Protein AF-0000000068952410 (afdb_homodimer)

Organism: Cupriavidus necator (strain ATCC 17699 / DSM 428 / KCTC 22496 / NCIMB 10442 / H16 / Stanier 337) (NCBI:txid381666)

InterPro domains:
  IPR000847 LysR, HTH, N-terminal domain [PF00126] (14-72)
  IPR000847 LysR, HTH, N-terminal domain [PR00039] (28-39)
  IPR000847 LysR, HTH, N-terminal domain [PR00039] (39-49)
  IPR000847 LysR, HTH, N-terminal domain [PR00039] (49-60)
  IPR000847 LysR, HTH, N-terminal domain [PS50931] (11-68)
  IPR005119 LysR, substrate-binding [PF03466] (97-304)
  IPR036388 Winged helix-like DNA-binding domain superfamily [G3DSA:1.10.10.10] (11-97)
  IPR036390 Winged helix DNA-binding domain superfamily [SSF46785] (11-121)
  IPR050950 HTH-type LysR transcriptional regulators [PTHR30419] (10-302)

Foldseek 3Di:
DVVVVVVVVVLVLVLLQLLLLCAVVQHLCVSCVVVVHDSVVSVVSQVVVCVVVVHHQWDQDPNTTDGDPVVLVVLLVSLQVVQVVQLVVQVVVVVVVQRAEEFEEEEAQLLVVFVVVVLVVVLCVVHVRYHYHYHHDQLVVQVVCQSSNVHFKYKYWPRDDDPQKDFLDKDWFFKWKKAFCPDPLLPPQADAPVVQQVKAEEEEDPSHPVRVLVVVVCVVVVHDHDHPYYYPHLVVSNVCRLVVVIMYIGTCSSCVVCVVVRSMGTHGHPDPPRGTIMITMMHGPDDDHRPSHVSSSVSVRVVCVVVNVVND/DVVVVVVVVVLVLVLLQLLLLCAVVQHLCRSCVVVVHDSVVSVVSQVVVCVVVVHHQWDQDPNTTDGDPVVLVVLLVSLQVVQVVQLVVQVVVVVVVQRAEEFEEEEAQLLVVFVVVVLVVVLCVVRVRYHYHYHHDQLVVQVVCQSSNVHFKYKYWPRDDDPQKDFLDKDWFFKWKKAFCPDPLLPDQADAPVVQQVKAEEEEDPSHPVRVLVVVVCVVVVHDHDHPYYYPHLVVSNVCRLVVVIMYIGTCSSCVVCVVVRSMGTHGHDDPPRGTIMITMMHGPDDDHRPSSVSSSVSVRVVCVVVNVVND

Solvent-accessible surface area (backbone atoms only — not comparable to full-atom values): 32107 Å² total; per-residue (Å²): 110,66,64,57,52,49,45,52,48,45,53,50,47,50,45,40,50,45,52,53,36,22,61,74,57,45,27,58,62,56,24,13,61,73,65,72,46,54,40,67,57,48,49,49,44,50,50,50,52,21,59,73,67,70,46,65,38,62,41,74,55,98,88,35,61,36,70,28,77,61,21,51,53,48,46,31,48,39,37,44,49,52,44,48,52,49,22,51,53,26,50,55,33,42,70,71,68,57,54,42,47,60,33,32,37,23,24,28,55,38,40,33,51,24,49,41,27,61,50,52,44,55,48,34,73,77,34,71,49,34,26,42,32,40,38,52,36,58,65,76,50,27,57,49,30,26,67,43,46,75,15,60,30,24,38,32,57,65,59,80,89,47,84,65,42,36,78,78,38,75,50,78,42,60,45,15,39,35,32,29,64,87,39,82,64,52,79,39,85,54,42,46,67,79,67,52,68,78,45,53,33,37,38,62,25,77,87,40,78,66,30,57,54,50,50,52,44,30,54,76,65,73,47,85,83,78,51,51,31,33,24,66,34,52,54,22,53,52,46,28,19,58,71,63,64,28,33,31,74,42,48,61,59,48,42,42,57,42,38,75,70,60,48,32,29,79,24,44,46,68,46,88,82,56,73,58,44,41,37,35,33,32,33,45,50,71,69,81,72,31,58,48,38,47,53,49,50,51,52,52,45,53,49,50,53,53,53,52,63,67,71,101,110,67,64,57,51,49,48,53,48,46,53,50,47,51,44,39,49,44,52,52,36,22,61,74,57,45,29,58,60,56,24,14,62,72,68,71,45,57,40,67,57,48,49,49,44,51,50,49,50,20,59,74,67,71,46,63,39,60,40,74,56,98,86,35,62,36,70,29,76,59,20,50,53,49,48,37,49,39,40,45,48,55,47,48,53,50,21,50,54,27,50,55,34,38,70,71,67,58,52,41,47,60,34,31,38,24,24,29,56,37,40,34,52,25,50,41,27,60,51,53,45,54,47,34,74,77,34,72,48,35,27,42,33,40,39,52,35,57,65,76,49,25,58,50,30,28,69,47,48,76,15,58,30,25,39,33,59,64,59,81,90,46,85,66,42,36,77,79,38,75,49,78,42,62,44,17,40,35,32,29,64,89,39,82,64,52,79,38,85,55,42,46,65,78,67,52,69,77,43,52,33,37,39,63,25,78,86,38,78,65,30,57,55,50,50,51,42,31,54,75,67,72,47,87,82,76,50,52,30,34,24,66,34,52,55,21,53,51,45,28,18,60,73,62,65,28,31,32,74,42,48,64,58,49,44,42,55,42,38,74,71,62,48,32,30,79,22,44,46,68,45,88,81,54,74,57,43,42,36,36,33,32,32,47,50,70,69,82,71,31,60,50,39,46,54,48,50,50,52,51,46,53,52,50,53,54,52,52,62,66,72,101

Radius of gyration: 25.71 Å; Cα contacts (8 Å, |Δi|>4): 1151; chains: 2; bounding box: 58×86×65 Å

Secondary structure (DSSP, 8-state):
-HHHHHHHHHHHHHHHHHHHHHHHHT-HHHHHHHHTS-HHHHHHHHHHHHHHHTS-SEEEETTEEEE-HHHHHHHHHHHHHHHHHHHHHHHHHHHTT---EEEEEEE-HHHHHTHHHHHHHHHHHH-TTEEEEEEE--HHHHHHHHHHTS-SEEEEET----TTEEEEEEEEE--EEEE-TTSGGGGSS-B-HHHHTTS-EEEE-TTSHHHHHHHHHHHHTT-----SEEES-HHHHHHHHHTTS-EEEE-GGGGHHHHHTTS-EEEEB--TT---EEEEEEEESSSPPPHHHHHHHHHHHHHHHHHHHHH-/-HHHHHHHHHHHHHHHHHHHHHHHHS-HHHHHHHHTS-HHHHHHHHHHHHHHHTS-SEEEETTEEEE-HHHHHHHHHHHHHHHHHHHHHHHHHHHTT---EEEEEEE-HHHHHTHHHHHHHHHHHH-TTEEEEEEE--HHHHHHHHHHTS-SEEEEET----TTEEEEEEEEE--EEEE-TTSGGGG-S-B-HHHHTTS-EEEE-TTSHHHHHHHHHHHHTT-----SEEES-HHHHHHHHHTTS-EEEE-GGGGHHHHHTTS-EEEEB--TT---EEEEEEEESSSPPPHHHHHHHHHHHHHHHHHHHHH-

pLDDT: mean 85.85, std 15.42, range [28.86, 98.81]

Nearest PDB structures (foldseek):
  4x6g-assembly1_D  TM=7.645E-01  e=2.134E-22  Pseudomonas aeruginosa PAO1
  5y2v-assembly1_C  TM=6.007E-01  e=1.805E-24  Synechocystis sp. PCC 6803 substr. Kazusa
  1ixc-assembly1_B-2  TM=5.634E-01  e=4.080E-23  Cupriavidus necator
  6g4r-assembly1_B  TM=5.827E-01  e=1.189E-21  Corynebacterium glutamicum
  7d98-assembly1_Q  TM=5.659E-01  e=8.023E-21  Cupriavidus necator

Structure (mmCIF, N/CA/C/O backbone):
data_AF-0000000068952410-model_v1
#
loop_
_entity.id
_entity.type
_entity.pdbx_description
1 polymer 'Transcriptional regulator, LysR-family'
#
loop_
_atom_site.group_PDB
_atom_site.id
_atom_site.type_symbol
_atom_site.label_atom_id
_atom_site.label_alt_id
_atom_site.label_comp_id
_atom_site.label_asym_id
_atom_site.label_entity_id
_atom_site.label_seq_id
_atom_site.pdbx_PDB_ins_code
_atom_site.Cartn_x
_atom_site.Cartn_y
_atom_site.Cartn_z
_atom_site.occupancy
_atom_site.B_iso_or_equiv
_atom_site.auth_seq_id
_atom_site.auth_comp_id
_atom_site.auth_asym_id
_atom_site.auth_atom_id
_atom_site.pdbx_PDB_model_num
ATOM 1 N N . MET A 1 1 ? 1.79 -51.312 3.533 1 28.86 1 MET A N 1
ATOM 2 C CA . MET A 1 1 ? 2.748 -50.469 4.242 1 28.86 1 MET A CA 1
ATOM 3 C C . MET A 1 1 ? 2.746 -49.062 3.68 1 28.86 1 MET A C 1
ATOM 5 O O . MET A 1 1 ? 2.943 -48.094 4.418 1 28.86 1 MET A O 1
ATOM 9 N N . VAL A 1 2 ? 2.602 -48.906 2.354 1 40.5 2 VAL A N 1
ATOM 10 C CA . VAL A 1 2 ? 2.557 -47.625 1.662 1 40.5 2 VAL A CA 1
ATOM 11 C C . VAL A 1 2 ? 1.247 -46.906 1.984 1 40.5 2 VAL A C 1
ATOM 13 O O . VAL A 1 2 ? 1.229 -45.688 2.172 1 40.5 2 VAL A O 1
ATOM 16 N N . THR A 1 3 ? 0.212 -47.656 2.088 1 39.19 3 THR A N 1
ATOM 17 C CA . THR A 1 3 ? -1.09 -47.062 2.379 1 39.19 3 THR A CA 1
ATOM 18 C C . THR A 1 3 ? -1.121 -46.5 3.795 1 39.19 3 THR A C 1
ATOM 20 O O . THR A 1 3 ? -1.67 -45.438 4.023 1 39.19 3 THR A O 1
ATOM 23 N N . ILE A 1 4 ? -0.608 -47.25 4.715 1 36.44 4 ILE A N 1
ATOM 24 C CA . ILE A 1 4 ? -0.579 -46.812 6.098 1 36.44 4 ILE A CA 1
ATOM 25 C C . ILE A 1 4 ? 0.34 -45.594 6.215 1 36.44 4 ILE A C 1
ATOM 27 O O . ILE A 1 4 ? 0.041 -44.656 6.953 1 36.44 4 ILE A O 1
ATOM 31 N N . GLN A 1 5 ? 1.521 -45.562 5.605 1 35.41 5 GLN A N 1
ATOM 32 C CA . GLN A 1 5 ? 2.422 -44.438 5.605 1 35.41 5 GLN A CA 1
ATOM 33 C C . GLN A 1 5 ? 1.764 -43.219 4.953 1 35.41 5 GLN A C 1
ATOM 35 O O . GLN A 1 5 ? 1.97 -42.094 5.391 1 35.41 5 GLN A O 1
ATOM 40 N N . LEU A 1 6 ? 1.011 -43.5 3.896 1 37.16 6 LEU A N 1
ATOM 41 C CA . LEU A 1 6 ? 0.289 -42.406 3.242 1 37.16 6 LEU A CA 1
ATOM 42 C C . LEU A 1 6 ? -0.813 -41.875 4.148 1 37.16 6 LEU A C 1
ATOM 44 O O . LEU A 1 6 ? -1.058 -40.656 4.18 1 37.16 6 LEU A O 1
ATOM 48 N N . LEU A 1 7 ? -1.49 -42.781 4.762 1 37.5 7 LEU A N 1
ATOM 49 C CA . LEU A 1 7 ? -2.539 -42.375 5.688 1 37.5 7 LEU A CA 1
ATOM 50 C C . LEU A 1 7 ? -1.944 -41.656 6.895 1 37.5 7 LEU A C 1
ATOM 52 O O . LEU A 1 7 ? -2.545 -40.719 7.422 1 37.5 7 LEU A O 1
ATOM 56 N N . ALA A 1 8 ? -0.906 -42.25 7.422 1 41.16 8 ALA A N 1
ATOM 57 C CA . ALA A 1 8 ? -0.185 -41.594 8.516 1 41.16 8 ALA A CA 1
ATOM 58 C C . ALA A 1 8 ? 0.338 -40.25 8.086 1 41.16 8 ALA A C 1
ATOM 60 O O . ALA A 1 8 ? 0.336 -39.281 8.883 1 41.16 8 ALA A O 1
ATOM 61 N N . GLN A 1 9 ? 0.698 -40.156 6.914 1 43.81 9 GLN A N 1
ATOM 62 C CA . GLN A 1 9 ? 1.138 -38.906 6.297 1 43.81 9 GLN A CA 1
ATOM 63 C C . GLN A 1 9 ? -0.03 -37.938 6.117 1 43.81 9 GLN A C 1
ATOM 65 O O . GLN A 1 9 ? 0.135 -36.719 6.262 1 43.81 9 GLN A O 1
ATOM 70 N N . SER A 1 10 ? -1.166 -38.562 5.707 1 47.31 10 SER A N 1
ATOM 71 C CA . SER A 1 10 ? -2.379 -37.781 5.543 1 47.31 10 SER A CA 1
ATOM 72 C C . SER A 1 10 ? -2.869 -37.25 6.883 1 47.31 10 SER A C 1
ATOM 74 O O . SER A 1 10 ? -3.318 -36.094 6.965 1 47.31 10 SER A O 1
ATOM 76 N N . MET A 1 11 ? -2.982 -38.156 7.812 1 48.72 11 MET A N 1
ATOM 77 C CA . MET A 1 11 ? -3.379 -37.719 9.156 1 48.72 11 MET A CA 1
ATOM 78 C C . MET A 1 11 ? -2.451 -36.656 9.68 1 48.72 11 MET A C 1
ATOM 80 O O . MET A 1 11 ? -2.908 -35.656 10.273 1 48.72 11 MET A O 1
ATOM 84 N N . HIS A 1 12 ? -1.161 -36.812 9.383 1 54.66 12 HIS A N 1
ATOM 85 C CA . HIS A 1 12 ? -0.159 -35.844 9.773 1 54.66 12 HIS A CA 1
ATOM 86 C C . HIS A 1 12 ? -0.351 -34.531 9.023 1 54.66 12 HIS A C 1
ATOM 88 O O . HIS A 1 12 ? -0.221 -33.438 9.609 1 54.66 12 HIS A O 1
ATOM 94 N N . ALA A 1 13 ? -0.866 -34.75 7.891 1 59.69 13 ALA A N 1
ATOM 95 C CA . ALA A 1 13 ? -1.112 -33.531 7.125 1 59.69 13 ALA A CA 1
ATOM 96 C C . ALA A 1 13 ? -2.336 -32.781 7.656 1 59.69 13 ALA A C 1
ATOM 98 O O . ALA A 1 13 ? -2.35 -31.547 7.695 1 59.69 13 ALA A O 1
ATOM 99 N N . ARG A 1 14 ? -3.328 -33.562 8.125 1 66.19 14 ARG A N 1
ATOM 100 C CA . ARG A 1 14 ? -4.543 -32.938 8.656 1 66.19 14 ARG A CA 1
ATOM 101 C C . ARG A 1 14 ? -4.258 -32.188 9.938 1 66.19 14 ARG A C 1
ATOM 103 O O . ARG A 1 14 ? -4.738 -31.062 10.117 1 66.19 14 ARG A O 1
ATOM 110 N N . VAL A 1 15 ? -3.443 -32.844 10.75 1 71.5 15 VAL A N 1
ATOM 111 C CA . VAL A 1 15 ? -3.143 -32.219 12.031 1 71.5 15 VAL A CA 1
ATOM 112 C C . VAL A 1 15 ? -2.311 -30.938 11.812 1 71.5 15 VAL A C 1
ATOM 114 O O . VAL A 1 15 ? -2.488 -29.938 12.516 1 71.5 15 VAL A O 1
ATOM 117 N N . LEU A 1 16 ? -1.544 -31.016 10.805 1 73.44 16 LEU A N 1
ATOM 118 C CA . LEU A 1 16 ? -0.694 -29.875 10.492 1 73.44 16 LEU A CA 1
ATOM 119 C C . LEU A 1 16 ? -1.525 -28.703 9.977 1 73.44 16 LEU A C 1
ATOM 121 O O . LEU A 1 16 ? -1.27 -27.547 10.336 1 73.44 16 LEU A O 1
ATOM 125 N N . ARG A 1 17 ? -2.477 -29.062 9.305 1 77.06 17 ARG A N 1
ATOM 126 C CA . ARG A 1 17 ? -3.408 -28.047 8.828 1 77.06 17 ARG A CA 1
ATOM 127 C C . ARG A 1 17 ? -4.211 -27.453 9.977 1 77.06 17 ARG A C 1
ATOM 129 O O . ARG A 1 17 ? -4.465 -26.25 10.008 1 77.06 17 ARG A O 1
ATOM 136 N N . TYR A 1 18 ? -4.527 -28.344 10.891 1 80.88 18 TYR A N 1
ATOM 137 C CA . TYR A 1 18 ? -5.258 -27.891 12.07 1 80.88 18 TYR A CA 1
ATOM 138 C C . TYR A 1 18 ? -4.426 -26.891 12.867 1 80.88 18 TYR A C 1
ATOM 140 O O . TYR A 1 18 ? -4.914 -25.828 13.258 1 80.88 18 TYR A O 1
ATOM 148 N N . LEU A 1 19 ? -3.152 -27.266 13.07 1 80.88 19 LEU A N 1
ATOM 149 C CA . LEU A 1 19 ? -2.244 -26.406 13.82 1 80.88 19 LEU A CA 1
ATOM 150 C C . LEU A 1 19 ? -2.088 -25.047 13.148 1 80.88 19 LEU A C 1
ATOM 152 O O . LEU A 1 19 ? -2.195 -24.016 13.805 1 80.88 19 LEU A O 1
ATOM 156 N N . ASP A 1 20 ? -1.84 -25.172 11.93 1 79.56 20 ASP A N 1
ATOM 157 C CA . ASP A 1 20 ? -1.655 -23.938 11.172 1 79.56 20 ASP A CA 1
ATOM 158 C C . ASP A 1 20 ? -2.9 -23.062 11.242 1 79.56 20 ASP A C 1
ATOM 160 O O . ASP A 1 20 ? -2.797 -21.844 11.422 1 79.56 20 ASP A O 1
ATOM 164 N N . GLU A 1 21 ? -4.086 -23.594 11.148 1 81.12 21 GLU A N 1
ATOM 165 C CA . GLU A 1 21 ? -5.336 -22.844 11.148 1 81.12 21 GLU A CA 1
ATOM 166 C C . GLU A 1 21 ? -5.625 -22.25 12.531 1 81.12 21 GLU A C 1
ATOM 168 O O . GLU A 1 21 ? -6.145 -21.141 12.641 1 81.12 21 GLU A O 1
ATOM 173 N N . VAL A 1 22 ? -5.277 -22.984 13.5 1 83.94 22 VAL A N 1
ATOM 174 C CA . VAL A 1 22 ? -5.48 -22.516 14.859 1 83.94 22 VAL A CA 1
ATOM 175 C C . VAL A 1 22 ? -4.625 -21.266 15.117 1 83.94 22 VAL A C 1
ATOM 177 O O . VAL A 1 22 ? -5.082 -20.312 15.742 1 83.94 22 VAL A O 1
ATOM 180 N N . VAL A 1 23 ? -3.451 -21.344 14.594 1 79.94 23 VAL A N 1
ATOM 181 C CA . VAL A 1 23 ? -2.549 -20.219 14.781 1 79.94 23 VAL A CA 1
ATOM 182 C C . VAL A 1 23 ? -3.045 -19.016 13.977 1 79.94 23 VAL A C 1
ATOM 184 O O . VAL A 1 23 ? -3.062 -17.891 14.484 1 79.94 23 VAL A O 1
ATOM 187 N N . ARG A 1 24 ? -3.443 -19.312 12.797 1 74.88 24 ARG A N 1
ATOM 188 C CA . ARG A 1 24 ? -3.912 -18.266 11.898 1 74.88 24 ARG A CA 1
ATOM 189 C C . ARG A 1 24 ? -5.148 -17.578 12.469 1 74.88 24 ARG A C 1
ATOM 191 O O . ARG A 1 24 ? -5.289 -16.359 12.352 1 74.88 24 ARG A O 1
ATOM 198 N N . ARG A 1 25 ? -6.016 -18.359 13.109 1 74.25 25 ARG A N 1
ATOM 199 C CA . ARG A 1 25 ? -7.301 -17.844 13.586 1 74.25 25 ARG A CA 1
ATOM 200 C C . ARG A 1 25 ? -7.207 -17.406 15.039 1 74.25 25 ARG A C 1
ATOM 202 O O . ARG A 1 25 ? -8.086 -16.703 15.539 1 74.25 25 ARG A O 1
ATOM 209 N N . GLY A 1 26 ? -6.141 -17.812 15.648 1 78.81 26 GLY A N 1
ATOM 210 C CA . GLY A 1 26 ? -5.895 -17.5 17.047 1 78.81 26 GLY A CA 1
ATOM 211 C C . GLY A 1 26 ? -6.836 -18.219 18 1 78.81 26 GLY A C 1
ATOM 212 O O . GLY A 1 26 ? -6.902 -17.875 19.188 1 78.81 26 GLY A O 1
ATOM 213 N N . SER A 1 27 ? -7.734 -19.078 17.422 1 85 27 SER A N 1
ATOM 214 C CA . SER A 1 27 ? -8.742 -19.781 18.203 1 85 27 SER A CA 1
ATOM 215 C C . SER A 1 27 ? -9.047 -21.156 17.609 1 85 27 SER A C 1
ATOM 217 O O . SER A 1 27 ? -9.148 -21.297 16.391 1 85 27 SER A O 1
ATOM 219 N N . ILE A 1 28 ? -9.203 -22.125 18.531 1 84.19 28 ILE A N 1
ATOM 220 C CA . ILE A 1 28 ? -9.531 -23.484 18.094 1 84.19 28 ILE A CA 1
ATOM 221 C C . ILE A 1 28 ? -10.945 -23.516 17.516 1 84.19 28 ILE A C 1
ATOM 223 O O . ILE A 1 28 ? -11.18 -24.141 16.469 1 84.19 28 ILE A O 1
ATOM 227 N N . ARG A 1 29 ? -11.812 -22.781 18.172 1 85.06 29 ARG A N 1
ATOM 228 C CA . ARG A 1 29 ? -13.195 -22.75 17.703 1 85.06 29 ARG A CA 1
ATOM 229 C C . ARG A 1 29 ? -13.289 -22.109 16.312 1 85.06 29 ARG A C 1
ATOM 231 O O . ARG A 1 29 ? -13.945 -22.656 15.422 1 85.06 29 ARG A O 1
ATOM 238 N N . LYS A 1 30 ? -12.586 -21.094 16.125 1 85.56 30 LYS A N 1
ATOM 239 C CA . LYS A 1 30 ? -12.609 -20.391 14.836 1 85.56 30 LYS A CA 1
ATOM 240 C C . LYS A 1 30 ? -11.945 -21.219 13.75 1 85.56 30 LYS A C 1
ATOM 242 O O . LYS A 1 30 ? -12.414 -21.25 12.609 1 85.56 30 LYS A O 1
ATOM 247 N N . ALA A 1 31 ? -10.922 -21.844 14.109 1 85.56 31 ALA A N 1
ATOM 248 C CA . ALA A 1 31 ? -10.234 -22.734 13.188 1 85.56 31 ALA A CA 1
ATOM 249 C C . ALA A 1 31 ? -11.133 -23.875 12.758 1 85.56 31 ALA A C 1
ATOM 251 O O . ALA A 1 31 ? -11.195 -24.219 11.578 1 85.56 31 ALA A O 1
ATOM 252 N N . ALA A 1 32 ? -11.891 -24.422 13.648 1 86.25 32 ALA A N 1
ATOM 253 C CA . ALA A 1 32 ? -12.789 -25.547 13.383 1 86.25 32 ALA A CA 1
ATOM 254 C C . ALA A 1 32 ? -13.906 -25.141 12.43 1 86.25 32 ALA A C 1
ATOM 256 O O . ALA A 1 32 ? -14.258 -25.875 11.516 1 86.25 32 ALA A O 1
ATOM 257 N N . GLU A 1 33 ? -14.359 -24 12.633 1 83.5 33 GLU A N 1
ATOM 258 C CA . GLU A 1 33 ? -15.398 -23.453 11.766 1 83.5 33 GLU A CA 1
ATOM 259 C C . GLU A 1 33 ? -14.898 -23.312 10.328 1 83.5 33 GLU A C 1
ATOM 261 O O . GLU A 1 33 ? -15.602 -23.688 9.383 1 83.5 33 GLU A O 1
ATOM 266 N N . HIS A 1 34 ? -13.695 -22.938 10.328 1 78.56 34 HIS A N 1
ATOM 267 C CA . HIS A 1 34 ? -13.109 -22.703 9.016 1 78.56 34 HIS A CA 1
ATOM 268 C C . HIS A 1 34 ? -12.812 -24.031 8.312 1 78.56 34 HIS A C 1
ATOM 270 O O . HIS A 1 34 ? -12.961 -24.141 7.09 1 78.56 34 HIS A O 1
ATOM 276 N N . LEU A 1 35 ? -12.531 -24.938 9.008 1 76.75 35 LEU A N 1
ATOM 277 C CA . LEU A 1 35 ? -12.125 -26.234 8.492 1 76.75 35 LEU A CA 1
ATOM 278 C C . LEU A 1 35 ? -13.328 -27.172 8.359 1 76.75 35 LEU A C 1
ATOM 280 O O . LEU A 1 35 ? -13.195 -28.281 7.863 1 76.75 35 LEU A O 1
ATOM 284 N N . HIS A 1 36 ? -14.469 -26.625 8.812 1 79.31 36 HIS A N 1
ATOM 285 C CA . HIS A 1 36 ? -15.711 -27.406 8.781 1 79.31 36 HIS A CA 1
ATOM 286 C C . HIS A 1 36 ? -15.555 -28.719 9.523 1 79.31 36 HIS A C 1
ATOM 288 O O . HIS A 1 36 ? -15.938 -29.781 9.008 1 79.31 36 HIS A O 1
ATOM 294 N N . VAL A 1 37 ? -14.898 -28.594 10.625 1 81.88 37 VAL A N 1
ATOM 295 C CA . VAL A 1 37 ? -14.75 -29.75 11.516 1 81.88 37 VAL A CA 1
ATOM 296 C C . VAL A 1 37 ? -15.18 -29.359 12.93 1 81.88 37 VAL A C 1
ATOM 298 O O . VAL A 1 37 ? -15.391 -28.188 13.219 1 81.88 37 VAL A O 1
ATOM 301 N N . ALA A 1 38 ? -15.414 -30.297 13.711 1 84.88 38 ALA A N 1
ATOM 302 C CA . ALA A 1 38 ? -15.766 -30.062 15.109 1 84.88 38 ALA A CA 1
ATOM 303 C C . ALA A 1 38 ? -14.57 -29.547 15.898 1 84.88 38 ALA A C 1
ATOM 305 O O . ALA A 1 38 ? -13.453 -30.047 15.734 1 84.88 38 ALA A O 1
ATOM 306 N N . PRO A 1 39 ? -14.82 -28.516 16.703 1 88.44 39 PRO A N 1
ATOM 307 C CA . PRO A 1 39 ? -13.727 -28 17.531 1 88.44 39 PRO A CA 1
ATOM 308 C C . PRO A 1 39 ? -13.062 -29.094 18.391 1 88.44 39 PRO A C 1
ATOM 310 O O . PRO A 1 39 ? -11.859 -29.031 18.625 1 88.44 39 PRO A O 1
ATOM 313 N N . THR A 1 40 ? -13.867 -30.016 18.828 1 87.75 40 THR A N 1
ATOM 314 C CA . THR A 1 40 ? -13.336 -31.109 19.641 1 87.75 40 THR A CA 1
ATOM 315 C C . THR A 1 40 ? -12.312 -31.922 18.844 1 87.75 40 THR A C 1
ATOM 317 O O . THR A 1 40 ? -11.312 -32.375 19.391 1 87.75 40 THR A O 1
ATOM 320 N N . ALA A 1 41 ? -12.562 -32.031 17.609 1 82.5 41 ALA A N 1
ATOM 321 C CA . ALA A 1 41 ? -11.648 -32.781 16.75 1 82.5 41 ALA A CA 1
ATOM 322 C C . ALA A 1 41 ? -10.328 -32.031 16.578 1 82.5 41 ALA A C 1
ATOM 324 O O . ALA A 1 41 ? -9.258 -32.625 16.656 1 82.5 41 ALA A O 1
ATOM 325 N N . VAL A 1 42 ? -10.438 -30.75 16.422 1 86.19 42 VAL A N 1
ATOM 326 C CA . VAL A 1 42 ? -9.242 -29.938 16.266 1 86.19 42 VAL A CA 1
ATOM 327 C C . VAL A 1 42 ? -8.43 -29.953 17.562 1 86.19 42 VAL A C 1
ATOM 329 O O . VAL A 1 42 ? -7.215 -30.141 17.547 1 86.19 42 VAL A O 1
ATOM 332 N N . ASN A 1 43 ? -9.109 -29.812 18.625 1 87.19 43 ASN A N 1
ATOM 333 C CA . ASN A 1 43 ? -8.453 -29.797 19.922 1 87.19 43 ASN A CA 1
ATOM 334 C C . ASN A 1 43 ? -7.762 -31.125 20.219 1 87.19 43 ASN A C 1
ATOM 336 O O . ASN A 1 43 ? -6.617 -31.141 20.672 1 87.19 43 ASN A O 1
ATOM 340 N N . ARG A 1 44 ? -8.484 -32.156 20.016 1 80.81 44 ARG A N 1
ATOM 341 C CA . ARG A 1 44 ? -7.934 -33.5 20.25 1 80.81 44 ARG A CA 1
ATOM 342 C C . ARG A 1 44 ? -6.672 -33.719 19.438 1 80.81 44 ARG A C 1
ATOM 344 O O . ARG A 1 44 ? -5.684 -34.25 19.938 1 80.81 44 ARG A O 1
ATOM 351 N N . GLN A 1 45 ? -6.73 -33.312 18.219 1 81.19 45 GLN A N 1
ATOM 352 C CA . GLN A 1 45 ? -5.59 -33.5 17.328 1 81.19 45 GLN A CA 1
ATOM 353 C C . GLN A 1 45 ? -4.387 -32.688 17.781 1 81.19 45 GLN A C 1
ATOM 355 O O . GLN A 1 45 ? -3.246 -33.156 17.719 1 81.19 45 GLN A O 1
ATOM 360 N N . ILE A 1 46 ? -4.676 -31.547 18.25 1 83.38 46 ILE A N 1
ATOM 361 C CA . ILE A 1 46 ? -3.607 -30.688 18.75 1 83.38 46 ILE A CA 1
ATOM 362 C C . ILE A 1 46 ? -3.018 -31.281 20.031 1 83.38 46 ILE A C 1
ATOM 364 O O . ILE A 1 46 ? -1.797 -31.344 20.188 1 83.38 46 ILE A O 1
ATOM 368 N N . LEU A 1 47 ? -3.869 -31.75 20.875 1 83.5 47 LEU A N 1
ATOM 369 C CA . LEU A 1 47 ? -3.42 -32.375 22.109 1 83.5 47 LEU A CA 1
ATOM 370 C C . LEU A 1 47 ? -2.613 -33.625 21.828 1 83.5 47 LEU A C 1
ATOM 372 O O . LEU A 1 47 ? -1.6 -33.906 22.469 1 83.5 47 LEU A O 1
ATOM 376 N N . ASP A 1 48 ? -3.094 -34.344 20.906 1 76.75 48 ASP A N 1
ATOM 377 C CA . ASP A 1 48 ? -2.369 -35.531 20.516 1 76.75 48 ASP A CA 1
ATOM 378 C C . ASP A 1 48 ? -0.973 -35.188 20 1 76.75 48 ASP A C 1
ATOM 380 O O . ASP A 1 48 ? -0 -35.875 20.312 1 76.75 48 ASP A O 1
ATOM 384 N N . LEU A 1 49 ? -0.918 -34.188 19.234 1 75.06 49 LEU A N 1
ATOM 385 C CA . LEU A 1 49 ? 0.366 -33.719 18.703 1 75.06 49 LEU A CA 1
ATOM 386 C C . LEU A 1 49 ? 1.276 -33.25 19.844 1 75.06 49 LEU A C 1
ATOM 388 O O . LEU A 1 49 ? 2.471 -33.562 19.844 1 75.06 49 LEU A O 1
ATOM 392 N N . GLU A 1 50 ? 0.727 -32.562 20.766 1 79.12 50 GLU A N 1
ATOM 393 C CA . GLU A 1 50 ? 1.487 -32.125 21.922 1 79.12 50 GLU A CA 1
ATOM 394 C C . GLU A 1 50 ? 1.985 -33.312 22.75 1 79.12 50 GLU A C 1
ATOM 396 O O . GLU A 1 50 ? 3.123 -33.281 23.219 1 79.12 50 GLU A O 1
ATOM 401 N N . ALA A 1 51 ? 1.148 -34.25 22.891 1 75.06 51 ALA A N 1
ATOM 402 C CA . ALA A 1 51 ? 1.515 -35.469 23.609 1 75.06 51 ALA A CA 1
ATOM 403 C C . ALA A 1 51 ? 2.654 -36.219 22.922 1 75.06 51 ALA A C 1
ATOM 405 O O . ALA A 1 51 ? 3.588 -36.688 23.562 1 75.06 51 ALA A O 1
ATOM 406 N N . GLU A 1 52 ? 2.543 -36.219 21.703 1 69.31 52 GLU A N 1
ATOM 407 C CA . GLU A 1 52 ? 3.59 -36.875 20.906 1 69.31 52 GLU A CA 1
ATOM 408 C C . GLU A 1 52 ? 4.914 -36.125 21.047 1 69.31 52 GLU A C 1
ATOM 410 O O . GLU A 1 52 ? 5.98 -36.75 21.109 1 69.31 52 GLU A O 1
ATOM 415 N N . LEU A 1 53 ? 4.75 -34.812 21.109 1 69.62 53 LEU A N 1
ATOM 416 C CA . LEU A 1 53 ? 5.938 -33.969 21.172 1 69.62 53 LEU A CA 1
ATOM 417 C C . LEU A 1 53 ? 6.43 -33.812 22.609 1 69.62 53 LEU A C 1
ATOM 419 O O . LEU A 1 53 ? 7.574 -33.406 22.844 1 69.62 53 LEU A O 1
ATOM 423 N N . GLY A 1 54 ? 5.609 -34.188 23.516 1 72.12 54 GLY A N 1
ATOM 424 C CA . GLY A 1 54 ? 5.961 -34.188 24.922 1 72.12 54 GLY A CA 1
ATOM 425 C C . GLY A 1 54 ? 5.93 -32.781 25.547 1 72.12 54 GLY A C 1
ATOM 426 O O . GLY A 1 54 ? 6.477 -32.562 26.625 1 72.12 54 GLY A O 1
ATOM 427 N N . ALA A 1 55 ? 5.504 -31.844 24.766 1 77.44 55 ALA A N 1
ATOM 428 C CA . ALA A 1 55 ? 5.43 -30.469 25.25 1 77.44 55 ALA A CA 1
ATOM 429 C C . ALA A 1 55 ? 4.254 -29.734 24.609 1 77.44 55 ALA A C 1
ATOM 431 O O . ALA A 1 55 ? 3.842 -30.047 23.5 1 77.44 55 ALA A O 1
ATOM 432 N N . PRO A 1 56 ? 3.787 -28.75 25.297 1 83.88 56 PRO A N 1
ATOM 433 C CA . PRO A 1 56 ? 2.676 -27.969 24.75 1 83.88 56 PRO A CA 1
ATOM 434 C C . PRO A 1 56 ? 3.107 -27.062 23.609 1 83.88 56 PRO A C 1
ATOM 436 O O . PRO A 1 56 ? 4.211 -26.5 23.641 1 83.88 56 PRO A O 1
ATOM 439 N N . LEU A 1 57 ? 2.246 -27.031 22.625 1 83.5 57 LEU A N 1
ATOM 440 C CA . LEU A 1 57 ? 2.488 -26.141 21.484 1 83.5 57 LEU A CA 1
ATOM 441 C C . LEU A 1 57 ? 1.864 -24.781 21.734 1 83.5 57 LEU A C 1
ATOM 443 O O . LEU A 1 57 ? 2.293 -23.781 21.141 1 83.5 57 LEU A O 1
ATOM 447 N N . PHE A 1 58 ? 0.807 -24.844 22.547 1 85.81 58 PHE A N 1
ATOM 448 C CA . PHE A 1 58 ? 0.085 -23.609 22.828 1 85.81 58 PHE A CA 1
ATOM 449 C C . PHE A 1 58 ? 0.087 -23.312 24.328 1 85.81 58 PHE A C 1
ATOM 451 O O . PHE A 1 58 ? 0.18 -24.234 25.141 1 85.81 58 PHE A O 1
ATOM 458 N N . GLU A 1 59 ? 0.17 -22.047 24.625 1 82.06 59 GLU A N 1
ATOM 459 C CA . GLU A 1 59 ? -0.035 -21.594 26 1 82.06 59 GLU A CA 1
ATOM 460 C C . GLU A 1 59 ? -1.129 -20.531 26.062 1 82.06 59 GLU A C 1
ATOM 462 O O . GLU A 1 59 ? -1.38 -19.828 25.094 1 82.06 59 GLU A O 1
ATOM 467 N N . ARG A 1 60 ? -1.969 -20.656 26.984 1 74.19 60 ARG A N 1
ATOM 468 C CA . ARG A 1 60 ? -3.002 -19.641 27.188 1 74.19 60 ARG A CA 1
ATOM 469 C C . ARG A 1 60 ? -2.488 -18.5 28.047 1 74.19 60 ARG A C 1
ATOM 471 O O . ARG A 1 60 ? -2.031 -18.719 29.172 1 74.19 60 ARG A O 1
ATOM 478 N N . ILE A 1 61 ? -2.262 -17.5 27.391 1 62.94 61 ILE A N 1
ATOM 479 C CA . ILE A 1 61 ? -1.911 -16.297 28.156 1 62.94 61 ILE A CA 1
ATOM 480 C C . ILE A 1 61 ? -3.068 -15.305 28.109 1 62.94 61 ILE A C 1
ATOM 482 O O . ILE A 1 61 ? -3.457 -14.836 27.031 1 62.94 61 ILE A O 1
ATOM 486 N N . ASN A 1 62 ? -3.664 -14.773 29.219 1 63.06 62 ASN A N 1
ATOM 487 C CA . ASN A 1 62 ? -4.805 -13.875 29.328 1 63.06 62 ASN A CA 1
ATOM 488 C C . ASN A 1 62 ? -5.969 -14.336 28.469 1 63.06 62 ASN A C 1
ATOM 490 O O . ASN A 1 62 ? -6.539 -13.539 27.703 1 63.06 62 ASN A O 1
ATOM 494 N N . LYS A 1 63 ? -6.238 -15.516 28.297 1 64.56 63 LYS A N 1
ATOM 495 C CA . LYS A 1 63 ? -7.375 -16.156 27.641 1 64.56 63 LYS A CA 1
ATOM 496 C C . LYS A 1 63 ? -7.172 -16.203 26.125 1 64.56 63 LYS A C 1
ATOM 498 O O . LYS A 1 63 ? -8.117 -16.453 25.375 1 64.56 63 LYS A O 1
ATOM 503 N N . ARG A 1 64 ? -6.035 -15.883 25.766 1 67.62 64 ARG A N 1
ATOM 504 C CA . ARG A 1 64 ? -5.734 -16 24.344 1 67.62 64 ARG A CA 1
ATOM 505 C C . ARG A 1 64 ? -4.734 -17.125 24.078 1 67.62 64 ARG A C 1
ATOM 507 O O . ARG A 1 64 ? -3.801 -17.328 24.859 1 67.62 64 ARG A O 1
ATOM 514 N N . LEU A 1 65 ? -4.965 -17.812 23.031 1 77.5 65 LEU A N 1
ATOM 515 C CA . LEU A 1 65 ? -4.117 -18.922 22.609 1 77.5 65 LEU A CA 1
ATOM 516 C C . LEU A 1 65 ? -2.885 -18.406 21.859 1 77.5 65 LEU A C 1
ATOM 518 O O . LEU A 1 65 ? -3.008 -17.734 20.844 1 77.5 65 LEU A O 1
ATOM 522 N N . ARG A 1 66 ? -1.715 -18.641 22.562 1 80.44 66 ARG A N 1
ATOM 523 C CA . ARG A 1 66 ? -0.455 -18.266 21.938 1 80.44 66 ARG A CA 1
ATOM 524 C C . ARG A 1 66 ? 0.452 -19.469 21.75 1 80.44 66 ARG A C 1
ATOM 526 O O . ARG A 1 66 ? 0.395 -20.422 22.531 1 80.44 66 ARG A O 1
ATOM 533 N N . LEU A 1 67 ? 1.325 -19.344 20.703 1 81.38 67 LEU A N 1
ATOM 534 C CA . LEU A 1 67 ? 2.297 -20.406 20.484 1 81.38 67 LEU A CA 1
ATOM 535 C C . LEU A 1 67 ? 3.42 -20.344 21.516 1 81.38 67 LEU A C 1
ATOM 537 O O . LEU A 1 67 ? 3.887 -19.266 21.859 1 81.38 67 LEU A O 1
ATOM 541 N N . THR A 1 68 ? 3.83 -21.547 22.062 1 78.69 68 THR A N 1
ATOM 542 C CA . THR A 1 68 ? 5.09 -21.703 22.781 1 78.69 68 THR A CA 1
ATOM 543 C C . THR A 1 68 ? 6.273 -21.609 21.812 1 78.69 68 THR A C 1
ATOM 545 O O . THR A 1 68 ? 6.094 -21.656 20.594 1 78.69 68 THR A O 1
ATOM 548 N N . PRO A 1 69 ? 7.445 -21.422 22.359 1 70.44 69 PRO A N 1
ATOM 549 C CA . PRO A 1 69 ? 8.625 -21.484 21.5 1 70.44 69 PRO A CA 1
ATOM 550 C C . PRO A 1 69 ? 8.68 -22.766 20.672 1 70.44 69 PRO A C 1
ATOM 552 O O . PRO A 1 69 ? 9.008 -22.719 19.484 1 70.44 69 PRO A O 1
ATOM 555 N N . LEU A 1 70 ? 8.344 -23.781 21.297 1 70 70 LEU A N 1
ATOM 556 C CA . LEU A 1 70 ? 8.242 -25.031 20.562 1 70 70 LEU A CA 1
ATOM 557 C C . LEU A 1 70 ? 7.137 -24.969 19.516 1 70 70 LEU A C 1
ATOM 559 O O . LEU A 1 70 ? 7.301 -25.469 18.391 1 70 70 LEU A O 1
ATOM 563 N N . GLY A 1 71 ? 6.082 -24.328 19.875 1 78.12 71 GLY A N 1
ATOM 564 C CA . GLY A 1 71 ? 4.984 -24.141 18.938 1 78.12 71 GLY A CA 1
ATOM 565 C C . GLY A 1 71 ? 5.391 -23.375 17.688 1 78.12 71 GLY A C 1
ATOM 566 O O . GLY A 1 71 ? 5.004 -23.75 16.578 1 78.12 71 GLY A O 1
ATOM 567 N N . GLU A 1 72 ? 6.188 -22.453 17.875 1 75.19 72 GLU A N 1
ATOM 568 C CA . GLU A 1 72 ? 6.688 -21.656 16.75 1 75.19 72 GLU A CA 1
ATOM 569 C C . GLU A 1 72 ? 7.57 -22.5 15.836 1 75.19 72 GLU A C 1
ATOM 571 O O . GLU A 1 72 ? 7.469 -22.406 14.617 1 75.19 72 GLU A O 1
ATOM 576 N N . MET A 1 73 ? 8.367 -23.312 16.422 1 66.44 73 MET A N 1
ATOM 577 C CA . MET A 1 73 ? 9.258 -24.172 15.664 1 66.44 73 MET A CA 1
ATOM 578 C C . MET A 1 73 ? 8.461 -25.219 14.883 1 66.44 73 MET A C 1
ATOM 580 O O . MET A 1 73 ? 8.734 -25.469 13.703 1 66.44 73 MET A O 1
ATOM 584 N N . VAL A 1 74 ? 7.508 -25.734 15.586 1 70.31 74 VAL A N 1
ATOM 585 C CA . VAL A 1 74 ? 6.68 -26.766 14.953 1 70.31 74 VAL A CA 1
ATOM 586 C C . VAL A 1 74 ? 5.871 -26.156 13.82 1 70.31 74 VAL A C 1
ATOM 588 O O . VAL A 1 74 ? 5.781 -26.719 12.727 1 70.31 74 VAL A O 1
ATOM 591 N N . LEU A 1 75 ? 5.395 -24.969 14.125 1 73.56 75 LEU A N 1
ATOM 592 C CA . LEU A 1 75 ? 4.621 -24.281 13.094 1 73.56 75 LEU A CA 1
ATOM 593 C C . LEU A 1 75 ? 5.477 -24 11.867 1 73.56 75 LEU A C 1
ATOM 595 O O . LEU A 1 75 ? 5.031 -24.188 10.734 1 73.56 75 LEU A O 1
ATOM 599 N N . ALA A 1 76 ? 6.609 -23.625 12.094 1 66.56 76 ALA A N 1
ATOM 600 C CA . ALA A 1 76 ? 7.539 -23.391 10.992 1 66.56 76 ALA A CA 1
ATOM 601 C C . ALA A 1 76 ? 7.766 -24.656 10.188 1 66.56 76 ALA A C 1
ATOM 603 O O . ALA A 1 76 ? 7.762 -24.625 8.953 1 66.56 76 ALA A O 1
ATOM 604 N N . HIS A 1 77 ? 7.938 -25.703 10.883 1 62.31 77 HIS A N 1
ATOM 605 C CA . HIS A 1 77 ? 8.141 -27 10.242 1 62.31 77 HIS A CA 1
ATOM 606 C C . HIS A 1 77 ? 6.887 -27.438 9.5 1 62.31 77 HIS A C 1
ATOM 608 O O . HIS A 1 77 ? 6.973 -27.953 8.383 1 62.31 77 HIS A O 1
ATOM 614 N N . VAL A 1 78 ? 5.777 -27.234 10.109 1 65.62 78 VAL A N 1
ATOM 615 C CA . VAL A 1 78 ? 4.492 -27.594 9.516 1 65.62 78 VAL A CA 1
ATOM 616 C C . VAL A 1 78 ? 4.281 -26.828 8.219 1 65.62 78 VAL A C 1
ATOM 618 O O . VAL A 1 78 ? 3.934 -27.406 7.188 1 65.62 78 VAL A O 1
ATOM 621 N N . ARG A 1 79 ? 4.535 -25.703 8.266 1 66.81 79 ARG A N 1
ATOM 622 C CA . ARG A 1 79 ? 4.363 -24.875 7.07 1 66.81 79 ARG A CA 1
ATOM 623 C C . ARG A 1 79 ? 5.332 -25.297 5.969 1 66.81 79 ARG A C 1
ATOM 625 O O . ARG A 1 79 ? 4.961 -25.328 4.793 1 66.81 79 ARG A O 1
ATOM 632 N N . GLN A 1 80 ? 6.449 -25.672 6.379 1 60.72 80 GLN A N 1
ATOM 633 C CA . GLN A 1 80 ? 7.434 -26.203 5.438 1 60.72 80 GLN A CA 1
ATOM 634 C C . GLN A 1 80 ? 6.957 -27.516 4.816 1 60.72 80 GLN A C 1
ATOM 636 O O . GLN A 1 80 ? 7.059 -27.703 3.604 1 60.72 80 GLN A O 1
ATOM 641 N N . THR A 1 81 ? 6.492 -28.359 5.645 1 57.41 81 THR A N 1
ATOM 642 C CA . THR A 1 81 ? 6.016 -29.656 5.191 1 57.41 81 THR A CA 1
ATOM 643 C C . THR A 1 81 ? 4.824 -29.5 4.25 1 57.41 81 THR A C 1
ATOM 645 O O . THR A 1 81 ? 4.746 -30.172 3.223 1 57.41 81 THR A O 1
ATOM 648 N N . LEU A 1 82 ? 3.98 -28.672 4.59 1 61.72 82 LEU A N 1
ATOM 649 C CA . LEU A 1 82 ? 2.826 -28.438 3.732 1 61.72 82 LEU A CA 1
ATOM 650 C C . LEU A 1 82 ? 3.258 -27.859 2.383 1 61.72 82 LEU A C 1
ATOM 652 O O . LEU A 1 82 ? 2.707 -28.234 1.345 1 61.72 82 LEU A O 1
ATOM 656 N N . ARG A 1 83 ? 4.18 -27.172 2.418 1 60.28 83 ARG A N 1
ATOM 657 C CA . ARG A 1 83 ? 4.746 -26.641 1.181 1 60.28 83 ARG A CA 1
ATOM 658 C C . ARG A 1 83 ? 5.379 -27.75 0.351 1 60.28 83 ARG A C 1
ATOM 660 O O . ARG A 1 83 ? 5.219 -27.797 -0.871 1 60.28 83 ARG A O 1
ATOM 667 N N . GLU A 1 84 ? 6.074 -28.531 1.043 1 54.78 84 GLU A N 1
ATOM 668 C CA . GLU A 1 84 ? 6.707 -29.656 0.354 1 54.78 84 GLU A CA 1
ATOM 669 C C . GLU A 1 84 ? 5.668 -30.594 -0.258 1 54.78 84 GLU A C 1
ATOM 671 O O . GLU A 1 84 ? 5.848 -31.078 -1.372 1 54.78 84 GLU A O 1
ATOM 676 N N . HIS A 1 85 ? 4.652 -30.875 0.467 1 54.97 85 HIS A N 1
ATOM 677 C CA . HIS A 1 85 ? 3.553 -31.672 -0.056 1 54.97 85 HIS A CA 1
ATOM 678 C C . HIS A 1 85 ? 2.918 -31.016 -1.276 1 54.97 85 HIS A C 1
ATOM 680 O O . HIS A 1 85 ? 2.652 -31.688 -2.277 1 54.97 85 HIS A O 1
ATOM 686 N N . ASP A 1 86 ? 2.734 -29.844 -1.203 1 56.28 86 ASP A N 1
ATOM 687 C CA . ASP A 1 86 ? 2.18 -29.109 -2.34 1 56.28 86 ASP A CA 1
ATOM 688 C C . ASP A 1 86 ? 3.141 -29.125 -3.527 1 56.28 86 ASP A C 1
ATOM 690 O O . ASP A 1 86 ? 2.715 -29.281 -4.672 1 56.28 86 ASP A O 1
ATOM 694 N N . ALA A 1 87 ? 4.355 -29.047 -3.17 1 55.72 87 ALA A N 1
ATOM 695 C CA . ALA A 1 87 ? 5.383 -29.125 -4.207 1 55.72 87 ALA A CA 1
ATOM 696 C C . ALA A 1 87 ? 5.344 -30.469 -4.914 1 55.72 87 ALA A C 1
ATOM 698 O O . ALA A 1 87 ? 5.469 -30.547 -6.141 1 55.72 87 ALA A O 1
ATOM 699 N N . LEU A 1 88 ? 5.176 -31.5 -4.199 1 49.72 88 LEU A N 1
ATOM 700 C CA . LEU A 1 88 ? 5.082 -32.844 -4.781 1 49.72 88 LEU A CA 1
ATOM 701 C C . LEU A 1 88 ? 3.857 -32.938 -5.684 1 49.72 88 LEU A C 1
ATOM 703 O O . LEU A 1 88 ? 3.943 -33.5 -6.789 1 49.72 88 LEU A O 1
ATOM 707 N N . ARG A 1 89 ? 2.822 -32.531 -5.23 1 51.31 89 ARG A N 1
ATOM 708 C CA . ARG A 1 89 ? 1.604 -32.531 -6.035 1 51.31 89 ARG A CA 1
ATOM 709 C C . ARG A 1 89 ? 1.782 -31.75 -7.324 1 51.31 89 ARG A C 1
ATOM 711 O O . ARG A 1 89 ? 1.342 -32.188 -8.391 1 51.31 89 ARG A O 1
ATOM 718 N N . GLU A 1 90 ? 2.389 -30.641 -7.188 1 54.28 90 GLU A N 1
ATOM 719 C CA . GLU A 1 90 ? 2.66 -29.812 -8.359 1 54.28 90 GLU A CA 1
ATOM 720 C C . GLU A 1 90 ? 3.578 -30.531 -9.344 1 54.28 90 GLU A C 1
ATOM 722 O O . GLU A 1 90 ? 3.373 -30.469 -10.555 1 54.28 90 GLU A O 1
ATOM 727 N N . ARG A 1 91 ? 4.551 -31.219 -8.859 1 51.09 91 ARG A N 1
ATOM 728 C CA . ARG A 1 91 ? 5.453 -31.984 -9.711 1 51.09 91 ARG A CA 1
ATOM 729 C C . ARG A 1 91 ? 4.707 -33.094 -10.438 1 51.09 91 ARG A C 1
ATOM 731 O O . ARG A 1 91 ? 4.973 -33.375 -11.609 1 51.09 91 ARG A O 1
ATOM 738 N N . ILE A 1 92 ? 3.852 -33.625 -9.812 1 49.72 92 ILE A N 1
ATOM 739 C CA . ILE A 1 92 ? 3.055 -34.688 -10.438 1 49.72 92 ILE A CA 1
ATOM 740 C C . ILE A 1 92 ? 2.184 -34.094 -11.539 1 49.72 92 ILE A C 1
ATOM 742 O O . ILE A 1 92 ? 2.074 -34.656 -12.633 1 49.72 92 ILE A O 1
ATOM 746 N N . GLU A 1 93 ? 1.61 -32.969 -11.195 1 49.22 93 GLU A N 1
ATOM 747 C CA . GLU A 1 93 ? 0.768 -32.312 -12.188 1 49.22 93 GLU A CA 1
ATOM 748 C C . GLU A 1 93 ? 1.601 -31.781 -13.344 1 49.22 93 GLU A C 1
ATOM 750 O O . GLU A 1 93 ? 1.164 -31.797 -14.5 1 49.22 93 GLU A O 1
ATOM 755 N N . ASP A 1 94 ? 2.695 -31.141 -13.086 1 49.12 94 ASP A N 1
ATOM 756 C CA . ASP A 1 94 ? 3.623 -30.75 -14.141 1 49.12 94 ASP A CA 1
ATOM 757 C C . ASP A 1 94 ? 3.908 -31.922 -15.078 1 49.12 94 ASP A C 1
ATOM 759 O O . ASP A 1 94 ? 4.016 -31.734 -16.297 1 49.12 94 ASP A O 1
ATOM 763 N N . PHE A 1 95 ? 4.047 -33 -14.57 1 45.28 95 PHE A N 1
ATOM 764 C CA . PHE A 1 95 ? 4.258 -34.188 -15.391 1 45.28 95 PHE A CA 1
ATOM 765 C C . PHE A 1 95 ? 3.057 -34.438 -16.297 1 45.28 95 PHE A C 1
ATOM 767 O O . PHE A 1 95 ? 3.213 -34.875 -17.438 1 45.28 95 PHE A O 1
ATOM 774 N N . LYS A 1 96 ? 1.976 -34.125 -15.789 1 47.12 96 LYS A N 1
ATOM 775 C CA . LYS A 1 96 ? 0.822 -34.375 -16.656 1 47.12 96 LYS A CA 1
ATOM 776 C C . LYS A 1 96 ? 0.555 -33.188 -17.578 1 47.12 96 LYS A C 1
ATOM 778 O O . LYS A 1 96 ? -0.461 -33.125 -18.266 1 47.12 96 LYS A O 1
ATOM 783 N N . GLY A 1 97 ? 1.434 -32.094 -17.672 1 51.5 97 GLY A N 1
ATOM 784 C CA . GLY A 1 97 ? 1.418 -30.969 -18.609 1 51.5 97 GLY A CA 1
ATOM 785 C C . GLY A 1 97 ? 0.69 -29.75 -18.078 1 51.5 97 GLY A C 1
ATOM 786 O O . GLY A 1 97 ? 0.749 -28.672 -18.688 1 51.5 97 GLY A O 1
ATOM 787 N N . ALA A 1 98 ? -0.302 -29.828 -17.109 1 57.25 98 ALA A N 1
ATOM 788 C CA . ALA A 1 98 ? -1.089 -28.672 -16.688 1 57.25 98 ALA A CA 1
ATOM 789 C C . ALA A 1 98 ? -0.511 -28.047 -15.414 1 57.25 98 ALA A C 1
ATOM 791 O O . ALA A 1 98 ? -0.671 -28.594 -14.32 1 57.25 98 ALA A O 1
ATOM 792 N N . ARG A 1 99 ? 0.491 -27.141 -15.586 1 69.5 99 ARG A N 1
ATOM 793 C CA . ARG A 1 99 ? 1.119 -26.547 -14.414 1 69.5 99 ARG A CA 1
ATOM 794 C C . ARG A 1 99 ? 0.088 -25.828 -13.539 1 69.5 99 ARG A C 1
ATOM 796 O O . ARG A 1 99 ? -0.617 -24.938 -14.016 1 69.5 99 ARG A O 1
ATOM 803 N N . ARG A 1 100 ? -0.283 -26.531 -12.414 1 79.75 100 ARG A N 1
ATOM 804 C CA . ARG A 1 100 ? -1.21 -25.984 -11.43 1 79.75 100 ARG A CA 1
ATOM 805 C C . ARG A 1 100 ? -0.509 -25.734 -10.094 1 79.75 100 ARG A C 1
ATOM 807 O O . ARG A 1 100 ? 0.586 -26.25 -9.859 1 79.75 100 ARG A O 1
ATOM 814 N N . GLY A 1 101 ? -1.009 -24.797 -9.336 1 89.81 101 GLY A N 1
ATOM 815 C CA . GLY A 1 101 ? -0.473 -24.531 -8.008 1 89.81 101 GLY A CA 1
ATOM 816 C C . GLY A 1 101 ? -0.636 -23.094 -7.578 1 89.81 101 GLY A C 1
ATOM 817 O O . GLY A 1 101 ? -1.537 -22.391 -8.047 1 89.81 101 GLY A O 1
ATOM 818 N N . GLU A 1 102 ? 0.12 -22.812 -6.531 1 93.44 102 GLU A N 1
ATOM 819 C CA . GLU A 1 102 ? 0.09 -21.469 -6 1 93.44 102 GLU A CA 1
ATOM 820 C C . GLU A 1 102 ? 1.491 -20.984 -5.629 1 93.44 102 GLU A C 1
ATOM 822 O O . GLU A 1 102 ? 2.365 -21.797 -5.309 1 93.44 102 GLU A O 1
ATOM 827 N N . VAL A 1 103 ? 1.705 -19.766 -5.773 1 96.25 103 VAL A N 1
ATOM 828 C CA . VAL A 1 103 ? 2.961 -19.141 -5.355 1 96.25 103 VAL A CA 1
ATOM 829 C C . VAL A 1 103 ? 2.676 -17.828 -4.633 1 96.25 103 VAL A C 1
ATOM 831 O O . VAL A 1 103 ? 1.812 -17.062 -5.055 1 96.25 103 VAL A O 1
ATOM 834 N N . THR A 1 104 ? 3.326 -17.672 -3.479 1 97.94 104 THR A N 1
ATOM 835 C CA . THR A 1 104 ? 3.215 -16.438 -2.697 1 97.94 104 THR A CA 1
ATOM 836 C C . THR A 1 104 ? 4.531 -15.672 -2.707 1 97.94 104 THR A C 1
ATOM 838 O O . THR A 1 104 ? 5.582 -16.219 -2.365 1 97.94 104 THR A O 1
ATOM 841 N N . VAL A 1 105 ? 4.434 -14.383 -3.109 1 98.56 105 VAL A N 1
ATOM 842 C CA . VAL A 1 105 ? 5.605 -13.508 -3.141 1 98.56 105 VAL A CA 1
ATOM 843 C C . VAL A 1 105 ? 5.402 -12.336 -2.184 1 98.56 105 VAL A C 1
ATOM 845 O O . VAL A 1 105 ? 4.418 -11.602 -2.291 1 98.56 105 VAL A O 1
ATOM 848 N N . ALA A 1 106 ? 6.309 -12.211 -1.224 1 98.38 106 ALA A N 1
ATOM 849 C CA . ALA A 1 106 ? 6.336 -11.031 -0.359 1 98.38 106 ALA A CA 1
ATOM 850 C C . ALA A 1 106 ? 7.262 -9.953 -0.927 1 98.38 106 ALA A C 1
ATOM 852 O O . ALA A 1 106 ? 8.422 -10.227 -1.228 1 98.38 106 ALA A O 1
ATOM 853 N N . VAL A 1 107 ? 6.676 -8.75 -1.083 1 97.81 107 VAL A N 1
ATOM 854 C CA . VAL A 1 107 ? 7.453 -7.691 -1.716 1 97.81 107 VAL A CA 1
ATOM 855 C C . VAL A 1 107 ? 7.25 -6.379 -0.96 1 97.81 107 VAL A C 1
ATOM 857 O O . VAL A 1 107 ? 6.301 -6.246 -0.182 1 97.81 107 VAL A O 1
ATOM 860 N N . THR A 1 108 ? 8.164 -5.422 -1.193 1 95.62 108 THR A N 1
ATOM 861 C CA . THR A 1 108 ? 7.965 -4.082 -0.646 1 95.62 108 THR A CA 1
ATOM 862 C C . THR A 1 108 ? 6.844 -3.359 -1.383 1 95.62 108 THR A C 1
ATOM 864 O O . THR A 1 108 ? 6.516 -3.703 -2.521 1 95.62 108 THR A O 1
ATOM 867 N N . ALA A 1 109 ? 6.305 -2.33 -0.737 1 91.19 109 ALA A N 1
ATOM 868 C CA . ALA A 1 109 ? 5.113 -1.644 -1.226 1 91.19 109 ALA A CA 1
ATOM 869 C C . ALA A 1 109 ? 5.34 -1.086 -2.629 1 91.19 109 ALA A C 1
ATOM 871 O O . ALA A 1 109 ? 4.488 -1.243 -3.51 1 91.19 109 ALA A O 1
ATOM 872 N N . GLY A 1 110 ? 6.445 -0.468 -2.814 1 93.75 110 GLY A N 1
ATOM 873 C CA . GLY A 1 110 ? 6.738 0.109 -4.117 1 93.75 110 GLY A CA 1
ATOM 874 C C . GLY A 1 110 ? 6.73 -0.913 -5.238 1 93.75 110 GLY A C 1
ATOM 875 O O . GLY A 1 110 ? 6.148 -0.674 -6.297 1 93.75 110 GLY A O 1
ATOM 876 N N . LEU A 1 111 ? 7.27 -2.037 -4.98 1 96.69 111 LEU A N 1
ATOM 877 C CA . LEU A 1 111 ? 7.371 -3.088 -5.988 1 96.69 111 LEU A CA 1
ATOM 878 C C . LEU A 1 111 ? 6.008 -3.727 -6.246 1 96.69 111 LEU A C 1
ATOM 880 O O . LEU A 1 111 ? 5.711 -4.129 -7.371 1 96.69 111 LEU A O 1
ATOM 884 N N . ALA A 1 112 ? 5.227 -3.824 -5.207 1 96.25 112 ALA A N 1
ATOM 885 C CA . ALA A 1 112 ? 3.898 -4.422 -5.328 1 96.25 112 ALA A CA 1
ATOM 886 C C . ALA A 1 112 ? 3.035 -3.648 -6.32 1 96.25 112 ALA A C 1
ATOM 888 O O . ALA A 1 112 ? 2.311 -4.246 -7.117 1 96.25 112 ALA A O 1
ATOM 889 N N . GLY A 1 113 ? 3.17 -2.367 -6.316 1 94.06 113 GLY A N 1
ATOM 890 C CA . GLY A 1 113 ? 2.283 -1.544 -7.125 1 94.06 113 GLY A CA 1
ATOM 891 C C . GLY A 1 113 ? 2.861 -1.202 -8.484 1 94.06 113 GLY A C 1
ATOM 892 O O . GLY A 1 113 ? 2.184 -0.599 -9.32 1 94.06 113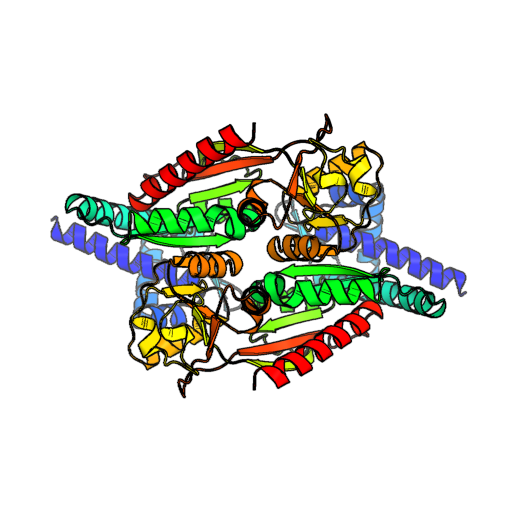 GLY A O 1
ATOM 893 N N . SER A 1 114 ? 4.043 -1.544 -8.781 1 94.12 114 SER A N 1
ATOM 894 C CA . SER A 1 114 ? 4.688 -1.083 -10.008 1 94.12 114 SER A CA 1
ATOM 895 C C . SER A 1 114 ? 5.301 -2.244 -10.781 1 94.12 114 SER A C 1
ATOM 897 O O . SER A 1 114 ? 4.816 -2.607 -11.852 1 94.12 114 SER A O 1
ATOM 899 N N . LEU A 1 115 ? 6.223 -2.996 -10.234 1 95.5 115 LEU A N 1
ATOM 900 C CA . LEU A 1 115 ? 6.93 -4.086 -10.906 1 95.5 115 LEU A CA 1
ATOM 901 C C . LEU A 1 115 ? 6.059 -5.336 -10.969 1 95.5 115 LEU A C 1
ATOM 903 O O . LEU A 1 115 ? 5.934 -5.957 -12.031 1 95.5 115 LEU A O 1
ATOM 907 N N . MET A 1 116 ? 5.395 -5.668 -9.977 1 97.81 116 MET A N 1
ATOM 908 C CA . MET A 1 116 ? 4.738 -6.965 -9.812 1 97.81 116 MET A CA 1
ATOM 909 C C . MET A 1 116 ? 3.539 -7.09 -10.742 1 97.81 116 MET A C 1
ATOM 911 O O . MET A 1 116 ? 3.277 -8.172 -11.281 1 97.81 116 MET A O 1
ATOM 915 N N . PRO A 1 117 ? 2.814 -5.984 -11.008 1 97.56 117 PRO A N 1
ATOM 916 C CA . PRO A 1 117 ? 1.617 -6.156 -11.836 1 97.56 117 PRO A CA 1
ATOM 917 C C . PRO A 1 117 ? 1.928 -6.738 -13.211 1 97.56 117 PRO A C 1
ATOM 919 O O . PRO A 1 117 ? 1.321 -7.734 -13.617 1 97.56 117 PRO A O 1
ATOM 922 N N . SER A 1 118 ? 2.889 -6.172 -13.914 1 96.12 118 SER A N 1
ATOM 923 C CA . SER A 1 118 ? 3.23 -6.676 -15.234 1 96.12 118 SER A CA 1
ATOM 924 C C . SER A 1 118 ? 3.799 -8.086 -15.164 1 96.12 118 SER A C 1
ATOM 926 O O . SER A 1 118 ? 3.506 -8.93 -16.016 1 96.12 118 SER A O 1
ATOM 928 N N . LEU A 1 119 ? 4.527 -8.344 -14.141 1 97 119 LEU A N 1
ATOM 929 C CA . LEU A 1 119 ? 5.117 -9.664 -13.961 1 97 119 LEU A CA 1
ATOM 930 C C . LEU A 1 119 ? 4.035 -10.711 -13.719 1 97 119 LEU A C 1
ATOM 932 O O . LEU A 1 119 ? 4.055 -11.781 -14.328 1 97 119 LEU A O 1
ATOM 936 N N . VAL A 1 120 ? 3.121 -10.391 -12.812 1 98.19 120 VAL A N 1
ATOM 937 C CA . VAL A 1 120 ? 2.039 -11.305 -12.477 1 98.19 120 VAL A CA 1
ATOM 938 C C . VAL A 1 120 ? 1.154 -11.531 -13.695 1 98.19 120 VAL A C 1
ATOM 940 O O . VAL A 1 120 ? 0.76 -12.664 -13.984 1 98.19 120 VAL A O 1
ATOM 943 N N . HIS A 1 121 ? 0.855 -10.477 -14.414 1 97.44 121 HIS A N 1
ATOM 944 C CA . HIS A 1 121 ? 0.032 -10.578 -15.617 1 97.44 121 HIS A CA 1
ATOM 945 C C . HIS A 1 121 ? 0.66 -11.523 -16.641 1 97.44 121 HIS A C 1
ATOM 947 O O . HIS A 1 121 ? 0.013 -12.469 -17.094 1 97.44 121 HIS A O 1
ATOM 953 N N . ASP A 1 122 ? 1.924 -11.312 -16.953 1 95.44 122 ASP A N 1
ATOM 954 C CA . ASP A 1 122 ? 2.639 -12.125 -17.938 1 95.44 122 ASP A CA 1
ATOM 955 C C . ASP A 1 122 ? 2.75 -13.57 -17.469 1 95.44 122 ASP A C 1
ATOM 957 O O . ASP A 1 122 ? 2.598 -14.5 -18.266 1 95.44 122 ASP A O 1
ATOM 961 N N . PHE A 1 123 ? 3.041 -13.727 -16.219 1 96.44 123 PHE A N 1
ATOM 962 C CA . PHE A 1 123 ? 3.178 -15.062 -15.648 1 96.44 123 PHE A CA 1
ATOM 963 C C . PHE A 1 123 ? 1.878 -15.844 -15.773 1 96.44 123 PHE A C 1
ATOM 965 O O . PHE A 1 123 ? 1.888 -17.016 -16.156 1 96.44 123 PHE A O 1
ATOM 972 N N . ARG A 1 124 ? 0.771 -15.188 -15.539 1 95.25 124 ARG A N 1
ATOM 973 C CA . ARG A 1 124 ? -0.537 -15.836 -15.594 1 95.25 124 ARG A CA 1
ATOM 974 C C . ARG A 1 124 ? -0.923 -16.172 -17.031 1 95.25 124 ARG A C 1
ATOM 976 O O . ARG A 1 124 ? -1.622 -17.156 -17.281 1 95.25 124 ARG A O 1
ATOM 983 N N . GLN A 1 125 ? -0.491 -15.375 -17.953 1 91.94 125 GLN A N 1
ATOM 984 C CA . GLN A 1 125 ? -0.733 -15.688 -19.359 1 91.94 125 GLN A CA 1
ATOM 985 C C . GLN A 1 125 ? -0.027 -16.969 -19.766 1 91.94 125 GLN A C 1
ATOM 987 O O . GLN A 1 125 ? -0.571 -17.766 -20.531 1 91.94 125 GLN A O 1
ATOM 992 N N . ARG A 1 126 ? 1.127 -17.203 -19.219 1 88.94 126 ARG A N 1
ATOM 993 C CA . ARG A 1 126 ? 1.932 -18.375 -19.547 1 88.94 126 ARG A CA 1
ATOM 994 C C . ARG A 1 126 ? 1.502 -19.578 -18.734 1 88.94 126 ARG A C 1
ATOM 996 O O . ARG A 1 126 ? 1.538 -20.719 -19.219 1 88.94 126 ARG A O 1
ATOM 1003 N N . TYR A 1 127 ? 1.119 -19.266 -17.484 1 91.81 127 TYR A N 1
ATOM 1004 C CA . TYR A 1 127 ? 0.742 -20.328 -16.578 1 91.81 127 TYR A CA 1
ATOM 1005 C C . TYR A 1 127 ? -0.607 -20.047 -15.93 1 91.81 127 TYR A C 1
ATOM 1007 O O . TYR A 1 127 ? -0.688 -19.844 -14.719 1 91.81 127 TYR A O 1
ATOM 1015 N N . PRO A 1 128 ? -1.685 -20.203 -16.625 1 90.25 128 PRO A N 1
ATOM 1016 C CA . PRO A 1 128 ? -3.01 -19.812 -16.141 1 90.25 128 PRO A CA 1
ATOM 1017 C C . PRO A 1 128 ? -3.492 -20.672 -14.977 1 90.25 128 PRO A C 1
ATOM 1019 O O . PRO A 1 128 ? -4.406 -20.281 -14.25 1 90.25 128 PRO A O 1
ATOM 1022 N N . GLY A 1 129 ? -2.877 -21.781 -14.75 1 89.56 129 GLY A N 1
ATOM 1023 C CA . GLY A 1 129 ? -3.303 -22.672 -13.688 1 89.56 129 GLY A CA 1
ATOM 1024 C C . GLY A 1 129 ? -2.662 -22.359 -12.352 1 89.56 129 GLY A C 1
ATOM 1025 O O . GLY A 1 129 ? -3.018 -22.953 -11.328 1 89.56 129 GLY A O 1
ATOM 1026 N N . ILE A 1 130 ? -1.758 -21.438 -12.305 1 93.44 130 ILE A N 1
ATOM 1027 C CA . ILE A 1 130 ? -1.057 -21.109 -11.07 1 93.44 130 ILE A CA 1
ATOM 1028 C C . ILE A 1 130 ? -1.676 -19.844 -10.453 1 93.44 130 ILE A C 1
ATOM 1030 O O . ILE A 1 130 ? -1.786 -18.812 -11.117 1 93.44 130 ILE A O 1
ATOM 1034 N N . VAL A 1 131 ? -2.094 -19.938 -9.18 1 95.62 131 VAL A N 1
ATOM 1035 C CA . VAL A 1 131 ? -2.586 -18.797 -8.43 1 95.62 131 VAL A CA 1
ATOM 1036 C C . VAL A 1 131 ? -1.408 -18 -7.875 1 95.62 131 VAL A C 1
ATOM 1038 O O . VAL A 1 131 ? -0.503 -18.562 -7.258 1 95.62 131 VAL A O 1
ATOM 1041 N N . VAL A 1 132 ? -1.428 -16.703 -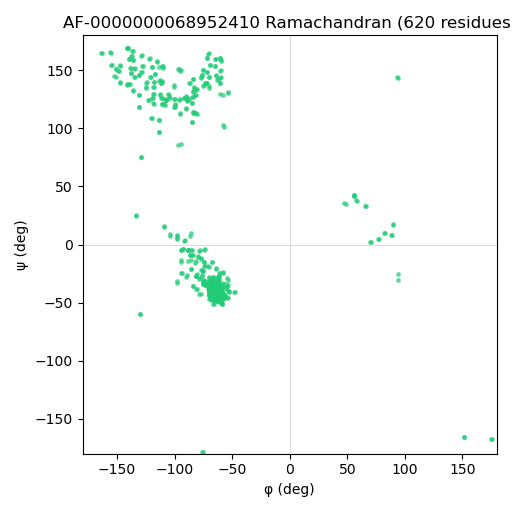8.141 1 98.06 132 VAL A N 1
ATOM 1042 C CA . VAL A 1 132 ? -0.34 -15.852 -7.66 1 98.06 132 VAL A CA 1
ATOM 1043 C C . VAL A 1 132 ? -0.834 -14.977 -6.512 1 98.06 132 VAL A C 1
ATOM 1045 O O . VAL A 1 132 ? -1.811 -14.242 -6.656 1 98.06 132 VAL A O 1
ATOM 1048 N N . ARG A 1 133 ? -0.137 -15.078 -5.402 1 98.44 133 ARG A N 1
ATOM 1049 C CA . ARG A 1 133 ? -0.397 -14.242 -4.234 1 98.44 133 ARG A CA 1
ATOM 1050 C C . ARG A 1 133 ? 0.762 -13.289 -3.98 1 98.44 133 ARG A C 1
ATOM 1052 O O . ARG A 1 133 ? 1.924 -13.695 -3.971 1 98.44 133 ARG A O 1
ATOM 1059 N N . VAL A 1 134 ? 0.396 -12.008 -3.83 1 98.5 134 VAL A N 1
ATOM 1060 C CA . VAL A 1 134 ? 1.411 -11 -3.559 1 98.5 134 VAL A CA 1
ATOM 1061 C C . VAL A 1 134 ? 1.079 -10.266 -2.26 1 98.5 134 VAL A C 1
ATOM 1063 O O . VAL A 1 134 ? -0.021 -9.734 -2.105 1 98.5 134 VAL A O 1
ATOM 1066 N N . ALA A 1 135 ? 2.027 -10.289 -1.373 1 96.81 135 ALA A N 1
ATOM 1067 C CA . ALA A 1 135 ? 1.896 -9.555 -0.117 1 96.81 135 ALA A CA 1
ATOM 1068 C C . ALA A 1 135 ? 2.863 -8.375 -0.065 1 96.81 135 ALA A C 1
ATOM 1070 O O . ALA A 1 135 ? 4.074 -8.555 -0.207 1 96.81 135 ALA A O 1
ATOM 1071 N N . ASP A 1 136 ? 2.324 -7.184 0.077 1 94.88 136 ASP A N 1
ATOM 1072 C CA . ASP A 1 136 ? 3.193 -6.043 0.33 1 94.88 136 ASP A CA 1
ATOM 1073 C C . ASP A 1 136 ? 3.498 -5.902 1.82 1 94.88 136 ASP A C 1
ATOM 1075 O O . ASP A 1 136 ? 2.584 -5.773 2.637 1 94.88 136 ASP A O 1
ATOM 1079 N N . LEU A 1 137 ? 4.758 -5.941 2.146 1 92.81 137 LEU A N 1
ATOM 1080 C CA . LEU A 1 137 ? 5.199 -5.973 3.537 1 92.81 137 LEU A CA 1
ATOM 1081 C C . LEU A 1 137 ? 6.402 -5.059 3.744 1 92.81 137 LEU A C 1
ATOM 1083 O O . LEU A 1 137 ? 7.168 -4.809 2.809 1 92.81 137 LEU A O 1
ATOM 1087 N N . PRO A 1 138 ? 6.496 -4.57 5.02 1 89.5 138 PRO A N 1
ATOM 1088 C CA . PRO A 1 138 ? 7.781 -3.957 5.363 1 89.5 138 PRO A CA 1
ATOM 1089 C C . PRO A 1 138 ? 8.953 -4.934 5.238 1 89.5 138 PRO A C 1
ATOM 1091 O O . PRO A 1 138 ? 8.758 -6.148 5.324 1 89.5 138 PRO A O 1
ATOM 1094 N N . VAL A 1 139 ? 10.094 -4.398 5.102 1 91.94 139 VAL A N 1
ATOM 1095 C CA . VAL A 1 139 ? 11.312 -5.172 4.859 1 91.94 139 VAL A CA 1
ATOM 1096 C C . VAL A 1 139 ? 11.469 -6.238 5.941 1 91.94 139 VAL A C 1
ATOM 1098 O O . VAL A 1 139 ? 11.727 -7.402 5.641 1 91.94 139 VAL A O 1
ATOM 1101 N N . ALA A 1 140 ? 11.273 -5.891 7.188 1 86.69 140 ALA A N 1
ATOM 1102 C CA . ALA A 1 140 ? 11.461 -6.816 8.305 1 86.69 140 ALA A CA 1
ATOM 1103 C C . ALA A 1 140 ? 10.469 -7.973 8.227 1 86.69 140 ALA A C 1
ATOM 1105 O O . ALA A 1 140 ? 10.789 -9.102 8.617 1 86.69 140 ALA A O 1
ATOM 1106 N N . ASP A 1 141 ? 9.383 -7.742 7.715 1 91.44 141 ASP A N 1
ATOM 1107 C CA . ASP A 1 141 ? 8.328 -8.75 7.676 1 91.44 141 ASP A CA 1
ATOM 1108 C C . ASP A 1 141 ? 8.484 -9.664 6.465 1 91.44 141 ASP A C 1
ATOM 1110 O O . ASP A 1 141 ? 7.941 -10.773 6.438 1 91.44 141 ASP A O 1
ATOM 1114 N N . ILE A 1 142 ? 9.188 -9.219 5.453 1 95.56 142 ILE A N 1
ATOM 1115 C CA . ILE A 1 142 ? 9.406 -10.039 4.266 1 95.56 142 ILE A CA 1
ATOM 1116 C C . ILE A 1 142 ? 10.242 -11.266 4.637 1 95.56 142 ILE A C 1
ATOM 1118 O O . ILE A 1 142 ? 9.875 -12.398 4.305 1 95.56 142 ILE A O 1
ATOM 1122 N N . THR A 1 143 ? 11.336 -11.055 5.359 1 91.06 143 THR A N 1
ATOM 1123 C CA . THR A 1 143 ? 12.188 -12.18 5.742 1 91.06 143 THR A CA 1
ATOM 1124 C C . THR A 1 143 ? 11.461 -13.109 6.703 1 91.06 143 THR A C 1
ATOM 1126 O O . THR A 1 143 ? 11.617 -14.328 6.633 1 91.06 143 THR A O 1
ATOM 1129 N N . THR A 1 144 ? 10.672 -12.508 7.555 1 90.12 144 THR A N 1
ATOM 1130 C CA . THR A 1 144 ? 9.875 -13.305 8.477 1 90.12 144 THR A CA 1
ATOM 1131 C C . THR A 1 144 ? 8.875 -14.18 7.723 1 90.12 144 THR A C 1
ATOM 1133 O O . THR A 1 144 ? 8.742 -15.367 8.008 1 90.12 144 THR A O 1
ATOM 1136 N N . ALA A 1 145 ? 8.219 -13.602 6.734 1 93.94 145 ALA A N 1
ATOM 1137 C CA . ALA A 1 145 ? 7.211 -14.32 5.957 1 93.94 145 ALA A CA 1
ATOM 1138 C C . ALA A 1 145 ? 7.84 -15.484 5.191 1 93.94 145 ALA A C 1
ATOM 1140 O O . ALA A 1 145 ? 7.289 -16.594 5.16 1 93.94 145 ALA A O 1
ATOM 1141 N N . VAL A 1 146 ? 8.992 -15.281 4.625 1 93.94 146 VAL A N 1
ATOM 1142 C CA . VAL A 1 146 ? 9.688 -16.328 3.875 1 93.94 146 VAL A CA 1
ATOM 1143 C C . VAL A 1 146 ? 10.188 -17.406 4.832 1 93.94 146 VAL A C 1
ATOM 1145 O O . VAL A 1 146 ? 10.031 -18.594 4.566 1 93.94 146 VAL A O 1
ATOM 1148 N N . GLY A 1 147 ? 10.734 -16.938 5.938 1 87.75 147 GLY A N 1
ATOM 1149 C CA . GLY A 1 147 ? 11.266 -17.875 6.918 1 87.75 147 GLY A CA 1
ATOM 1150 C C . GLY A 1 147 ? 10.211 -18.766 7.523 1 87.75 147 GLY A C 1
ATOM 1151 O O . GLY A 1 147 ? 10.453 -19.969 7.742 1 87.75 147 GLY A O 1
ATOM 1152 N N . GLN A 1 148 ? 9.055 -18.219 7.762 1 84.25 148 GLN A N 1
ATOM 1153 C CA . GLN A 1 148 ? 7.961 -18.953 8.391 1 84.25 148 GLN A CA 1
ATOM 1154 C C . GLN A 1 148 ? 7.168 -19.75 7.363 1 84.25 148 GLN A C 1
ATOM 1156 O O . GLN A 1 148 ? 6.289 -20.547 7.723 1 84.25 148 GLN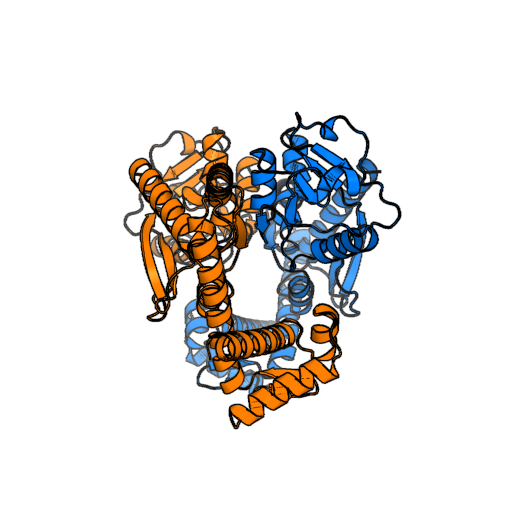 A O 1
ATOM 1161 N N . GLY A 1 149 ? 7.449 -19.516 6.145 1 86.94 149 GLY A N 1
ATOM 1162 C CA . GLY A 1 149 ? 6.777 -20.266 5.09 1 86.94 149 GLY A CA 1
ATOM 1163 C C . GLY A 1 149 ? 5.477 -19.625 4.648 1 86.94 149 GLY A C 1
ATOM 1164 O O . GLY A 1 149 ? 4.711 -20.234 3.889 1 86.94 149 GLY A O 1
ATOM 1165 N N . ASP A 1 150 ? 5.211 -18.438 5.129 1 90.62 150 ASP A N 1
ATOM 1166 C CA . ASP A 1 150 ? 4.016 -17.703 4.719 1 90.62 150 ASP A CA 1
ATOM 1167 C C . ASP A 1 150 ? 4.16 -17.156 3.301 1 90.62 150 ASP A C 1
ATOM 1169 O O . ASP A 1 150 ? 3.164 -16.828 2.65 1 90.62 150 ASP A O 1
ATOM 1173 N N . ALA A 1 151 ? 5.375 -17.078 2.84 1 96.38 151 ALA A N 1
ATOM 1174 C CA . ALA A 1 151 ? 5.719 -16.719 1.467 1 96.38 151 ALA A CA 1
ATOM 1175 C C . ALA A 1 151 ? 6.781 -17.656 0.9 1 96.38 151 ALA A C 1
ATOM 1177 O O . ALA A 1 151 ? 7.676 -18.094 1.623 1 96.38 151 ALA A O 1
ATOM 1178 N N . ASP A 1 152 ? 6.641 -17.922 -0.375 1 96.06 152 ASP A N 1
ATOM 1179 C CA . ASP A 1 152 ? 7.621 -18.781 -1.044 1 96.06 152 ASP A CA 1
ATOM 1180 C C . ASP A 1 152 ? 8.867 -17.969 -1.425 1 96.06 152 ASP A C 1
ATOM 1182 O O . ASP A 1 152 ? 9.984 -18.5 -1.396 1 96.06 152 ASP A O 1
ATOM 1186 N N . LEU A 1 153 ? 8.625 -16.75 -1.84 1 98 153 LEU A N 1
ATOM 1187 C CA . LEU A 1 153 ? 9.68 -15.844 -2.301 1 98 153 LEU A CA 1
ATOM 1188 C C . LEU A 1 153 ? 9.562 -14.484 -1.625 1 98 153 LEU A C 1
ATOM 1190 O O . LEU A 1 153 ? 8.461 -14.047 -1.277 1 98 153 LEU A O 1
ATOM 1194 N N . GLY A 1 154 ? 10.719 -13.898 -1.395 1 98.25 154 GLY A N 1
ATOM 1195 C CA . GLY A 1 154 ? 10.805 -12.508 -0.982 1 98.25 154 GLY A CA 1
ATOM 1196 C C . GLY A 1 154 ? 11.562 -11.633 -1.971 1 98.25 154 GLY A C 1
ATOM 1197 O O . GLY A 1 154 ? 12.562 -12.062 -2.551 1 98.25 154 GLY A O 1
ATOM 1198 N N . LEU A 1 155 ? 11.023 -10.484 -2.246 1 98.31 155 LEU A N 1
ATOM 1199 C CA . LEU A 1 155 ? 11.695 -9.477 -3.072 1 98.31 155 LEU A CA 1
ATOM 1200 C C . LEU A 1 155 ? 11.656 -8.109 -2.4 1 98.31 155 LEU A C 1
ATOM 1202 O O . LEU A 1 155 ? 10.578 -7.566 -2.152 1 98.31 155 LEU A O 1
ATOM 1206 N N . GLY A 1 156 ? 12.797 -7.578 -2.1 1 97.19 156 GLY A N 1
ATOM 1207 C CA . GLY A 1 156 ? 12.812 -6.309 -1.394 1 97.19 156 GLY A CA 1
ATOM 1208 C C . GLY A 1 156 ? 14.164 -5.605 -1.465 1 97.19 156 GLY A C 1
ATOM 1209 O O . GLY A 1 156 ? 15.156 -6.207 -1.872 1 97.19 156 GLY A O 1
ATOM 1210 N N . TYR A 1 157 ? 14.102 -4.355 -1.124 1 96.62 157 TYR A N 1
ATOM 1211 C CA . TYR A 1 157 ? 15.305 -3.545 -1.062 1 96.62 157 TYR A CA 1
ATOM 1212 C C . TYR A 1 157 ? 16.016 -3.715 0.278 1 96.62 157 TYR A C 1
ATOM 1214 O O . TYR A 1 157 ? 15.367 -3.686 1.331 1 96.62 157 TYR A O 1
ATOM 1222 N N . ASP A 1 158 ? 17.312 -3.936 0.192 1 95.19 158 ASP A N 1
ATOM 1223 C CA . ASP A 1 158 ? 18.203 -3.951 1.35 1 95.19 158 ASP A CA 1
ATOM 1224 C C . ASP A 1 158 ? 17.719 -4.953 2.398 1 95.19 158 ASP A C 1
ATOM 1226 O O . ASP A 1 158 ? 17.641 -4.625 3.584 1 95.19 158 ASP A O 1
ATOM 1230 N N . LEU A 1 159 ? 17.312 -6.102 1.902 1 94.88 159 LEU A N 1
ATOM 1231 C CA . LEU A 1 159 ? 16.953 -7.188 2.807 1 94.88 159 LEU A CA 1
ATOM 1232 C C . LEU A 1 159 ? 18.156 -7.633 3.633 1 94.88 159 LEU A C 1
ATOM 1234 O O . LEU A 1 159 ? 19.281 -7.695 3.123 1 94.88 159 LEU A O 1
ATOM 1238 N N . PRO A 1 160 ? 17.844 -7.938 4.891 1 90.94 160 PRO A N 1
ATOM 1239 C CA . PRO A 1 160 ? 18.953 -8.477 5.688 1 90.94 160 PRO A CA 1
ATOM 1240 C C . PRO A 1 160 ? 19.469 -9.812 5.156 1 90.94 160 PRO A C 1
ATOM 1242 O O . PRO A 1 160 ? 18.688 -10.625 4.66 1 90.94 160 PRO A O 1
ATOM 1245 N N . GLU A 1 161 ? 20.734 -9.984 5.281 1 86.25 161 GLU A N 1
ATOM 1246 C CA . GLU A 1 161 ? 21.328 -11.281 4.949 1 86.25 161 GLU A CA 1
ATOM 1247 C C . GLU A 1 161 ? 21.219 -12.258 6.113 1 86.25 161 GLU A C 1
ATOM 1249 O O . GLU A 1 161 ? 21.734 -11.992 7.203 1 86.25 161 GLU A O 1
ATOM 1254 N N . LEU A 1 162 ? 20.453 -13.25 5.875 1 85 162 LEU A N 1
ATOM 1255 C CA . LEU A 1 162 ? 20.312 -14.289 6.887 1 85 162 LEU A CA 1
ATOM 1256 C C . LEU A 1 162 ? 20.656 -15.664 6.316 1 85 162 LEU A C 1
ATOM 1258 O O . LEU A 1 162 ? 20.312 -15.969 5.172 1 85 162 LEU A O 1
ATOM 1262 N N . PRO A 1 163 ? 21.328 -16.422 7.102 1 84 163 PRO A N 1
ATOM 1263 C CA . PRO A 1 163 ? 21.703 -17.766 6.629 1 84 163 PRO A CA 1
ATOM 1264 C C . PRO A 1 163 ? 20.484 -18.609 6.242 1 84 163 PRO A C 1
ATOM 1266 O O . PRO A 1 163 ? 20.609 -19.516 5.418 1 84 163 PRO A O 1
ATOM 1269 N N . ALA A 1 164 ? 19.5 -18.25 6.801 1 86.75 164 ALA A N 1
ATOM 1270 C CA . ALA A 1 164 ? 18.281 -19.031 6.59 1 86.75 164 ALA A CA 1
ATOM 1271 C C . ALA A 1 164 ? 17.703 -18.781 5.195 1 86.75 164 ALA A C 1
ATOM 1273 O O . ALA A 1 164 ? 16.828 -19.516 4.742 1 86.75 164 ALA A O 1
ATOM 1274 N N . PHE A 1 165 ? 18.391 -17.859 4.523 1 91.38 165 PHE A N 1
ATOM 1275 C CA . PHE A 1 165 ? 17.859 -17.5 3.211 1 91.38 165 PHE A CA 1
ATOM 1276 C C . PHE A 1 165 ? 18.953 -17.578 2.146 1 91.38 165 PHE A C 1
ATOM 1278 O O . PHE A 1 165 ? 20.125 -17.406 2.445 1 91.38 165 PHE A O 1
ATOM 1285 N N . ARG A 1 166 ? 18.516 -17.906 0.977 1 93.25 166 ARG A N 1
ATOM 1286 C CA . ARG A 1 166 ? 19.406 -17.828 -0.169 1 93.25 166 ARG A CA 1
ATOM 1287 C C . ARG A 1 166 ? 18.953 -16.75 -1.147 1 93.25 166 ARG A C 1
ATOM 1289 O O . ARG A 1 166 ? 17.75 -16.609 -1.402 1 93.25 166 ARG A O 1
ATOM 1296 N N . ALA A 1 167 ? 19.906 -16.078 -1.662 1 95.5 167 ALA A N 1
ATOM 1297 C CA . ALA A 1 167 ? 19.656 -15.07 -2.689 1 95.5 167 ALA A CA 1
ATOM 1298 C C . ALA A 1 167 ? 19.578 -15.703 -4.074 1 95.5 167 ALA A C 1
ATOM 1300 O O . ALA A 1 167 ? 20.5 -16.422 -4.48 1 95.5 167 ALA A O 1
ATOM 1301 N N . LEU A 1 168 ? 18.531 -15.43 -4.75 1 95.88 168 LEU A N 1
ATOM 1302 C CA . LEU A 1 168 ? 18.328 -15.992 -6.082 1 95.88 168 LEU A CA 1
ATOM 1303 C C . LEU A 1 168 ? 18.734 -14.984 -7.156 1 95.88 168 LEU A C 1
ATOM 1305 O O . LEU A 1 168 ? 19.109 -15.367 -8.266 1 95.88 168 LEU A O 1
ATOM 1309 N N . ALA A 1 169 ? 18.562 -13.719 -6.914 1 95.88 169 ALA A N 1
ATOM 1310 C CA . ALA A 1 169 ? 18.953 -12.602 -7.766 1 95.88 169 ALA A CA 1
ATOM 1311 C C . ALA A 1 169 ? 19.25 -11.352 -6.938 1 95.88 169 ALA A C 1
ATOM 1313 O O . ALA A 1 169 ? 18.641 -11.141 -5.891 1 95.88 169 ALA A O 1
ATOM 1314 N N . THR A 1 170 ? 20.234 -10.609 -7.391 1 96.06 170 THR A N 1
ATOM 1315 C CA . THR A 1 170 ? 20.594 -9.359 -6.738 1 96.06 170 THR A CA 1
ATOM 1316 C C . THR A 1 170 ? 20.969 -8.305 -7.773 1 96.06 170 THR A C 1
ATOM 1318 O O . THR A 1 170 ? 21.609 -8.609 -8.781 1 96.06 170 THR A O 1
ATOM 1321 N N . SER A 1 171 ? 20.516 -7.121 -7.566 1 95.81 171 SER A N 1
ATOM 1322 C CA . SER A 1 171 ? 20.875 -5.988 -8.406 1 95.81 171 SER A CA 1
ATOM 1323 C C . SER A 1 171 ? 20.891 -4.688 -7.613 1 95.81 171 SER A C 1
ATOM 1325 O O . SER A 1 171 ? 20.125 -4.531 -6.656 1 95.81 171 SER A O 1
ATOM 1327 N N . ASP A 1 172 ? 21.734 -3.748 -7.98 1 95.88 172 ASP A N 1
ATOM 1328 C CA . ASP A 1 172 ? 21.844 -2.451 -7.32 1 95.88 172 ASP A CA 1
ATOM 1329 C C . ASP A 1 172 ? 21.188 -1.353 -8.148 1 95.88 172 ASP A C 1
ATOM 1331 O O . ASP A 1 172 ? 21.5 -1.178 -9.328 1 95.88 172 ASP A O 1
ATOM 1335 N N . TRP A 1 173 ? 20.281 -0.637 -7.484 1 96.81 173 TRP A N 1
ATOM 1336 C CA . TRP A 1 173 ? 19.5 0.368 -8.195 1 96.81 173 TRP A CA 1
ATOM 1337 C C . TRP A 1 173 ? 19.766 1.762 -7.633 1 96.81 173 TRP A C 1
ATOM 1339 O O . TRP A 1 173 ? 19.875 1.941 -6.418 1 96.81 173 TRP A O 1
ATOM 1349 N N . GLN A 1 174 ? 19.859 2.709 -8.523 1 96.06 174 GLN A N 1
ATOM 1350 C CA . GLN A 1 174 ? 20.125 4.094 -8.148 1 96.06 174 GLN A CA 1
ATOM 1351 C C . GLN A 1 174 ? 18.828 4.832 -7.824 1 96.06 174 GLN A C 1
ATOM 1353 O O . GLN A 1 174 ? 17.828 4.672 -8.523 1 96.06 174 GLN A O 1
ATOM 1358 N N . ILE A 1 175 ? 18.953 5.645 -6.734 1 97.69 175 ILE A N 1
ATOM 1359 C CA . ILE A 1 175 ? 17.828 6.504 -6.383 1 97.69 175 ILE A CA 1
ATOM 1360 C C . ILE A 1 175 ? 17.781 7.707 -7.32 1 97.69 175 ILE A C 1
ATOM 1362 O O . ILE A 1 175 ? 18.812 8.234 -7.711 1 97.69 175 ILE A O 1
ATOM 1366 N N . GLY A 1 176 ? 16.594 8.156 -7.688 1 98.25 176 GLY A N 1
ATOM 1367 C CA . GLY A 1 176 ? 16.438 9.305 -8.562 1 98.25 176 GLY A CA 1
ATOM 1368 C C . GLY A 1 176 ? 15.281 10.211 -8.156 1 98.25 176 GLY A C 1
ATOM 1369 O O . GLY A 1 176 ? 14.508 9.867 -7.258 1 98.25 176 GLY A O 1
ATOM 1370 N N . ALA A 1 177 ? 15.266 11.352 -8.797 1 98.69 177 ALA A N 1
ATOM 1371 C CA . ALA A 1 177 ? 14.133 12.258 -8.672 1 98.69 177 ALA A CA 1
ATOM 1372 C C . ALA A 1 177 ? 12.984 11.836 -9.586 1 98.69 177 ALA A C 1
ATOM 1374 O O . ALA A 1 177 ? 13.211 11.438 -10.727 1 98.69 177 ALA A O 1
ATOM 1375 N N . VAL A 1 178 ? 11.82 11.82 -9.039 1 98.81 178 VAL A N 1
ATOM 1376 C CA . VAL A 1 178 ? 10.594 11.555 -9.789 1 98.81 178 VAL A CA 1
ATOM 1377 C C . VAL A 1 178 ? 9.781 12.844 -9.922 1 98.81 178 VAL A C 1
ATOM 1379 O O . VAL A 1 178 ? 9.406 13.453 -8.914 1 98.81 178 VAL A O 1
ATOM 1382 N N . VAL A 1 179 ? 9.555 13.227 -11.195 1 98.75 179 VAL A N 1
ATOM 1383 C CA . VAL A 1 179 ? 8.938 14.523 -11.477 1 98.75 179 VAL A CA 1
ATOM 1384 C C . VAL A 1 179 ? 7.875 14.359 -12.562 1 98.75 179 VAL A C 1
ATOM 1386 O O . VAL A 1 179 ? 7.867 13.367 -13.289 1 98.75 179 VAL A O 1
ATOM 1389 N N . PRO A 1 180 ? 6.922 15.312 -12.641 1 98 180 PRO A N 1
ATOM 1390 C CA . PRO A 1 180 ? 6.012 15.273 -13.789 1 98 180 PRO A CA 1
ATOM 1391 C C . PRO A 1 180 ? 6.707 15.625 -15.102 1 98 180 PRO A C 1
ATOM 1393 O O . PRO A 1 180 ? 7.793 16.203 -15.094 1 98 180 PRO A O 1
ATOM 1396 N N . PRO A 1 181 ? 6.285 15.203 -16.375 1 95.75 181 PRO A N 1
ATOM 1397 C CA . PRO A 1 181 ? 6.945 15.414 -17.672 1 95.75 181 PRO A CA 1
ATOM 1398 C C . PRO A 1 181 ? 7.23 16.891 -17.953 1 95.75 181 PRO A C 1
ATOM 1400 O O . PRO A 1 181 ? 8.258 17.219 -18.547 1 95.75 181 PRO A O 1
ATOM 1403 N N . GLY A 1 182 ? 6.551 17.891 -17.516 1 94.25 182 GLY A N 1
ATOM 1404 C CA . GLY A 1 182 ? 6.73 19.312 -17.766 1 94.25 182 GLY A CA 1
ATOM 1405 C C . GLY A 1 182 ? 7.605 20 -16.734 1 94.25 182 GLY A C 1
ATOM 1406 O O . GLY A 1 182 ? 7.918 21.188 -16.859 1 94.25 182 GLY A O 1
ATOM 1407 N N . HIS A 1 183 ? 8.117 19.219 -15.82 1 96.75 183 HIS A N 1
ATOM 1408 C CA . HIS A 1 183 ? 8.953 19.766 -14.758 1 96.75 183 HIS A CA 1
ATOM 1409 C C . HIS A 1 183 ? 10.336 20.125 -15.273 1 96.75 183 HIS A C 1
ATOM 1411 O O . HIS A 1 183 ? 10.867 19.469 -16.172 1 96.75 183 HIS A O 1
ATOM 1417 N N . ALA A 1 184 ? 11.008 21.078 -14.75 1 95.81 184 ALA A N 1
ATOM 1418 C CA . ALA A 1 184 ? 12.32 21.578 -15.164 1 95.81 184 ALA A CA 1
ATOM 1419 C C . ALA A 1 184 ? 13.359 20.469 -15.117 1 95.81 184 ALA A C 1
ATOM 1421 O O . ALA A 1 184 ? 14.219 20.375 -16 1 95.81 184 ALA A O 1
ATOM 1422 N N . LEU A 1 185 ? 13.273 19.609 -14.18 1 97.5 185 LEU A N 1
ATOM 1423 C CA . LEU A 1 185 ? 14.258 18.547 -14.008 1 97.5 185 LEU A CA 1
ATOM 1424 C C . LEU A 1 185 ? 14.062 17.453 -15.047 1 97.5 185 LEU A C 1
ATOM 1426 O O . LEU A 1 185 ? 14.969 16.656 -15.281 1 97.5 185 LEU A O 1
ATOM 1430 N N . ALA A 1 186 ? 12.883 17.328 -15.609 1 97.12 186 ALA A N 1
ATOM 1431 C CA . ALA A 1 186 ? 12.555 16.25 -16.531 1 97.12 186 ALA A CA 1
ATOM 1432 C C . ALA A 1 186 ? 13.406 16.328 -17.797 1 97.12 186 ALA A C 1
ATOM 1434 O O . ALA A 1 186 ? 13.578 15.328 -18.5 1 97.12 186 ALA A O 1
ATOM 1435 N N . ALA A 1 187 ? 13.938 17.469 -18.078 1 94.81 187 ALA A N 1
ATOM 1436 C CA . ALA A 1 187 ? 14.727 17.688 -19.297 1 94.81 187 ALA A CA 1
ATOM 1437 C C . ALA A 1 187 ? 16.203 17.344 -19.062 1 94.81 187 ALA A C 1
ATOM 1439 O O . ALA A 1 187 ? 16.984 17.297 -20 1 94.81 187 ALA A O 1
ATOM 1440 N N . ARG A 1 188 ? 16.516 17.031 -17.875 1 95.56 188 ARG A N 1
ATOM 1441 C CA . ARG A 1 188 ? 17.906 16.766 -17.516 1 95.56 188 ARG A CA 1
ATOM 1442 C C . ARG A 1 188 ? 18.219 15.266 -17.578 1 95.56 188 ARG A C 1
ATOM 1444 O O . ARG A 1 188 ? 17.328 14.438 -17.312 1 95.56 188 ARG A O 1
ATOM 1451 N N . GLN A 1 189 ? 19.469 14.953 -17.891 1 95.19 189 GLN A N 1
ATOM 1452 C CA . GLN A 1 189 ? 19.906 13.562 -17.891 1 95.19 189 GLN A CA 1
ATOM 1453 C C . GLN A 1 189 ? 20.109 13.055 -16.453 1 95.19 189 GLN A C 1
ATOM 1455 O O . GLN A 1 189 ? 19.953 11.859 -16.203 1 95.19 189 GLN A O 1
ATOM 1460 N N . SER A 1 190 ? 20.484 13.922 -15.594 1 97.19 190 SER A N 1
ATOM 1461 C CA . SER A 1 190 ? 20.688 13.641 -14.18 1 97.19 190 SER A CA 1
ATOM 1462 C C . SER A 1 190 ? 20.562 14.906 -13.344 1 97.19 190 SER A C 1
ATOM 1464 O O . SER A 1 190 ? 20.484 16.016 -13.883 1 97.19 190 SER A O 1
ATOM 1466 N N . ALA A 1 191 ? 20.422 14.711 -11.984 1 97.31 191 ALA A N 1
ATOM 1467 C CA . ALA A 1 191 ? 20.312 15.836 -11.062 1 97.31 191 ALA A CA 1
ATOM 1468 C C . ALA A 1 191 ? 21.109 15.578 -9.781 1 97.31 191 ALA A C 1
ATOM 1470 O O . ALA A 1 191 ? 21.516 14.445 -9.516 1 97.31 191 ALA A O 1
ATOM 1471 N N . LEU A 1 192 ? 21.406 16.672 -9.109 1 95.69 192 LEU A N 1
ATOM 1472 C CA . LEU A 1 192 ? 21.953 16.578 -7.766 1 95.69 192 LEU A CA 1
ATOM 1473 C C . LEU A 1 192 ? 20.859 16.734 -6.715 1 95.69 192 LEU A C 1
ATOM 1475 O O . LEU A 1 192 ? 19.875 17.438 -6.941 1 95.69 192 LEU A O 1
ATOM 1479 N N . LEU A 1 193 ? 21.156 16.078 -5.594 1 95.62 193 LEU A N 1
ATOM 1480 C CA . LEU A 1 193 ? 20.234 16.188 -4.465 1 95.62 193 LEU A CA 1
ATOM 1481 C C . LEU A 1 193 ? 20 17.641 -4.098 1 95.62 193 LEU A C 1
ATOM 1483 O O . LEU A 1 193 ? 18.875 18.031 -3.768 1 95.62 193 LEU A O 1
ATOM 1487 N N . SER A 1 194 ? 21 18.469 -4.199 1 92.62 194 SER A N 1
ATOM 1488 C CA . SER A 1 194 ? 20.922 19.891 -3.852 1 92.62 194 SER A CA 1
ATOM 1489 C C . SER A 1 194 ? 20 20.641 -4.797 1 92.62 194 SER A C 1
ATOM 1491 O O . SER A 1 194 ? 19.391 21.641 -4.414 1 92.62 194 SER A O 1
ATOM 1493 N N . GLU A 1 195 ? 19.875 20.156 -6.004 1 93.12 195 GLU A N 1
ATOM 1494 C CA . GLU A 1 195 ? 18.969 20.75 -6.977 1 93.12 195 GLU A CA 1
ATOM 1495 C C . GLU A 1 195 ? 17.516 20.375 -6.688 1 93.12 195 GLU A C 1
ATOM 1497 O O . GLU A 1 195 ? 16.594 21.109 -7.027 1 93.12 195 GLU A O 1
ATOM 1502 N N . CYS A 1 196 ? 17.344 19.219 -6.055 1 95.88 196 CYS A N 1
ATOM 1503 C CA . CYS A 1 196 ? 16.016 18.703 -5.758 1 95.88 196 CYS A CA 1
ATOM 1504 C C . CYS A 1 196 ? 15.398 19.406 -4.559 1 95.88 196 CYS A C 1
ATOM 1506 O O . CYS A 1 196 ? 14.18 19.562 -4.484 1 95.88 196 CYS A O 1
ATOM 1508 N N . VAL A 1 197 ? 16.219 19.891 -3.635 1 92.31 197 VAL A N 1
ATOM 1509 C CA . VAL A 1 197 ? 15.719 20.422 -2.375 1 92.31 197 VAL A CA 1
ATOM 1510 C C . VAL A 1 197 ? 15.18 21.828 -2.6 1 92.31 197 VAL A C 1
ATOM 1512 O O . VAL A 1 197 ? 14.562 22.422 -1.703 1 92.31 197 VAL A O 1
ATOM 1515 N N . GLY A 1 198 ? 15.344 22.344 -3.775 1 90.31 198 GLY A N 1
ATOM 1516 C CA . GLY A 1 198 ? 14.75 23.609 -4.133 1 90.31 198 GLY A CA 1
ATOM 1517 C C . GLY A 1 198 ? 13.266 23.516 -4.441 1 90.31 198 GLY A C 1
ATOM 1518 O O . GLY A 1 198 ? 12.562 24.516 -4.48 1 90.31 198 GLY A O 1
ATOM 1519 N N . TYR A 1 199 ? 12.797 22.312 -4.566 1 95.25 199 TYR A N 1
ATOM 1520 C CA . TYR A 1 199 ? 11.391 22.031 -4.848 1 95.25 199 TYR A CA 1
ATOM 1521 C C . TYR A 1 199 ? 10.711 21.391 -3.643 1 95.25 199 TYR A C 1
ATOM 1523 O O . TYR A 1 199 ? 11.375 20.797 -2.789 1 95.25 199 TYR A O 1
ATOM 1531 N N . PRO A 1 200 ? 9.336 21.578 -3.516 1 96.81 200 PRO A N 1
ATOM 1532 C CA . PRO A 1 200 ? 8.648 20.812 -2.473 1 96.81 200 PRO A CA 1
ATOM 1533 C C . PRO A 1 200 ? 8.906 19.312 -2.572 1 96.81 200 PRO A C 1
ATOM 1535 O O . PRO A 1 200 ? 8.781 18.734 -3.65 1 96.81 200 PRO A O 1
ATOM 1538 N N . LEU A 1 201 ? 9.273 18.75 -1.424 1 98.19 201 LEU A N 1
ATOM 1539 C CA . LEU A 1 201 ? 9.625 17.328 -1.408 1 98.19 201 LEU A CA 1
ATOM 1540 C C . LEU A 1 201 ? 8.508 16.5 -0.778 1 98.19 201 LEU A C 1
ATOM 1542 O O . LEU A 1 201 ? 7.973 16.875 0.27 1 98.19 201 LEU A O 1
ATOM 1546 N N . ILE A 1 202 ? 8.125 15.5 -1.482 1 98.75 202 ILE A N 1
ATOM 1547 C CA . ILE A 1 202 ? 7.301 14.422 -0.947 1 98.75 202 ILE A CA 1
ATOM 1548 C C . ILE A 1 202 ? 8.18 13.227 -0.599 1 98.75 202 ILE A C 1
ATOM 1550 O O . ILE A 1 202 ? 8.797 12.625 -1.48 1 98.75 202 ILE A O 1
ATOM 1554 N N . LEU A 1 203 ? 8.211 12.836 0.685 1 98.44 203 LEU A N 1
ATOM 1555 C CA . LEU A 1 203 ? 9.188 11.836 1.093 1 98.44 203 LEU A CA 1
ATOM 1556 C C . LEU A 1 203 ? 8.5 10.57 1.596 1 98.44 203 LEU A C 1
ATOM 1558 O O . LEU A 1 203 ? 7.398 10.648 2.154 1 98.44 203 LEU A O 1
ATOM 1562 N N . PRO A 1 204 ? 9.18 9.422 1.335 1 97.69 204 PRO A N 1
ATOM 1563 C CA . PRO A 1 204 ? 8.742 8.211 2.035 1 97.69 204 PRO A CA 1
ATOM 1564 C C . PRO A 1 204 ? 8.836 8.336 3.553 1 97.69 204 PRO A C 1
ATOM 1566 O O . PRO A 1 204 ? 9.703 9.047 4.062 1 97.69 204 PRO A O 1
ATOM 1569 N N . ALA A 1 205 ? 7.945 7.633 4.203 1 96.25 205 ALA A N 1
ATOM 1570 C CA . ALA A 1 205 ? 7.969 7.617 5.664 1 96.25 205 ALA A CA 1
ATOM 1571 C C . ALA A 1 205 ? 9.25 6.965 6.184 1 96.25 205 ALA A C 1
ATOM 1573 O O . ALA A 1 205 ? 9.883 6.184 5.477 1 96.25 205 ALA A O 1
ATOM 1574 N N . PRO A 1 206 ? 9.609 7.234 7.418 1 92.81 206 PRO A N 1
ATOM 1575 C CA . PRO A 1 206 ? 10.852 6.719 7.996 1 92.81 206 PRO A CA 1
ATOM 1576 C C . PRO A 1 206 ? 10.891 5.191 8.039 1 92.81 206 PRO A C 1
ATOM 1578 O O . PRO A 1 206 ? 11.969 4.598 8.023 1 92.81 206 PRO A O 1
ATOM 1581 N N . SER A 1 207 ? 9.758 4.578 8.055 1 89 207 SER A N 1
ATOM 1582 C CA . SER A 1 207 ? 9.711 3.123 8.133 1 89 207 SER A CA 1
ATOM 1583 C C . SER A 1 207 ? 10.094 2.482 6.805 1 89 207 SER A C 1
ATOM 1585 O O . SER A 1 207 ? 10.359 1.279 6.742 1 89 207 SER A O 1
ATOM 1587 N N . LEU A 1 208 ? 10.109 3.238 5.777 1 93.12 208 LEU A N 1
ATOM 1588 C CA . LEU A 1 208 ? 10.484 2.707 4.473 1 93.12 208 LEU A CA 1
ATOM 1589 C C . LEU A 1 208 ? 12.008 2.697 4.309 1 93.12 208 LEU A C 1
ATOM 1591 O O . LEU A 1 208 ? 12.688 3.639 4.723 1 93.12 208 LEU A O 1
ATOM 1595 N N . SER A 1 209 ? 12.523 1.683 3.668 1 92.44 209 SER A N 1
ATOM 1596 C CA . SER A 1 209 ? 13.961 1.402 3.637 1 92.44 209 SER A CA 1
ATOM 1597 C C . SER A 1 209 ? 14.727 2.529 2.957 1 92.44 209 SER A C 1
ATOM 1599 O O . SER A 1 209 ? 15.883 2.799 3.303 1 92.44 209 SER A O 1
ATOM 1601 N N . ILE A 1 210 ? 14.094 3.209 2.07 1 96.5 210 ILE A N 1
ATOM 1602 C CA . ILE A 1 210 ? 14.781 4.211 1.264 1 96.5 210 ILE A CA 1
ATOM 1603 C C . ILE A 1 210 ? 15.016 5.469 2.094 1 96.5 210 ILE A C 1
ATOM 1605 O O . ILE A 1 210 ? 15.906 6.262 1.793 1 96.5 210 ILE A O 1
ATOM 1609 N N . ARG A 1 211 ? 14.25 5.664 3.148 1 95.94 211 ARG A N 1
ATOM 1610 C CA . ARG A 1 211 ? 14.242 6.934 3.869 1 95.94 211 ARG A CA 1
ATOM 1611 C C . ARG A 1 211 ? 15.547 7.141 4.621 1 95.94 211 ARG A C 1
ATOM 1613 O O . ARG A 1 211 ? 16.078 8.25 4.656 1 95.94 211 ARG A O 1
ATOM 1620 N N . ALA A 1 212 ? 16.078 6.07 5.18 1 94.5 212 ALA A N 1
ATOM 1621 C CA . ALA A 1 212 ? 17.328 6.188 5.914 1 94.5 212 ALA A CA 1
ATOM 1622 C C . ALA A 1 212 ? 18.469 6.609 4.988 1 94.5 212 ALA A C 1
ATOM 1624 O O . ALA A 1 212 ? 19.359 7.367 5.391 1 94.5 212 ALA A O 1
ATOM 1625 N N . ILE A 1 213 ? 18.438 6.156 3.855 1 96.25 213 ILE A N 1
ATOM 1626 C CA . ILE A 1 213 ? 19.453 6.496 2.859 1 96.25 213 ILE A CA 1
ATOM 1627 C C . ILE A 1 213 ? 19.328 7.973 2.492 1 96.25 213 ILE A C 1
ATOM 1629 O O . ILE A 1 213 ? 20.344 8.688 2.449 1 96.25 213 ILE A O 1
ATOM 1633 N N . LEU A 1 214 ? 18.125 8.414 2.275 1 96.88 214 LEU A N 1
ATOM 1634 C CA . LEU A 1 214 ? 17.891 9.805 1.93 1 96.88 214 LEU A CA 1
ATOM 1635 C C . LEU A 1 214 ? 18.297 10.727 3.072 1 96.88 214 LEU A C 1
ATOM 1637 O O . LEU A 1 214 ? 18.969 11.742 2.85 1 96.88 214 LEU A O 1
ATOM 1641 N N . ASP A 1 215 ? 17.953 10.312 4.254 1 95.62 215 ASP A N 1
ATOM 1642 C CA . ASP A 1 215 ? 18.297 11.133 5.414 1 95.62 215 ASP A CA 1
ATOM 1643 C C . ASP A 1 215 ? 19.797 11.258 5.566 1 95.62 215 ASP A C 1
ATOM 1645 O O . ASP A 1 215 ? 20.312 12.336 5.867 1 95.62 215 ASP A O 1
ATOM 1649 N N . ALA A 1 216 ? 20.5 10.18 5.395 1 95.12 216 ALA A N 1
ATOM 1650 C CA . ALA A 1 216 ? 21.953 10.211 5.465 1 95.12 216 ALA A CA 1
ATOM 1651 C C . ALA A 1 216 ? 22.547 11.133 4.398 1 95.12 216 ALA A C 1
ATOM 1653 O O . ALA A 1 216 ? 23.5 11.867 4.66 1 95.12 216 ALA A O 1
ATOM 1654 N N . ALA A 1 217 ? 21.922 11.086 3.281 1 94.94 217 ALA A N 1
ATOM 1655 C CA . ALA A 1 217 ? 22.391 11.93 2.186 1 94.94 217 ALA A CA 1
ATOM 1656 C C . ALA A 1 217 ? 22.125 13.398 2.477 1 94.94 217 ALA A C 1
ATOM 1658 O O . ALA A 1 217 ? 22.969 14.258 2.211 1 94.94 217 ALA A O 1
ATOM 1659 N N . PHE A 1 218 ? 20.938 13.688 2.98 1 94.56 218 PHE A N 1
ATOM 1660 C CA . PHE A 1 218 ? 20.609 15.055 3.367 1 94.56 218 PHE A CA 1
ATOM 1661 C C . PHE A 1 218 ? 21.609 15.57 4.402 1 94.56 218 PHE A C 1
ATOM 1663 O O . PHE A 1 218 ? 22.125 16.672 4.27 1 94.56 218 PHE A O 1
ATOM 1670 N N . ALA A 1 219 ? 21.875 14.758 5.355 1 93.06 219 ALA A N 1
ATOM 1671 C CA . ALA A 1 219 ? 22.781 15.133 6.441 1 93.06 219 ALA A CA 1
ATOM 1672 C C . ALA A 1 219 ? 24.188 15.391 5.914 1 93.06 219 ALA A C 1
ATOM 1674 O O . ALA A 1 219 ? 24.828 16.375 6.301 1 93.06 219 ALA A O 1
ATOM 1675 N N . ARG A 1 220 ? 24.656 14.602 5.098 1 91.19 220 ARG A N 1
ATOM 1676 C CA . ARG A 1 220 ? 26 14.727 4.527 1 91.19 220 ARG A CA 1
ATOM 1677 C C . ARG A 1 220 ? 26.141 16.031 3.744 1 91.19 220 ARG A C 1
ATOM 1679 O O . ARG A 1 220 ? 27.234 16.594 3.678 1 91.19 220 ARG A O 1
ATOM 1686 N N . ASN A 1 221 ? 25.047 16.453 3.197 1 88.25 221 ASN A N 1
ATOM 1687 C CA . ASN A 1 221 ? 25.062 17.672 2.41 1 88.25 221 ASN A CA 1
ATOM 1688 C C . ASN A 1 221 ? 24.594 18.875 3.229 1 88.25 221 ASN A C 1
ATOM 1690 O O . ASN A 1 221 ? 24.344 19.953 2.68 1 88.25 221 ASN A O 1
ATOM 1694 N N . ALA A 1 222 ? 24.328 18.703 4.531 1 90.38 222 ALA A N 1
ATOM 1695 C CA . ALA A 1 222 ? 23.875 19.75 5.449 1 90.38 222 ALA A CA 1
ATOM 1696 C C . ALA A 1 222 ? 22.578 20.375 4.965 1 90.38 222 ALA A C 1
ATOM 1698 O O . ALA A 1 222 ? 22.422 21.594 5 1 90.38 222 ALA A O 1
ATOM 1699 N N . ILE A 1 223 ? 21.781 19.484 4.434 1 88.5 223 ILE A N 1
ATOM 1700 C CA . ILE A 1 223 ? 20.484 19.938 3.943 1 88.5 223 ILE A CA 1
ATOM 1701 C C . ILE A 1 223 ? 19.406 19.625 4.984 1 88.5 223 ILE A C 1
ATOM 1703 O O . ILE A 1 223 ? 19.281 18.484 5.441 1 88.5 223 ILE A O 1
ATOM 1707 N N . GLU A 1 224 ? 18.766 20.641 5.414 1 88.06 224 GLU A N 1
ATOM 1708 C CA . GLU A 1 224 ? 17.578 20.453 6.242 1 88.06 224 GLU A CA 1
ATOM 1709 C C . GLU A 1 224 ? 16.328 20.328 5.383 1 88.06 224 GLU A C 1
ATOM 1711 O O . GLU A 1 224 ? 16.047 21.188 4.539 1 88.06 224 GLU A O 1
ATOM 1716 N N . VAL A 1 225 ? 15.656 19.234 5.66 1 88.94 225 VAL A N 1
ATOM 1717 C CA . VAL A 1 225 ? 14.516 18.984 4.785 1 88.94 225 VAL A CA 1
ATOM 1718 C C . VAL A 1 225 ? 13.227 18.953 5.609 1 88.94 225 VAL A C 1
ATOM 1720 O O . VAL A 1 225 ? 13.172 18.297 6.656 1 88.94 225 VAL A O 1
ATOM 1723 N N . SER A 1 226 ? 12.297 19.766 5.195 1 89.38 226 SER A N 1
ATOM 1724 C CA . SER A 1 226 ? 10.914 19.703 5.66 1 89.38 226 SER A CA 1
ATOM 1725 C C . SER A 1 226 ? 9.977 19.297 4.527 1 89.38 226 SER A C 1
ATOM 1727 O O . SER A 1 226 ? 9.586 20.141 3.715 1 89.38 226 SER A O 1
ATOM 1729 N N . PRO A 1 227 ? 9.664 18.047 4.48 1 95.94 227 PRO A N 1
ATOM 1730 C CA . PRO A 1 227 ? 8.797 17.625 3.373 1 95.94 227 PRO A CA 1
ATOM 1731 C C . PRO A 1 227 ? 7.406 18.25 3.447 1 95.94 227 PRO A C 1
ATOM 1733 O O . PRO A 1 227 ? 6.934 18.594 4.535 1 95.94 227 PRO A O 1
ATOM 1736 N N . VAL A 1 228 ? 6.773 18.391 2.312 1 96.38 228 VAL A N 1
ATOM 1737 C CA . VAL A 1 228 ? 5.402 18.891 2.26 1 96.38 228 VAL A CA 1
ATOM 1738 C C . VAL A 1 228 ? 4.426 17.766 2.57 1 96.38 228 VAL A C 1
ATOM 1740 O O . VAL A 1 228 ? 3.312 18 3.039 1 96.38 228 VAL A O 1
ATOM 1743 N N . ALA A 1 229 ? 4.859 16.531 2.275 1 98.31 229 ALA A N 1
ATOM 1744 C CA . ALA A 1 229 ? 4.098 15.32 2.586 1 98.31 229 ALA A CA 1
ATOM 1745 C C . ALA A 1 229 ? 5.023 14.133 2.82 1 98.31 229 ALA A C 1
ATOM 1747 O O . ALA A 1 229 ? 6.133 14.086 2.283 1 98.31 229 ALA A O 1
ATOM 1748 N N . GLU A 1 230 ? 4.582 13.266 3.609 1 98.19 230 GLU A N 1
ATOM 1749 C CA . GLU A 1 230 ? 5.266 12.023 3.949 1 98.19 230 GLU A CA 1
ATOM 1750 C C . GLU A 1 230 ? 4.289 10.859 4.02 1 98.19 230 GLU A C 1
ATOM 1752 O O . GLU A 1 230 ? 3.178 11 4.535 1 98.19 230 GLU A O 1
ATOM 1757 N N . SER A 1 231 ? 4.746 9.711 3.451 1 98.12 231 SER A N 1
ATOM 1758 C CA . SER A 1 231 ? 3.775 8.617 3.449 1 98.12 231 SER A CA 1
ATOM 1759 C C . SER A 1 231 ? 4.469 7.262 3.398 1 98.12 231 SER A C 1
ATOM 1761 O O . SER A 1 231 ? 5.582 7.145 2.883 1 98.12 231 SER A O 1
ATOM 1763 N N . THR A 1 232 ? 3.736 6.293 3.918 1 95.62 232 THR A N 1
ATOM 1764 C CA . THR A 1 232 ? 4.141 4.902 3.74 1 95.62 232 THR A CA 1
ATOM 1765 C C . THR A 1 232 ? 3.586 4.344 2.434 1 95.62 232 THR A C 1
ATOM 1767 O O . THR A 1 232 ? 3.986 3.26 1.998 1 95.62 232 THR A O 1
ATOM 1770 N N . SER A 1 233 ? 2.729 5.043 1.774 1 96.06 233 SER A N 1
ATOM 1771 C CA . SER A 1 233 ? 2.123 4.617 0.517 1 96.06 233 SER A CA 1
ATOM 1772 C C . SER A 1 233 ? 2.877 5.184 -0.681 1 96.06 233 SER A C 1
ATOM 1774 O O . SER A 1 233 ? 2.789 6.379 -0.968 1 96.06 233 SER A O 1
ATOM 1776 N N . THR A 1 234 ? 3.48 4.266 -1.376 1 95.75 234 THR A N 1
ATOM 1777 C CA . THR A 1 234 ? 4.18 4.719 -2.572 1 95.75 234 THR A CA 1
ATOM 1778 C C . THR A 1 234 ? 3.189 5.16 -3.645 1 95.75 234 THR A C 1
ATOM 1780 O O . THR A 1 234 ? 3.48 6.062 -4.434 1 95.75 234 THR A O 1
ATOM 1783 N N . ALA A 1 235 ? 2.021 4.57 -3.6 1 95.06 235 ALA A N 1
ATOM 1784 C CA . ALA A 1 235 ? 0.976 4.992 -4.531 1 95.06 235 ALA A CA 1
ATOM 1785 C C . ALA A 1 235 ? 0.583 6.445 -4.293 1 95.06 235 ALA A C 1
ATOM 1787 O O . ALA A 1 235 ? 0.433 7.219 -5.246 1 95.06 235 ALA A O 1
ATOM 1788 N N . LEU A 1 236 ? 0.439 6.789 -3.037 1 97.06 236 LEU A N 1
ATOM 1789 C CA . LEU A 1 236 ? 0.108 8.172 -2.701 1 97.06 236 LEU A CA 1
ATOM 1790 C C . LEU A 1 236 ? 1.212 9.117 -3.158 1 97.06 236 LEU A C 1
ATOM 1792 O O . LEU A 1 236 ? 0.934 10.148 -3.773 1 97.06 236 LEU A O 1
ATOM 1796 N N . ILE A 1 237 ? 2.404 8.758 -2.906 1 98.25 237 ILE A N 1
ATOM 1797 C CA . ILE A 1 237 ? 3.551 9.594 -3.248 1 98.25 237 ILE A CA 1
ATOM 1798 C C . ILE A 1 237 ? 3.574 9.844 -4.754 1 98.25 237 ILE A C 1
ATOM 1800 O O . ILE A 1 237 ? 3.682 10.992 -5.195 1 98.25 237 ILE A O 1
ATOM 1804 N N . ARG A 1 238 ? 3.408 8.82 -5.5 1 97.38 238 ARG A N 1
ATOM 1805 C CA . ARG A 1 238 ? 3.43 8.953 -6.953 1 97.38 238 ARG A CA 1
ATOM 1806 C C . ARG A 1 238 ? 2.293 9.852 -7.438 1 97.38 238 ARG A C 1
ATOM 1808 O O . ARG A 1 238 ? 2.496 10.703 -8.297 1 97.38 238 ARG A O 1
ATOM 1815 N N . GLN A 1 239 ? 1.147 9.656 -6.879 1 96.56 239 GLN A N 1
ATOM 1816 C CA . GLN A 1 239 ? -0.008 10.445 -7.293 1 96.56 239 GLN A CA 1
ATOM 1817 C C . GLN A 1 239 ? 0.182 11.922 -6.953 1 96.56 239 GLN A C 1
ATOM 1819 O O . GLN A 1 239 ? -0.179 12.797 -7.742 1 96.56 239 GLN A O 1
ATOM 1824 N N . LEU A 1 240 ? 0.726 12.195 -5.797 1 98.25 240 LEU A N 1
ATOM 1825 C CA . LEU A 1 240 ? 0.978 13.578 -5.418 1 98.25 240 LEU A CA 1
ATOM 1826 C C . LEU A 1 240 ? 1.951 14.242 -6.387 1 98.25 240 LEU A C 1
ATOM 1828 O O . LEU A 1 240 ? 1.793 15.414 -6.723 1 98.25 240 LEU A O 1
ATOM 1832 N N . VAL A 1 241 ? 2.957 13.492 -6.816 1 98.56 241 VAL A N 1
ATOM 1833 C CA . VAL A 1 241 ? 3.898 14.023 -7.797 1 98.56 241 VAL A CA 1
ATOM 1834 C C . VAL A 1 241 ? 3.164 14.336 -9.102 1 98.56 241 VAL A C 1
ATOM 1836 O O . VAL A 1 241 ? 3.348 15.414 -9.68 1 98.56 241 VAL A O 1
ATOM 1839 N N . MET A 1 242 ? 2.348 13.453 -9.5 1 96.81 242 MET A N 1
ATOM 1840 C CA . MET A 1 242 ? 1.607 13.633 -10.742 1 96.81 242 MET A CA 1
ATOM 1841 C C . MET A 1 242 ? 0.696 14.859 -10.656 1 96.81 242 MET A C 1
ATOM 1843 O O . MET A 1 242 ? 0.468 15.539 -11.664 1 96.81 242 MET A O 1
ATOM 1847 N N . LEU A 1 243 ? 0.198 15.133 -9.477 1 95.62 243 LEU A N 1
ATOM 1848 C CA . LEU A 1 243 ? -0.709 16.25 -9.266 1 95.62 243 LEU A CA 1
ATOM 1849 C C . LEU A 1 243 ? 0.064 17.562 -9.164 1 95.62 243 LEU A C 1
ATOM 1851 O O . LEU A 1 243 ? -0.535 18.641 -9.125 1 95.62 243 LEU A O 1
ATOM 1855 N N . GLY A 1 244 ? 1.355 17.453 -9.055 1 95.62 244 GLY A N 1
ATOM 1856 C CA . GLY A 1 244 ? 2.188 18.641 -9.031 1 95.62 244 GLY A CA 1
ATOM 1857 C C . GLY A 1 244 ? 2.42 19.188 -7.637 1 95.62 244 GLY A C 1
ATOM 1858 O O . GLY A 1 244 ? 2.832 20.328 -7.469 1 95.62 244 GLY A O 1
ATOM 1859 N N . THR A 1 245 ? 2.166 18.344 -6.637 1 96.88 245 THR A N 1
ATOM 1860 C CA . THR A 1 245 ? 2.336 18.766 -5.254 1 96.88 245 THR A CA 1
ATOM 1861 C C . THR A 1 245 ? 3.812 18.984 -4.934 1 96.88 245 THR A C 1
ATOM 1863 O O . THR A 1 245 ? 4.152 19.812 -4.082 1 96.88 245 THR A O 1
ATOM 1866 N N . GLY A 1 246 ? 4.617 18.266 -5.5 1 98.06 246 GLY A N 1
ATOM 1867 C CA . GLY A 1 246 ? 6.059 18.266 -5.301 1 98.06 246 GLY A CA 1
ATOM 1868 C C . GLY A 1 246 ? 6.762 17.172 -6.09 1 98.06 246 GLY A C 1
ATOM 1869 O O . GLY A 1 246 ? 6.207 16.641 -7.055 1 98.06 246 GLY A O 1
ATOM 1870 N N . ILE A 1 247 ? 8.031 16.953 -5.746 1 98.69 247 ILE A N 1
ATOM 1871 C CA . ILE A 1 247 ? 8.789 15.875 -6.363 1 98.69 247 ILE A CA 1
ATOM 1872 C C . ILE A 1 247 ? 9.164 14.836 -5.309 1 98.69 247 ILE A C 1
ATOM 1874 O O . ILE A 1 247 ? 9.117 15.117 -4.109 1 98.69 247 ILE A O 1
ATOM 1878 N N . ALA A 1 248 ? 9.43 13.656 -5.746 1 98.81 248 ALA A N 1
ATOM 1879 C CA . ALA A 1 248 ? 9.805 12.57 -4.84 1 98.81 248 ALA A CA 1
ATOM 1880 C C . ALA A 1 248 ? 11.172 12.008 -5.207 1 98.81 248 ALA A C 1
ATOM 1882 O O . ALA A 1 248 ? 11.711 12.305 -6.273 1 98.81 248 ALA A O 1
ATOM 1883 N N . LEU A 1 249 ? 11.797 11.344 -4.285 1 98.44 249 LEU A N 1
ATOM 1884 C CA . LEU A 1 249 ? 13.031 10.594 -4.453 1 98.44 249 LEU A CA 1
ATOM 1885 C C . LEU A 1 249 ? 12.789 9.102 -4.277 1 98.44 249 LEU A C 1
ATOM 1887 O O . LEU A 1 249 ? 12.555 8.633 -3.16 1 98.44 249 LEU A O 1
ATOM 1891 N N . LEU A 1 250 ? 12.828 8.344 -5.43 1 98.25 250 LEU A N 1
ATOM 1892 C CA . LEU A 1 250 ? 12.445 6.934 -5.434 1 98.25 250 LEU A CA 1
ATOM 1893 C C . LEU A 1 250 ? 13.367 6.121 -6.34 1 98.25 250 LEU A C 1
ATOM 1895 O O . LEU A 1 250 ? 14.203 6.688 -7.047 1 98.25 250 LEU A O 1
ATOM 1899 N N . ASN A 1 251 ? 13.234 4.777 -6.23 1 97 251 ASN A N 1
ATOM 1900 C CA . ASN A 1 251 ? 13.836 3.859 -7.195 1 97 251 ASN A CA 1
ATOM 1901 C C . ASN A 1 251 ? 13.047 3.832 -8.5 1 97 251 ASN A C 1
ATOM 1903 O O . ASN A 1 251 ? 11.812 3.92 -8.492 1 97 251 ASN A O 1
ATOM 1907 N N . PRO A 1 252 ? 13.781 3.664 -9.625 1 97 252 PRO A N 1
ATOM 1908 C CA . PRO A 1 252 ? 13.078 3.656 -10.906 1 97 252 PRO A CA 1
ATOM 1909 C C . PRO A 1 252 ? 12.062 2.521 -11.016 1 97 252 PRO A C 1
ATOM 1911 O O . PRO A 1 252 ? 11.047 2.654 -11.703 1 97 252 PRO A O 1
ATOM 1914 N N . LEU A 1 253 ? 12.242 1.423 -10.328 1 96.94 253 LEU A N 1
ATOM 1915 C CA . LEU A 1 253 ? 11.328 0.287 -10.406 1 96.94 253 LEU A CA 1
ATOM 1916 C C . LEU A 1 253 ? 10.008 0.608 -9.727 1 96.94 253 LEU A C 1
ATOM 1918 O O . LEU A 1 253 ? 8.992 -0.052 -9.977 1 96.94 253 LEU A O 1
ATOM 1922 N N . ASP A 1 254 ? 10.023 1.642 -8.875 1 96.38 254 ASP A N 1
ATOM 1923 C CA . ASP A 1 254 ? 8.828 1.979 -8.117 1 96.38 254 ASP A CA 1
ATOM 1924 C C . ASP A 1 254 ? 7.906 2.896 -8.922 1 96.38 254 ASP A C 1
ATOM 1926 O O . ASP A 1 254 ? 6.809 3.23 -8.469 1 96.38 254 ASP A O 1
ATOM 1930 N N . VAL A 1 255 ? 8.352 3.326 -10.102 1 96.56 255 VAL A N 1
ATOM 1931 C CA . VAL A 1 255 ? 7.535 4.223 -10.906 1 96.56 255 VAL A CA 1
ATOM 1932 C C . VAL A 1 255 ? 7.508 3.738 -12.359 1 96.56 255 VAL A C 1
ATOM 1934 O O . VAL A 1 255 ? 7.293 4.527 -13.281 1 96.56 255 VAL A O 1
ATOM 1937 N N . MET A 1 256 ? 7.719 2.479 -12.578 1 93.81 256 MET A N 1
ATOM 1938 C CA . MET A 1 256 ? 7.867 1.938 -13.93 1 93.81 256 MET A CA 1
ATOM 1939 C C . MET A 1 256 ? 6.586 2.131 -14.734 1 93.81 256 MET A C 1
ATOM 1941 O O . MET A 1 256 ? 6.641 2.49 -15.914 1 93.81 256 MET A O 1
ATOM 1945 N N . GLU A 1 257 ? 5.4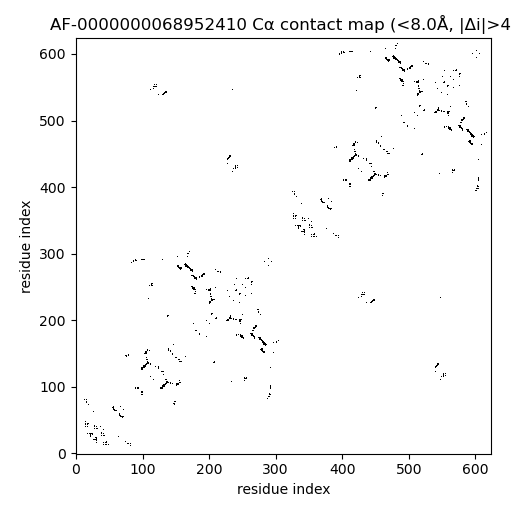77 1.925 -14.117 1 90.56 257 GLU A N 1
ATOM 1946 C CA . GLU A 1 257 ? 4.207 2 -14.828 1 90.56 257 GLU A CA 1
ATOM 1947 C C . GLU A 1 257 ? 3.895 3.432 -15.258 1 90.56 257 GLU A C 1
ATOM 1949 O O . GLU A 1 257 ? 3.465 3.672 -16.391 1 90.56 257 GLU A O 1
ATOM 1954 N N . GLU A 1 258 ? 4.098 4.32 -14.359 1 94.62 258 GLU A N 1
ATOM 1955 C CA . GLU A 1 258 ? 3.846 5.727 -14.664 1 94.62 258 GLU A CA 1
ATOM 1956 C C . GLU A 1 258 ? 4.832 6.254 -15.703 1 94.62 258 GLU A C 1
ATOM 1958 O O . GLU A 1 258 ? 4.48 7.098 -16.531 1 94.62 258 GLU A O 1
ATOM 1963 N N . ARG A 1 259 ? 6.059 5.758 -15.695 1 95.19 259 ARG A N 1
ATOM 1964 C CA . ARG A 1 259 ? 7.043 6.133 -16.703 1 95.19 259 ARG A CA 1
ATOM 1965 C C . ARG A 1 259 ? 6.637 5.625 -18.078 1 95.19 259 ARG A C 1
ATOM 1967 O O . ARG A 1 259 ? 6.738 6.352 -19.078 1 95.19 259 ARG A O 1
ATOM 1974 N N . ALA A 1 260 ? 6.16 4.445 -18.109 1 91.5 260 ALA A N 1
ATOM 1975 C CA . ALA A 1 260 ? 5.77 3.824 -19.375 1 91.5 260 ALA A CA 1
ATOM 1976 C C . ALA A 1 260 ? 4.648 4.609 -20.047 1 91.5 260 ALA A C 1
ATOM 1978 O O . ALA A 1 260 ? 4.605 4.711 -21.281 1 91.5 260 ALA A O 1
ATOM 1979 N N . ARG A 1 261 ? 3.775 5.195 -19.266 1 90.06 261 ARG A N 1
ATOM 1980 C CA . ARG A 1 261 ? 2.668 5.953 -19.844 1 90.06 261 ARG A CA 1
ATOM 1981 C C . ARG A 1 261 ? 2.986 7.445 -19.875 1 90.06 261 ARG A C 1
ATOM 1983 O O . ARG A 1 261 ? 2.088 8.273 -20.047 1 90.06 261 ARG A O 1
ATOM 1990 N N . GLN A 1 262 ? 4.191 7.816 -19.547 1 94.56 262 GLN A N 1
ATOM 1991 C CA . GLN A 1 262 ? 4.715 9.172 -19.641 1 94.56 262 GLN A CA 1
ATOM 1992 C C . GLN A 1 262 ? 4 10.102 -18.656 1 94.56 262 GLN A C 1
ATOM 1994 O O . GLN A 1 262 ? 3.768 11.273 -18.969 1 94.56 262 GLN A O 1
ATOM 1999 N N . ALA A 1 263 ? 3.637 9.531 -17.562 1 95.69 263 ALA A N 1
ATOM 2000 C CA . ALA A 1 263 ? 2.971 10.328 -16.531 1 95.69 263 ALA A CA 1
ATOM 2001 C C . ALA A 1 263 ? 3.975 10.852 -15.508 1 95.69 263 ALA A C 1
ATOM 2003 O O . ALA A 1 263 ? 3.709 11.836 -14.82 1 95.69 263 ALA A O 1
ATOM 2004 N N . LEU A 1 264 ? 5.082 10.133 -15.406 1 98 264 LEU A N 1
ATOM 2005 C CA . LEU A 1 264 ? 6.188 10.531 -14.547 1 98 264 LEU A CA 1
ATOM 2006 C C . LEU A 1 264 ? 7.52 10.383 -15.266 1 98 264 LEU A C 1
ATOM 2008 O O . LEU A 1 264 ? 7.641 9.586 -16.203 1 98 264 LEU A O 1
ATOM 2012 N N . VAL A 1 265 ? 8.445 11.203 -14.875 1 98.31 265 VAL A N 1
ATOM 2013 C CA . VAL A 1 265 ? 9.812 11.133 -15.383 1 98.31 265 VAL A CA 1
ATOM 2014 C C . VAL A 1 265 ? 10.773 10.836 -14.234 1 98.31 265 VAL A C 1
ATOM 2016 O O . VAL A 1 265 ? 10.648 11.398 -13.148 1 98.31 265 VAL A O 1
ATOM 2019 N N . TYR A 1 266 ? 11.602 9.852 -14.453 1 98.12 266 TYR A N 1
ATOM 2020 C CA . TYR A 1 266 ? 12.664 9.484 -13.531 1 98.12 266 TYR A CA 1
ATOM 2021 C C . TYR A 1 266 ? 13.984 10.125 -13.945 1 98.12 266 TYR A C 1
ATOM 2023 O O . TYR A 1 266 ? 14.438 9.945 -15.078 1 98.12 266 TYR A O 1
ATOM 2031 N N . VAL A 1 267 ? 14.609 10.875 -13.039 1 98.25 267 VAL A N 1
ATOM 2032 C CA . VAL A 1 267 ? 15.898 11.523 -13.258 1 98.25 267 VAL A CA 1
ATOM 2033 C C . VAL A 1 267 ? 16.922 11.016 -12.242 1 98.25 267 VAL A C 1
ATOM 2035 O O . VAL A 1 267 ? 16.859 11.367 -11.062 1 98.25 267 VAL A O 1
ATOM 2038 N N . PRO A 1 268 ? 17.906 10.219 -12.688 1 97.44 268 PRO A N 1
ATOM 2039 C CA . PRO A 1 268 ? 18.859 9.656 -11.734 1 97.44 268 PRO A CA 1
ATOM 2040 C C . PRO A 1 268 ? 19.641 10.727 -10.977 1 97.44 268 PRO A C 1
ATOM 2042 O O . PRO A 1 268 ? 20 11.758 -11.547 1 97.44 268 PRO A O 1
ATOM 2045 N N . LEU A 1 269 ? 19.828 10.484 -9.648 1 97.5 269 LEU A N 1
ATOM 2046 C CA . LEU A 1 269 ? 20.672 11.367 -8.852 1 97.5 269 LEU A CA 1
ATOM 2047 C C . LEU A 1 269 ? 22.141 10.977 -9 1 97.5 269 LEU A C 1
ATOM 2049 O O . LEU A 1 269 ? 22.484 9.797 -8.883 1 97.5 269 LEU A O 1
ATOM 2053 N N . ARG A 1 270 ? 23 11.906 -9.172 1 95.31 270 ARG A N 1
ATOM 2054 C CA . ARG A 1 270 ? 24.406 11.609 -9.461 1 95.31 270 ARG A CA 1
ATOM 2055 C C . ARG A 1 270 ? 25.297 11.953 -8.273 1 95.31 270 ARG A C 1
ATOM 2057 O O . ARG A 1 270 ? 26.5 12.102 -8.422 1 95.31 270 ARG A O 1
ATOM 2064 N N . ASP A 1 271 ? 24.703 12.148 -7.164 1 94.38 271 ASP A N 1
ATOM 2065 C CA . ASP A 1 271 ? 25.484 12.414 -5.965 1 94.38 271 ASP A CA 1
ATOM 2066 C C . ASP A 1 271 ? 26.453 11.273 -5.68 1 94.38 271 ASP A C 1
ATOM 2068 O O . ASP A 1 271 ? 26.047 10.117 -5.555 1 94.38 271 ASP A O 1
ATOM 2072 N N . ARG A 1 272 ? 27.719 11.562 -5.484 1 88.75 272 ARG A N 1
ATOM 2073 C CA . ARG A 1 272 ? 28.781 10.57 -5.336 1 88.75 272 ARG A CA 1
ATOM 2074 C C . ARG A 1 272 ? 28.578 9.727 -4.086 1 88.75 272 ARG A C 1
ATOM 2076 O O . ARG A 1 272 ? 28.906 8.539 -4.074 1 88.75 272 ARG A O 1
ATOM 2083 N N . HIS A 1 273 ? 28.031 10.281 -3.041 1 89.75 273 HIS A N 1
ATOM 2084 C CA . HIS A 1 273 ? 27.953 9.57 -1.771 1 89.75 273 HIS A CA 1
ATOM 2085 C C . HIS A 1 273 ? 26.531 9.062 -1.518 1 89.75 273 HIS A C 1
ATOM 2087 O O . HIS A 1 273 ? 26.234 8.57 -0.427 1 89.75 273 HIS A O 1
ATOM 2093 N N . LEU A 1 274 ? 25.734 9.203 -2.551 1 93.94 274 LEU A N 1
ATOM 2094 C CA . LEU A 1 274 ? 24.391 8.648 -2.406 1 93.94 274 LEU A CA 1
ATOM 2095 C C . LEU A 1 274 ? 24.375 7.16 -2.732 1 93.94 274 LEU A C 1
ATOM 2097 O O . LEU A 1 274 ? 24.594 6.77 -3.885 1 93.94 274 LEU A O 1
ATOM 2101 N N . GLN A 1 275 ? 24.125 6.398 -1.716 1 92.5 275 GLN A N 1
ATOM 2102 C CA . GLN A 1 275 ? 24.078 4.953 -1.889 1 92.5 275 GLN A CA 1
ATOM 2103 C C . GLN A 1 275 ? 22.828 4.527 -2.643 1 92.5 275 GLN A C 1
ATOM 2105 O O . GLN A 1 275 ? 21.75 5.09 -2.434 1 92.5 275 GLN A O 1
ATOM 2110 N N . GLY A 1 276 ? 23.016 3.572 -3.553 1 94.75 276 GLY A N 1
ATOM 2111 C CA . GLY A 1 276 ? 21.844 2.914 -4.117 1 94.75 276 GLY A CA 1
ATOM 2112 C C . GLY A 1 276 ? 21.203 1.916 -3.172 1 94.75 276 GLY A C 1
ATOM 2113 O O . GLY A 1 276 ? 21.531 1.875 -1.985 1 94.75 276 GLY A O 1
ATOM 2114 N N . GLN A 1 277 ? 20.172 1.296 -3.658 1 96.5 277 GLN A N 1
ATOM 2115 C CA . GLN A 1 277 ? 19.547 0.209 -2.902 1 96.5 277 GLN A CA 1
ATOM 2116 C C . GLN A 1 277 ? 19.766 -1.134 -3.594 1 96.5 277 GLN A C 1
ATOM 2118 O O . GLN A 1 277 ? 19.703 -1.224 -4.82 1 96.5 277 GLN A O 1
ATOM 2123 N N . THR A 1 278 ? 20.047 -2.115 -2.766 1 96.81 278 THR A N 1
ATOM 2124 C CA . THR A 1 278 ? 20.203 -3.473 -3.275 1 96.81 278 THR A CA 1
ATOM 2125 C C . THR A 1 278 ? 18.875 -4.211 -3.262 1 96.81 278 THR A C 1
ATOM 2127 O O . THR A 1 278 ? 18.266 -4.391 -2.203 1 96.81 278 THR A O 1
ATOM 2130 N N . LEU A 1 279 ? 18.453 -4.559 -4.457 1 97.62 279 LEU A N 1
ATOM 2131 C CA . LEU A 1 279 ? 17.266 -5.395 -4.598 1 97.62 279 LEU A CA 1
ATOM 2132 C C . LEU A 1 279 ? 17.641 -6.871 -4.602 1 97.62 279 LEU A C 1
ATOM 2134 O O . LEU A 1 279 ? 18.516 -7.297 -5.367 1 97.62 279 LEU A O 1
ATOM 2138 N N . THR A 1 280 ? 16.984 -7.637 -3.725 1 97.5 280 THR A N 1
ATOM 2139 C CA . THR A 1 280 ? 17.312 -9.055 -3.631 1 97.5 280 THR A CA 1
ATOM 2140 C C . THR A 1 280 ? 16.047 -9.914 -3.676 1 97.5 280 THR A C 1
ATOM 2142 O O . THR A 1 280 ? 15.062 -9.602 -3.008 1 97.5 280 THR A O 1
ATOM 2145 N N . LEU A 1 281 ? 16.078 -10.891 -4.566 1 98.06 281 LEU A N 1
ATOM 2146 C CA . LEU A 1 281 ? 15.117 -11.984 -4.555 1 98.06 281 LEU A CA 1
ATOM 2147 C C . LEU A 1 281 ? 15.602 -13.133 -3.678 1 98.06 281 LEU A C 1
ATOM 2149 O O . LEU A 1 281 ? 16.688 -13.664 -3.893 1 98.06 281 LEU A O 1
ATOM 2153 N N . VAL A 1 282 ? 14.742 -13.508 -2.672 1 97.56 282 VAL A N 1
ATOM 2154 C CA . VAL A 1 282 ? 15.227 -14.508 -1.722 1 97.56 282 VAL A CA 1
ATOM 2155 C C . VAL A 1 282 ? 14.227 -15.656 -1.619 1 97.56 282 VAL A C 1
ATOM 2157 O O . VAL A 1 282 ? 13.039 -15.469 -1.887 1 97.56 282 VAL A O 1
ATOM 2160 N N . ALA A 1 283 ? 14.742 -16.812 -1.261 1 96.44 283 ALA A N 1
ATOM 2161 C CA . ALA A 1 283 ? 13.992 -18 -0.857 1 96.44 283 ALA A CA 1
ATOM 2162 C C . ALA A 1 283 ? 14.617 -18.641 0.371 1 96.44 283 ALA A C 1
ATOM 2164 O O . ALA A 1 283 ? 15.719 -18.281 0.786 1 96.44 283 ALA A O 1
ATOM 2165 N N . ARG A 1 284 ? 13.867 -19.516 0.953 1 92.56 284 ARG A N 1
ATOM 2166 C CA . ARG A 1 284 ? 14.445 -20.266 2.061 1 92.56 284 ARG A CA 1
ATOM 2167 C C . ARG A 1 284 ? 15.664 -21.062 1.604 1 92.56 284 ARG A C 1
ATOM 2169 O O . ARG A 1 284 ? 15.664 -21.625 0.507 1 92.56 284 ARG A O 1
ATOM 2176 N N . ALA A 1 285 ? 16.641 -21.109 2.549 1 87.44 285 ALA A N 1
ATOM 2177 C CA . ALA A 1 285 ? 17.859 -21.828 2.213 1 87.44 285 ALA A CA 1
ATOM 2178 C C . ALA A 1 285 ? 17.609 -23.328 2.193 1 87.44 285 ALA A C 1
ATOM 2180 O O . ALA A 1 285 ? 18.203 -24.047 1.379 1 87.44 285 ALA A O 1
ATOM 2181 N N . ARG A 1 286 ? 16.781 -23.656 3.07 1 81.56 286 ARG A N 1
ATOM 2182 C CA . ARG A 1 286 ? 16.547 -25.094 3.172 1 81.56 286 ARG A CA 1
ATOM 2183 C C . ARG A 1 286 ? 15.25 -25.469 2.467 1 81.56 286 ARG A C 1
ATOM 2185 O O . ARG A 1 286 ? 14.266 -24.734 2.502 1 81.56 286 ARG A O 1
ATOM 2192 N N . GLY A 1 287 ? 15.352 -26.578 1.727 1 77.75 287 GLY A N 1
ATOM 2193 C CA . GLY A 1 287 ? 14.172 -27.156 1.078 1 77.75 287 GLY A CA 1
ATOM 2194 C C . GLY A 1 287 ? 13.984 -26.656 -0.343 1 77.75 287 GLY A C 1
ATOM 2195 O O . GLY A 1 287 ? 14.375 -25.531 -0.674 1 77.75 287 GLY A O 1
ATOM 2196 N N . PRO A 1 288 ? 13.523 -27.547 -1.123 1 78.44 288 PRO A N 1
ATOM 2197 C CA . PRO A 1 288 ? 13.281 -27.156 -2.514 1 78.44 288 PRO A CA 1
ATOM 2198 C C . PRO A 1 288 ? 12.078 -26.234 -2.668 1 78.44 288 PRO A C 1
ATOM 2200 O O . PRO A 1 288 ? 11.141 -26.297 -1.86 1 78.44 288 PRO A O 1
ATOM 2203 N N . LEU A 1 289 ? 12.18 -25.359 -3.666 1 87.25 289 LEU A N 1
ATOM 2204 C CA . LEU A 1 289 ? 11.023 -24.578 -4.082 1 87.25 289 LEU A CA 1
ATOM 2205 C C . LEU A 1 289 ? 9.992 -25.469 -4.773 1 87.25 289 LEU A C 1
ATOM 2207 O O . LEU A 1 289 ? 10.344 -26.438 -5.43 1 87.25 289 LEU A O 1
ATOM 2211 N N . SER A 1 290 ? 8.695 -25.078 -4.488 1 84.62 290 SER A N 1
ATOM 2212 C CA . SER A 1 290 ? 7.688 -25.703 -5.344 1 84.62 290 SER A CA 1
ATOM 2213 C C . SER A 1 290 ? 7.922 -25.359 -6.809 1 84.62 290 SER A C 1
ATOM 2215 O O . SER A 1 290 ? 8.641 -24.406 -7.121 1 84.62 290 SER A O 1
ATOM 2217 N N . ALA A 1 291 ? 7.383 -26.109 -7.699 1 84.25 291 ALA A N 1
ATOM 2218 C CA . ALA A 1 291 ? 7.512 -25.859 -9.133 1 84.25 291 ALA A CA 1
ATOM 2219 C C . ALA A 1 291 ? 7.004 -24.453 -9.484 1 84.25 291 ALA A C 1
ATOM 2221 O O . ALA A 1 291 ? 7.645 -23.734 -10.242 1 84.25 291 ALA A O 1
ATOM 2222 N N . ALA A 1 292 ? 5.859 -24.094 -8.914 1 91.94 292 ALA A N 1
ATOM 2223 C CA . ALA A 1 292 ? 5.281 -22.781 -9.148 1 91.94 292 ALA A CA 1
ATOM 2224 C C . ALA A 1 292 ? 6.223 -21.672 -8.68 1 91.94 292 ALA A C 1
ATOM 2226 O O . ALA A 1 292 ? 6.41 -20.672 -9.375 1 91.94 292 ALA A O 1
ATOM 2227 N N . ALA A 1 293 ? 6.855 -21.891 -7.547 1 94.38 293 ALA A N 1
ATOM 2228 C CA . ALA A 1 293 ? 7.777 -20.906 -6.988 1 94.38 293 ALA A CA 1
ATOM 2229 C C . ALA A 1 293 ? 9.039 -20.797 -7.836 1 94.38 293 ALA A C 1
ATOM 2231 O O . ALA A 1 293 ? 9.578 -19.703 -8.016 1 94.38 293 ALA A O 1
ATOM 2232 N N . GLU A 1 294 ? 9.508 -21.891 -8.336 1 91.88 294 GLU A N 1
ATOM 2233 C CA . GLU A 1 294 ? 10.68 -21.891 -9.203 1 91.88 294 GLU A CA 1
ATOM 2234 C C . GLU A 1 294 ? 10.414 -21.125 -10.492 1 91.88 294 GLU A C 1
ATOM 2236 O O . GLU A 1 294 ? 11.25 -20.344 -10.938 1 91.88 294 GLU A O 1
ATOM 2241 N N . LEU A 1 295 ? 9.273 -21.406 -11.031 1 92 295 LEU A N 1
ATOM 2242 C CA . LEU A 1 295 ? 8.891 -20.719 -12.258 1 92 295 LEU A CA 1
ATOM 2243 C C . LEU A 1 295 ? 8.773 -19.203 -12.023 1 92 295 LEU A C 1
ATOM 2245 O O . LEU A 1 295 ? 9.25 -18.406 -12.828 1 92 295 LEU A O 1
ATOM 2249 N N . MET A 1 296 ? 8.148 -18.828 -10.914 1 96.62 296 MET A N 1
ATOM 2250 C CA . MET A 1 296 ? 8.008 -17.406 -10.578 1 96.62 296 MET A CA 1
ATOM 2251 C C . MET A 1 296 ? 9.375 -16.766 -10.328 1 96.62 296 MET A C 1
ATOM 2253 O O . MET A 1 296 ? 9.625 -15.656 -10.781 1 96.62 296 MET A O 1
ATOM 2257 N N . ALA A 1 297 ? 10.242 -17.5 -9.641 1 97.06 297 ALA A N 1
ATOM 2258 C CA . ALA A 1 297 ? 11.586 -17 -9.367 1 97.06 297 ALA A CA 1
ATOM 2259 C C . ALA A 1 297 ? 12.344 -16.734 -10.672 1 97.06 297 ALA A C 1
ATOM 2261 O O . ALA A 1 297 ? 13.008 -15.711 -10.812 1 97.06 297 ALA A O 1
ATOM 2262 N N . GLU A 1 298 ? 12.219 -17.625 -11.531 1 94.62 298 GLU A N 1
ATOM 2263 C CA . GLU A 1 298 ? 12.875 -17.469 -12.828 1 94.62 298 GLU A CA 1
ATOM 2264 C C . GLU A 1 298 ? 12.336 -16.266 -13.578 1 94.62 298 GLU A C 1
ATOM 2266 O O . GLU A 1 298 ? 13.102 -15.484 -14.148 1 94.62 298 GLU A O 1
ATOM 2271 N N . ARG A 1 299 ? 11.055 -16.094 -13.562 1 95.56 299 ARG A N 1
ATOM 2272 C CA . ARG A 1 299 ? 10.43 -14.969 -14.266 1 95.56 299 ARG A CA 1
ATOM 2273 C C . ARG A 1 299 ? 10.867 -13.641 -13.656 1 95.56 299 ARG A C 1
ATOM 2275 O O . ARG A 1 299 ? 11.156 -12.688 -14.383 1 95.56 299 ARG A O 1
ATOM 2282 N N . ILE A 1 300 ? 10.859 -13.586 -12.344 1 97.81 300 ILE A N 1
ATOM 2283 C CA . ILE A 1 300 ? 11.289 -12.367 -11.664 1 97.81 300 ILE A CA 1
ATOM 2284 C C . ILE A 1 300 ? 12.75 -12.078 -11.977 1 97.81 300 ILE A C 1
ATOM 2286 O O . ILE A 1 300 ? 13.109 -10.953 -12.32 1 97.81 300 ILE A O 1
ATOM 2290 N N . GLY A 1 301 ? 13.562 -13.109 -11.867 1 96.69 301 GLY A N 1
ATOM 2291 C CA . GLY A 1 301 ? 14.977 -12.953 -12.156 1 96.69 301 GLY A CA 1
ATOM 2292 C C . GLY A 1 301 ? 15.242 -12.453 -13.562 1 96.69 301 GLY A C 1
ATOM 2293 O O . GLY A 1 301 ? 16.031 -11.531 -13.758 1 96.69 301 GLY A O 1
ATOM 2294 N N . ASP A 1 302 ? 14.57 -13.016 -14.523 1 93.88 302 ASP A N 1
ATOM 2295 C CA . ASP A 1 302 ? 14.719 -12.625 -15.922 1 93.88 302 ASP A CA 1
ATOM 2296 C C . ASP A 1 302 ? 14.297 -11.172 -16.125 1 93.88 302 ASP A C 1
ATOM 2298 O O . ASP A 1 302 ? 14.992 -10.414 -16.812 1 93.88 302 ASP A O 1
ATOM 2302 N N . ALA A 1 303 ? 13.172 -10.812 -15.57 1 95.19 303 ALA A N 1
ATOM 2303 C CA . ALA A 1 303 ? 12.672 -9.445 -15.719 1 95.19 303 ALA A CA 1
ATOM 2304 C C . ALA A 1 303 ? 13.641 -8.438 -15.117 1 95.19 303 ALA A C 1
ATOM 2306 O O . ALA A 1 303 ? 13.914 -7.395 -15.719 1 95.19 303 ALA A O 1
ATOM 2307 N N . LEU A 1 304 ? 14.156 -8.781 -13.93 1 96.19 304 LEU A N 1
ATOM 2308 C CA . LEU A 1 304 ? 15.086 -7.879 -13.25 1 96.19 304 LEU A CA 1
ATOM 2309 C C . LEU A 1 304 ? 16.375 -7.719 -14.055 1 96.19 304 LEU A C 1
ATOM 2311 O O . LEU A 1 304 ? 16.922 -6.621 -14.133 1 96.19 304 LEU A O 1
ATOM 2315 N N . ALA A 1 305 ? 16.844 -8.789 -14.664 1 93.94 305 ALA A N 1
ATOM 2316 C CA . ALA A 1 305 ? 18.047 -8.734 -15.492 1 93.94 305 ALA A CA 1
ATOM 2317 C C . ALA A 1 305 ? 17.859 -7.809 -16.688 1 93.94 305 ALA A C 1
ATOM 2319 O O . ALA A 1 305 ? 18.719 -6.988 -17 1 93.94 305 ALA A O 1
ATOM 2320 N N . VAL A 1 306 ? 16.719 -7.875 -17.312 1 93.31 306 VAL A N 1
ATOM 2321 C CA . VAL A 1 306 ? 16.422 -7.07 -18.5 1 93.31 306 VAL A CA 1
ATOM 2322 C C . VAL A 1 306 ? 16.281 -5.602 -18.109 1 93.31 306 VAL A C 1
ATOM 2324 O O . VAL A 1 306 ? 16.891 -4.727 -18.734 1 93.31 306 VAL A O 1
ATOM 2327 N N . LEU A 1 307 ? 15.492 -5.402 -17.016 1 93.94 307 LEU A N 1
ATOM 2328 C CA . LEU A 1 307 ? 15.258 -4.035 -16.562 1 93.94 307 LEU A CA 1
ATOM 2329 C C . LEU A 1 307 ? 16.562 -3.387 -16.109 1 93.94 307 LEU A C 1
ATOM 2331 O O . LEU A 1 307 ? 16.781 -2.199 -16.344 1 93.94 307 LEU A O 1
ATOM 2335 N N . PHE A 1 308 ? 17.406 -4.195 -15.438 1 93.5 308 PHE A N 1
ATOM 2336 C CA . PHE A 1 308 ? 18.672 -3.664 -14.945 1 93.5 308 PHE A CA 1
ATOM 2337 C C . PHE A 1 308 ? 19.594 -3.285 -16.109 1 93.5 308 PHE A C 1
ATOM 2339 O O . PHE A 1 308 ? 20.266 -2.256 -16.047 1 93.5 308 PHE A O 1
ATOM 2346 N N . ALA A 1 309 ? 19.625 -4.039 -17.141 1 89.81 309 ALA A N 1
ATOM 2347 C CA . ALA A 1 309 ? 20.438 -3.764 -18.328 1 89.81 309 ALA A CA 1
ATOM 2348 C C . ALA A 1 309 ? 19.969 -2.48 -19.016 1 89.81 309 ALA A C 1
ATOM 2350 O O . ALA A 1 309 ? 20.797 -1.733 -19.562 1 89.81 309 ALA A O 1
ATOM 2351 N N . GLN A 1 310 ? 18.656 -2.178 -18.922 1 86.44 310 GLN A N 1
ATOM 2352 C CA . GLN A 1 310 ? 18.094 -0.998 -19.578 1 86.44 310 GLN A CA 1
ATOM 2353 C C . GLN A 1 310 ? 18.344 0.258 -18.75 1 86.44 310 GLN A C 1
ATOM 2355 O O . GLN A 1 310 ? 18.297 1.374 -19.266 1 86.44 310 GLN A O 1
ATOM 2360 N N . ALA A 1 311 ? 18.5 0.064 -17.469 1 83.69 311 ALA A N 1
ATOM 2361 C CA . ALA A 1 311 ? 18.656 1.201 -16.562 1 83.69 311 ALA A CA 1
ATOM 2362 C C . ALA A 1 311 ? 20.094 1.693 -16.547 1 83.69 311 ALA A C 1
ATOM 2364 O O . ALA A 1 311 ? 20.375 2.805 -16.078 1 83.69 311 ALA A O 1
ATOM 2365 N N . ARG A 1 312 ? 21.062 0.934 -17.031 1 71.94 312 ARG A N 1
ATOM 2366 C CA . ARG A 1 312 ? 22.469 1.329 -17.094 1 71.94 312 ARG A CA 1
ATOM 2367 C C . ARG A 1 312 ? 22.75 2.137 -18.359 1 71.94 312 ARG A C 1
ATOM 2369 O O . ARG A 1 312 ? 22.125 1.912 -19.391 1 71.94 312 ARG A O 1
ATOM 2376 N N . MET B 1 1 ? 6.676 33.688 38 1 29 1 MET B N 1
ATOM 2377 C CA . MET B 1 1 ? 5.883 32.469 38.156 1 29 1 MET B CA 1
ATOM 2378 C C . MET B 1 1 ? 5.539 31.859 36.812 1 29 1 MET B C 1
ATOM 2380 O O . MET B 1 1 ? 5.457 30.625 36.688 1 29 1 MET B O 1
ATOM 2384 N N . VAL B 1 2 ? 5.258 32.688 35.781 1 39.62 2 VAL B N 1
ATOM 2385 C CA . VAL B 1 2 ? 4.93 32.25 34.438 1 39.62 2 VAL B CA 1
ATOM 2386 C C . VAL B 1 2 ? 6.176 31.688 33.75 1 39.62 2 VAL B C 1
ATOM 2388 O O . VAL B 1 2 ? 6.109 30.688 33.031 1 39.62 2 VAL B O 1
ATOM 2391 N N . THR B 1 3 ? 7.27 32.312 34 1 38.75 3 THR B N 1
ATOM 2392 C CA . THR B 1 3 ? 8.516 31.859 33.406 1 38.75 3 THR B CA 1
ATOM 2393 C C . THR B 1 3 ? 8.922 30.5 33.938 1 38.75 3 THR B C 1
ATOM 2395 O O . THR B 1 3 ? 9.391 29.641 33.188 1 38.75 3 THR B O 1
ATOM 2398 N N . ILE B 1 4 ? 8.836 30.328 35.219 1 36.22 4 ILE B N 1
ATOM 2399 C CA . ILE B 1 4 ? 9.18 29.062 35.844 1 36.22 4 ILE B CA 1
ATOM 2400 C C . ILE B 1 4 ? 8.203 27.984 35.375 1 36.22 4 ILE B C 1
ATOM 2402 O O . ILE B 1 4 ? 8.602 26.844 35.125 1 36.22 4 ILE B O 1
ATOM 2406 N N . GLN B 1 5 ? 6.902 28.234 35.312 1 34.97 5 GLN B N 1
ATOM 2407 C CA . GLN B 1 5 ? 5.918 27.281 34.781 1 34.97 5 GLN B CA 1
ATOM 2408 C C . GLN B 1 5 ? 6.203 26.922 33.312 1 34.97 5 GLN B C 1
ATOM 2410 O O . GLN B 1 5 ? 6.012 25.781 32.906 1 34.97 5 GLN B O 1
ATOM 2415 N N . LEU B 1 6 ? 6.621 27.953 32.594 1 37.16 6 LEU B N 1
ATOM 2416 C CA . LEU B 1 6 ? 6.973 27.703 31.203 1 37.16 6 LEU B CA 1
ATOM 2417 C C . LEU B 1 6 ? 8.234 26.844 31.109 1 37.16 6 LEU B C 1
ATOM 2419 O O . LEU B 1 6 ? 8.336 25.984 30.234 1 37.16 6 LEU B O 1
ATOM 2423 N N . LEU B 1 7 ? 9.164 27.172 31.922 1 37.47 7 LEU B N 1
ATOM 2424 C CA . LEU B 1 7 ? 10.398 26.391 31.953 1 37.47 7 LEU B CA 1
ATOM 2425 C C . LEU B 1 7 ? 10.133 24.984 32.438 1 37.47 7 LEU B C 1
ATOM 2427 O O . LEU B 1 7 ? 10.75 24.016 31.984 1 37.47 7 LEU B O 1
ATOM 2431 N N . ALA B 1 8 ? 9.391 24.922 33.531 1 41.16 8 ALA B N 1
ATOM 2432 C CA . ALA B 1 8 ? 8.977 23.609 34.031 1 41.16 8 ALA B CA 1
ATOM 2433 C C . ALA B 1 8 ? 8.188 22.844 33 1 41.16 8 ALA B C 1
ATOM 2435 O O . ALA B 1 8 ? 8.32 21.609 32.875 1 41.16 8 ALA B O 1
ATOM 2436 N N . GLN B 1 9 ? 7.477 23.5 32.25 1 43.78 9 GLN B N 1
ATOM 2437 C CA .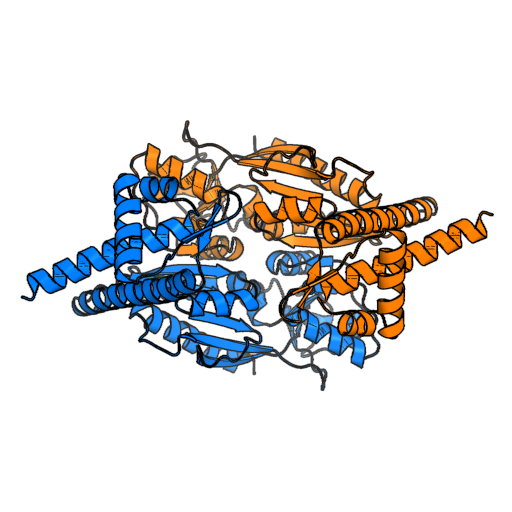 GLN B 1 9 ? 6.723 22.953 31.125 1 43.78 9 GLN B CA 1
ATOM 2438 C C . GLN B 1 9 ? 7.656 22.516 29.984 1 43.78 9 GLN B C 1
ATOM 2440 O O . GLN B 1 9 ? 7.402 21.516 29.312 1 43.78 9 GLN B O 1
ATOM 2445 N N . SER B 1 10 ? 8.68 23.406 29.812 1 47.34 10 SER B N 1
ATOM 2446 C CA . SER B 1 10 ? 9.68 23.078 28.797 1 47.34 10 SER B CA 1
ATOM 2447 C C . SER B 1 10 ? 10.484 21.844 29.188 1 47.34 10 SER B C 1
ATOM 2449 O O . SER B 1 10 ? 10.805 21.016 28.344 1 47.34 10 SER B O 1
ATOM 2451 N N . MET B 1 11 ? 10.992 21.922 30.406 1 48.59 11 MET B N 1
ATOM 2452 C CA . MET B 1 11 ? 11.727 20.766 30.906 1 48.59 11 MET B CA 1
ATOM 2453 C C . MET B 1 11 ? 10.883 19.5 30.797 1 48.59 11 MET B C 1
ATOM 2455 O O . MET B 1 11 ? 11.383 18.438 30.406 1 48.59 11 MET B O 1
ATOM 2459 N N . HIS B 1 12 ? 9.594 19.672 31.109 1 54.47 12 HIS B N 1
ATOM 2460 C CA . HIS B 1 12 ? 8.648 18.562 31.031 1 54.47 12 HIS B CA 1
ATOM 2461 C C . HIS B 1 12 ? 8.438 18.125 29.578 1 54.47 12 HIS B C 1
ATOM 2463 O O . HIS B 1 12 ? 8.367 16.938 29.297 1 54.47 12 HIS B O 1
ATOM 2469 N N . ALA B 1 13 ? 8.602 19.109 28.812 1 59.81 13 ALA B N 1
ATOM 2470 C CA . ALA B 1 13 ? 8.453 18.766 27.391 1 59.81 13 ALA B CA 1
ATOM 2471 C C . ALA B 1 13 ? 9.68 18.016 26.875 1 59.81 13 ALA B C 1
ATOM 2473 O O . ALA B 1 13 ? 9.555 17.094 26.078 1 59.81 13 ALA B O 1
ATOM 2474 N N . ARG B 1 14 ? 10.852 18.375 27.422 1 66.31 14 ARG B N 1
ATOM 2475 C CA . ARG B 1 14 ? 12.086 17.734 26.984 1 66.31 14 ARG B CA 1
ATOM 2476 C C . ARG B 1 14 ? 12.125 16.281 27.422 1 66.31 14 ARG B C 1
ATOM 2478 O O . ARG B 1 14 ? 12.5 15.398 26.641 1 66.31 14 ARG B O 1
ATOM 2485 N N . VAL B 1 15 ? 11.68 16.094 28.656 1 71.25 15 VAL B N 1
ATOM 2486 C CA . VAL B 1 15 ? 11.719 14.734 29.188 1 71.25 15 VAL B CA 1
ATOM 2487 C C . VAL B 1 15 ? 10.711 13.859 28.453 1 71.25 15 VAL B C 1
ATOM 2489 O O . VAL B 1 15 ? 10.984 12.68 28.188 1 71.25 15 VAL B O 1
ATOM 2492 N N . LEU B 1 16 ? 9.695 14.5 28.047 1 73.31 16 LEU B N 1
ATOM 2493 C CA . LEU B 1 16 ? 8.664 13.758 27.328 1 73.31 16 LEU B CA 1
ATOM 2494 C C . LEU B 1 16 ? 9.156 13.352 25.938 1 73.31 16 LEU B C 1
ATOM 2496 O O . LEU B 1 16 ? 8.891 12.242 25.484 1 73.31 16 LEU B O 1
ATOM 2500 N N . ARG B 1 17 ? 9.898 14.195 25.438 1 76.88 17 ARG B N 1
ATOM 2501 C CA . ARG B 1 17 ? 10.508 13.898 24.156 1 76.88 17 ARG B CA 1
ATOM 2502 C C . ARG B 1 17 ? 11.555 12.789 24.281 1 76.88 17 ARG B C 1
ATOM 2504 O O . ARG B 1 17 ? 11.664 11.93 23.422 1 76.88 17 ARG B O 1
ATOM 2511 N N . TYR B 1 18 ? 12.242 12.844 25.406 1 80.81 18 TYR B N 1
ATOM 2512 C CA . TYR B 1 18 ? 13.242 11.812 25.672 1 80.81 18 TYR B CA 1
ATOM 2513 C C . TYR B 1 18 ? 12.586 10.445 25.797 1 80.81 18 TYR B C 1
ATOM 2515 O O . TYR B 1 18 ? 13.039 9.469 25.203 1 80.81 18 TYR B O 1
ATOM 2523 N N . LEU B 1 19 ? 11.492 10.445 26.562 1 80.75 19 LEU B N 1
ATOM 2524 C CA . LEU B 1 19 ? 10.766 9.195 26.781 1 80.75 19 LEU B CA 1
ATOM 2525 C C . LEU B 1 19 ? 10.25 8.633 25.453 1 80.75 19 LEU B C 1
ATOM 2527 O O . LEU B 1 19 ? 10.422 7.449 25.172 1 80.75 19 LEU B O 1
ATOM 2531 N N . ASP B 1 20 ? 9.641 9.508 24.781 1 79.62 20 ASP B N 1
ATOM 2532 C CA . ASP B 1 20 ? 9.086 9.102 23.5 1 79.62 20 ASP B CA 1
ATOM 2533 C C . ASP B 1 20 ? 10.18 8.562 22.578 1 79.62 20 ASP B C 1
ATOM 2535 O O . ASP B 1 20 ? 10 7.535 21.922 1 79.62 20 ASP B O 1
ATOM 2539 N N . GLU B 1 21 ? 11.359 9.156 22.516 1 80.81 21 GLU B N 1
ATOM 2540 C CA . GLU B 1 21 ? 12.453 8.758 21.625 1 80.81 21 GLU B CA 1
ATOM 2541 C C . GLU B 1 21 ? 13.07 7.441 22.078 1 80.81 21 GLU B C 1
ATOM 2543 O O . GLU B 1 21 ? 13.461 6.617 21.266 1 80.81 21 GLU B O 1
ATOM 2548 N N . VAL B 1 22 ? 13.117 7.277 23.344 1 83.75 22 VAL B N 1
ATOM 2549 C CA . VAL B 1 22 ? 13.68 6.047 23.875 1 83.75 22 VAL B CA 1
ATOM 2550 C C . VAL B 1 22 ? 12.805 4.859 23.484 1 83.75 22 VAL B C 1
ATOM 2552 O O . VAL B 1 22 ? 13.312 3.795 23.125 1 83.75 22 VAL B O 1
ATOM 2555 N N . VAL B 1 23 ? 11.555 5.133 23.531 1 79.44 23 VAL B N 1
ATOM 2556 C CA . VAL B 1 23 ? 10.625 4.059 23.172 1 79.44 23 VAL B CA 1
ATOM 2557 C C . VAL B 1 23 ? 10.703 3.777 21.672 1 79.44 23 VAL B C 1
ATOM 2559 O O . VAL B 1 23 ? 10.742 2.619 21.266 1 79.44 23 VAL B O 1
ATOM 2562 N N . ARG B 1 24 ? 10.742 4.844 20.953 1 74.5 24 ARG B N 1
ATOM 2563 C CA . ARG B 1 24 ? 10.789 4.73 19.5 1 74.5 24 ARG B CA 1
ATOM 2564 C C . ARG B 1 24 ? 12.047 3.998 19.047 1 74.5 24 ARG B C 1
ATOM 2566 O O . ARG B 1 24 ? 12 3.197 18.109 1 74.5 24 ARG B O 1
ATOM 2573 N N . ARG B 1 25 ? 13.18 4.238 19.734 1 74.5 25 ARG B N 1
ATOM 2574 C CA . ARG B 1 25 ? 14.477 3.711 19.344 1 74.5 25 ARG B CA 1
ATOM 2575 C C . ARG B 1 25 ? 14.789 2.402 20.062 1 74.5 25 ARG B C 1
ATOM 2577 O O . ARG B 1 25 ? 15.688 1.661 19.656 1 74.5 25 ARG B O 1
ATOM 2584 N N . GLY B 1 26 ? 14.023 2.174 21.078 1 78.75 26 GLY B N 1
ATOM 2585 C CA . GLY B 1 26 ? 14.188 0.976 21.875 1 78.75 26 GLY B CA 1
ATOM 2586 C C . GLY B 1 26 ? 15.461 0.985 22.719 1 78.75 26 GLY B C 1
ATOM 2587 O O . GLY B 1 26 ? 15.852 -0.043 23.266 1 78.75 26 GLY B O 1
ATOM 2588 N N . SER B 1 27 ? 16.234 2.111 22.641 1 84.88 27 SER B N 1
ATOM 2589 C CA . SER B 1 27 ? 17.516 2.24 23.328 1 84.88 27 SER B CA 1
ATOM 2590 C C . SER B 1 27 ? 17.781 3.684 23.75 1 84.88 27 SER B C 1
ATOM 2592 O O . SER B 1 27 ? 17.5 4.613 22.984 1 84.88 27 SER B O 1
ATOM 2594 N N . ILE B 1 28 ? 18.312 3.805 24.969 1 84.19 28 ILE B N 1
ATOM 2595 C CA . ILE B 1 28 ? 18.641 5.129 25.484 1 84.19 28 ILE B CA 1
ATOM 2596 C C . ILE B 1 28 ? 19.797 5.719 24.688 1 84.19 28 ILE B C 1
ATOM 2598 O O . ILE B 1 28 ? 19.781 6.898 24.328 1 84.19 28 ILE B O 1
ATOM 2602 N N . ARG B 1 29 ? 20.734 4.84 24.359 1 84.88 29 ARG B N 1
ATOM 2603 C CA . ARG B 1 29 ? 21.891 5.309 23.609 1 84.88 29 ARG B CA 1
ATOM 2604 C C . ARG B 1 29 ? 21.469 5.785 22.219 1 84.88 29 ARG B C 1
ATOM 2606 O O . ARG B 1 29 ? 21.891 6.859 21.781 1 84.88 29 ARG B O 1
ATOM 2613 N N . LYS B 1 30 ? 20.641 5.074 21.625 1 85.5 30 LYS B N 1
ATOM 2614 C CA . LYS B 1 30 ? 20.172 5.422 20.281 1 85.5 30 LYS B CA 1
ATOM 2615 C C . LYS B 1 30 ? 19.312 6.676 20.312 1 85.5 30 LYS B C 1
ATOM 2617 O O . LYS B 1 30 ? 19.391 7.52 19.406 1 85.5 30 LYS B O 1
ATOM 2622 N N . ALA B 1 31 ? 18.5 6.758 21.281 1 85.38 31 ALA B N 1
ATOM 2623 C CA . ALA B 1 31 ? 17.672 7.945 21.453 1 85.38 31 ALA B CA 1
ATOM 2624 C C . ALA B 1 31 ? 18.531 9.188 21.672 1 85.38 31 ALA B C 1
ATOM 2626 O O . ALA B 1 31 ? 18.266 10.242 21.078 1 85.38 31 ALA B O 1
ATOM 2627 N N . ALA B 1 32 ? 19.578 9.078 22.406 1 86.5 32 ALA B N 1
ATOM 2628 C CA . ALA B 1 32 ? 20.469 10.195 22.703 1 86.5 32 ALA B CA 1
ATOM 2629 C C . ALA B 1 32 ? 21.188 10.672 21.438 1 86.5 32 ALA B C 1
ATOM 2631 O O . ALA B 1 32 ? 21.328 11.883 21.203 1 86.5 32 ALA B O 1
ATOM 2632 N N . GLU B 1 33 ? 21.531 9.75 20.672 1 83.12 33 GLU B N 1
ATOM 2633 C CA . GLU B 1 33 ? 22.188 10.07 19.406 1 83.12 33 GLU B CA 1
ATOM 2634 C C . GLU B 1 33 ? 21.25 10.852 18.484 1 83.12 33 GLU B C 1
ATOM 2636 O O . GLU B 1 33 ? 21.656 11.852 17.875 1 83.12 33 GLU B O 1
ATOM 2641 N N . HIS B 1 34 ? 20.078 10.422 18.594 1 78.25 34 HIS B N 1
ATOM 2642 C CA . HIS B 1 34 ? 19.094 11.062 17.734 1 78.25 34 HIS B CA 1
ATOM 2643 C C . HIS B 1 34 ? 18.734 12.461 18.234 1 78.25 34 HIS B C 1
ATOM 2645 O O . HIS B 1 34 ? 18.516 13.375 17.438 1 78.25 34 HIS B O 1
ATOM 2651 N N . LEU B 1 35 ? 18.797 12.625 19.406 1 76.44 35 LEU B N 1
ATOM 2652 C CA . LEU B 1 35 ? 18.406 13.875 20.062 1 76.44 35 LEU B CA 1
ATOM 2653 C C . LEU B 1 35 ? 19.609 14.805 20.234 1 76.44 35 LEU B C 1
ATOM 2655 O O . LEU B 1 35 ? 19.453 15.938 20.688 1 76.44 35 LEU B O 1
ATOM 2659 N N . HIS B 1 36 ? 20.75 14.258 19.828 1 79.44 36 HIS B N 1
ATOM 2660 C CA . HIS B 1 36 ? 21.984 15.008 19.953 1 79.44 36 HIS B CA 1
ATOM 2661 C C . HIS B 1 36 ? 22.234 15.461 21.375 1 79.44 36 HIS B C 1
ATOM 2663 O O . HIS B 1 36 ? 22.547 16.625 21.625 1 79.44 36 HIS B O 1
ATOM 2669 N N . VAL B 1 37 ? 21.953 14.539 22.25 1 82.06 37 VAL B N 1
ATOM 2670 C CA . VAL B 1 37 ? 22.219 14.773 23.672 1 82.06 37 VAL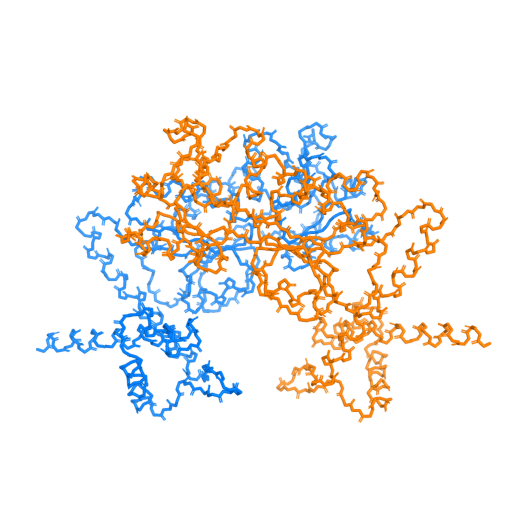 B CA 1
ATOM 2671 C C . VAL B 1 37 ? 23.016 13.602 24.234 1 82.06 37 VAL B C 1
ATOM 2673 O O . VAL B 1 37 ? 23.172 12.57 23.594 1 82.06 37 VAL B O 1
ATOM 2676 N N . ALA B 1 38 ? 23.609 13.797 25.312 1 84.69 38 ALA B N 1
ATOM 2677 C CA . ALA B 1 38 ? 24.359 12.734 25.984 1 84.69 38 ALA B CA 1
ATOM 2678 C C . ALA B 1 38 ? 23.406 11.672 26.547 1 84.69 38 ALA B C 1
ATOM 2680 O O . ALA B 1 38 ? 22.359 12.008 27.109 1 84.69 38 ALA B O 1
ATOM 2681 N N . PRO B 1 39 ? 23.781 10.43 26.344 1 88.75 39 PRO B N 1
ATOM 2682 C CA . PRO B 1 39 ? 22.938 9.359 26.891 1 88.75 39 PRO B CA 1
ATOM 2683 C C . PRO B 1 39 ? 22.703 9.5 28.391 1 88.75 39 PRO B C 1
ATOM 2685 O O . PRO B 1 39 ? 21.641 9.148 28.891 1 88.75 39 PRO B O 1
ATOM 2688 N N . THR B 1 40 ? 23.703 10 29.062 1 87.81 40 THR B N 1
ATOM 2689 C CA . THR B 1 40 ? 23.578 10.195 30.5 1 87.81 40 THR B CA 1
ATOM 2690 C C . THR B 1 40 ? 22.469 11.188 30.812 1 87.81 40 THR B C 1
ATOM 2692 O O . THR B 1 40 ? 21.734 11.023 31.797 1 87.81 40 THR B O 1
ATOM 2695 N N . ALA B 1 41 ? 22.328 12.102 29.984 1 82.62 41 ALA B N 1
ATOM 2696 C CA . ALA B 1 41 ? 21.281 13.109 30.156 1 82.62 41 ALA B CA 1
ATOM 2697 C C . ALA B 1 41 ? 19.891 12.508 29.938 1 82.62 41 ALA B C 1
ATOM 2699 O O . ALA B 1 41 ? 18.969 12.75 30.719 1 82.62 41 ALA B O 1
ATOM 2700 N N . VAL B 1 42 ? 19.828 11.688 28.984 1 86.31 42 VAL B N 1
ATOM 2701 C CA . VAL B 1 42 ? 18.562 11.031 28.688 1 86.31 42 VAL B CA 1
ATOM 2702 C C . VAL B 1 42 ? 18.188 10.078 29.812 1 86.31 42 VAL B C 1
ATOM 2704 O O . VAL B 1 42 ? 17.062 10.086 30.297 1 86.31 42 VAL B O 1
ATOM 2707 N N . ASN B 1 43 ? 19.156 9.375 30.219 1 87.19 43 ASN B N 1
ATOM 2708 C CA . ASN B 1 43 ? 18.953 8.414 31.281 1 87.19 43 ASN B CA 1
ATOM 2709 C C . ASN B 1 43 ? 18.531 9.109 32.594 1 87.19 43 ASN B C 1
ATOM 2711 O O . ASN B 1 43 ? 17.594 8.672 33.25 1 87.19 43 ASN B O 1
ATOM 2715 N N . ARG B 1 44 ? 19.266 10.102 32.906 1 80.88 44 ARG B N 1
ATOM 2716 C CA . ARG B 1 44 ? 18.969 10.844 34.125 1 80.88 44 ARG B CA 1
ATOM 2717 C C . ARG B 1 44 ? 17.547 11.398 34.094 1 80.88 44 ARG B C 1
ATOM 2719 O O . ARG B 1 44 ? 16.828 11.32 35.094 1 80.88 44 ARG B O 1
ATOM 2726 N N . GLN B 1 45 ? 17.172 11.898 32.969 1 80.81 45 GLN B N 1
ATOM 2727 C CA . GLN B 1 45 ? 15.852 12.484 32.844 1 80.81 45 GLN B CA 1
ATOM 2728 C C . GLN B 1 45 ? 14.758 11.422 32.969 1 80.81 45 GLN B C 1
ATOM 2730 O O . GLN B 1 45 ? 13.719 11.664 33.594 1 80.81 45 GLN B O 1
ATOM 2735 N N . ILE B 1 46 ? 15.047 10.32 32.438 1 83.25 46 ILE B N 1
ATOM 2736 C CA . ILE B 1 46 ? 14.094 9.219 32.531 1 83.25 46 ILE B CA 1
ATOM 2737 C C . ILE B 1 46 ? 14.008 8.734 33.969 1 83.25 46 ILE B C 1
ATOM 2739 O O . ILE B 1 46 ? 12.914 8.516 34.5 1 83.25 46 ILE B O 1
ATOM 2743 N N . LEU B 1 47 ? 15.148 8.617 34.594 1 83.44 47 LEU B N 1
ATOM 2744 C CA . LEU B 1 47 ? 15.18 8.195 36 1 83.44 47 LEU B CA 1
ATOM 2745 C C . LEU B 1 47 ? 14.477 9.211 36.875 1 83.44 47 LEU B C 1
ATOM 2747 O O . LEU B 1 47 ? 13.758 8.836 37.812 1 83.44 47 LEU B O 1
ATOM 2751 N N . ASP B 1 48 ? 14.719 10.406 36.594 1 76.5 48 ASP B N 1
ATOM 2752 C CA . ASP B 1 48 ? 14.055 11.469 37.344 1 76.5 48 ASP B CA 1
ATOM 2753 C C . ASP B 1 48 ? 12.539 11.375 37.188 1 76.5 48 ASP B C 1
ATOM 2755 O O . ASP B 1 48 ? 11.805 11.539 38.156 1 76.5 48 ASP B O 1
ATOM 2759 N N . LEU B 1 49 ? 12.141 11.117 36 1 74.94 49 LEU B N 1
ATOM 2760 C CA . LEU B 1 49 ? 10.711 10.969 35.75 1 74.94 49 LEU B CA 1
ATOM 2761 C C . LEU B 1 49 ? 10.148 9.758 36.469 1 74.94 49 LEU B C 1
ATOM 2763 O O . LEU B 1 49 ? 9.062 9.82 37.062 1 74.94 49 LEU B O 1
ATOM 2767 N N . GLU B 1 50 ? 10.875 8.719 36.469 1 79 50 GLU B N 1
ATOM 2768 C CA . GLU B 1 50 ? 10.469 7.516 37.188 1 79 50 GLU B CA 1
ATOM 2769 C C . GLU B 1 50 ? 10.398 7.766 38.688 1 79 50 GLU B C 1
ATOM 2771 O O . GLU B 1 50 ? 9.477 7.297 39.344 1 79 50 GLU B O 1
ATOM 2776 N N . ALA B 1 51 ? 11.352 8.508 39.156 1 74.56 51 ALA B N 1
ATOM 2777 C CA . ALA B 1 51 ? 11.375 8.859 40.562 1 74.56 51 ALA B CA 1
ATOM 2778 C C . ALA B 1 51 ? 10.172 9.727 40.938 1 74.56 51 ALA B C 1
ATOM 2780 O O . ALA B 1 51 ? 9.547 9.516 41.969 1 74.56 51 ALA B O 1
ATOM 2781 N N . GLU B 1 52 ? 9.891 10.555 40.062 1 68.75 52 GLU B N 1
ATOM 2782 C CA . GLU B 1 52 ? 8.734 11.414 40.312 1 68.75 52 GLU B CA 1
ATOM 2783 C C . GLU B 1 52 ? 7.434 10.617 40.281 1 68.75 52 GLU B C 1
ATOM 2785 O O . GLU B 1 52 ? 6.523 10.898 41.094 1 68.75 52 GLU B O 1
ATOM 2790 N N . LEU B 1 53 ? 7.477 9.602 39.438 1 69.38 53 LEU B N 1
ATOM 2791 C CA . LEU B 1 53 ? 6.277 8.797 39.281 1 69.38 53 LEU B CA 1
ATOM 2792 C C . LEU B 1 53 ? 6.242 7.664 40.312 1 69.38 53 LEU B C 1
ATOM 2794 O O . LEU B 1 53 ? 5.191 7.074 40.531 1 69.38 53 LEU B O 1
ATOM 2798 N N . GLY B 1 54 ? 7.344 7.453 40.906 1 71.12 54 GLY B N 1
ATOM 2799 C CA . GLY B 1 54 ? 7.453 6.461 41.969 1 71.12 54 GLY B CA 1
ATOM 2800 C C . GLY B 1 54 ? 7.512 5.039 41.438 1 71.12 54 GLY B C 1
ATOM 2801 O O . GLY B 1 54 ? 7.312 4.082 42.188 1 71.12 54 GLY B O 1
ATOM 2802 N N . ALA B 1 55 ? 7.559 4.898 40.125 1 77.44 55 ALA B N 1
ATOM 2803 C CA . ALA B 1 55 ? 7.621 3.576 39.531 1 77.44 55 ALA B CA 1
ATOM 2804 C C . ALA B 1 55 ? 8.445 3.605 38.219 1 77.44 55 ALA B C 1
ATOM 2806 O O . ALA B 1 55 ? 8.516 4.637 37.562 1 77.44 55 ALA B O 1
ATOM 2807 N N . PRO B 1 56 ? 8.992 2.494 37.906 1 83.44 56 PRO B N 1
ATOM 2808 C CA . PRO B 1 56 ? 9.766 2.434 36.688 1 83.44 56 PRO B CA 1
ATOM 2809 C C . PRO B 1 56 ? 8.891 2.463 35.438 1 83.44 56 PRO B C 1
ATOM 2811 O O . PRO B 1 56 ? 7.797 1.893 35.406 1 83.44 56 PRO B O 1
ATOM 2814 N N . LEU B 1 57 ? 9.383 3.223 34.469 1 83.19 57 LEU B N 1
ATOM 2815 C CA . LEU B 1 57 ? 8.695 3.291 33.188 1 83.19 57 LEU B CA 1
ATOM 2816 C C . LEU B 1 57 ? 9.195 2.205 32.25 1 83.19 57 LEU B C 1
ATOM 2818 O O . LEU B 1 57 ? 8.492 1.812 31.312 1 83.19 57 LEU B O 1
ATOM 2822 N N . PHE B 1 58 ? 10.453 1.822 32.531 1 85.62 58 PHE B N 1
ATOM 2823 C CA . PHE B 1 58 ? 11.078 0.816 31.688 1 85.62 58 PHE B CA 1
ATOM 2824 C C . PHE B 1 58 ? 11.508 -0.393 32.5 1 85.62 58 PHE B C 1
ATOM 2826 O O . PHE B 1 58 ? 11.781 -0.272 33.719 1 85.62 58 PHE B O 1
ATOM 2833 N N . GLU B 1 59 ? 11.375 -1.53 31.875 1 81.62 59 GLU B N 1
ATOM 2834 C CA . GLU B 1 59 ? 11.945 -2.748 32.438 1 81.62 59 GLU B CA 1
ATOM 2835 C C . GLU B 1 59 ? 12.867 -3.443 31.453 1 81.62 59 GLU B C 1
ATOM 2837 O O . GLU B 1 59 ? 12.711 -3.283 30.234 1 81.62 59 GLU B O 1
ATOM 2842 N N . ARG B 1 60 ? 13.953 -3.85 31.891 1 73.81 60 ARG B N 1
ATOM 2843 C CA . ARG B 1 60 ? 14.867 -4.602 31.031 1 73.81 60 ARG B CA 1
ATOM 2844 C C . ARG B 1 60 ? 14.508 -6.082 31.016 1 73.81 60 ARG B C 1
ATOM 2846 O O . ARG B 1 60 ? 14.453 -6.723 32.062 1 73.81 60 ARG B O 1
ATOM 2853 N N . ILE B 1 61 ? 13.961 -6.422 29.984 1 63.66 61 ILE B N 1
ATOM 2854 C CA . ILE B 1 61 ? 13.719 -7.848 29.812 1 63.66 61 ILE B CA 1
ATOM 2855 C C . ILE B 1 61 ? 14.672 -8.414 28.766 1 63.66 61 ILE B C 1
ATOM 2857 O O . ILE B 1 61 ? 14.641 -8 27.609 1 63.66 61 ILE B O 1
ATOM 2861 N N . ASN B 1 62 ? 15.523 -9.477 29.016 1 63.31 62 ASN B N 1
ATOM 2862 C CA . ASN B 1 62 ? 16.516 -10.078 28.125 1 63.31 62 ASN B CA 1
ATOM 2863 C C . ASN B 1 62 ? 17.406 -9.016 27.484 1 63.31 62 ASN B C 1
ATOM 2865 O O . ASN B 1 62 ? 17.594 -9.023 26.266 1 63.31 62 ASN B O 1
ATOM 2869 N N . LYS B 1 63 ? 17.75 -7.98 28.094 1 64.69 63 LYS B N 1
ATOM 2870 C CA . LYS B 1 63 ? 18.688 -6.934 27.703 1 64.69 63 LYS B CA 1
ATOM 2871 C C . LYS B 1 63 ? 18.031 -5.922 26.766 1 64.69 63 LYS B C 1
ATOM 2873 O O . LYS B 1 63 ? 18.719 -5.133 26.109 1 64.69 63 LYS B O 1
ATOM 2878 N N . ARG B 1 64 ? 16.797 -6.074 26.672 1 67.94 64 ARG B N 1
ATOM 2879 C CA . ARG B 1 64 ? 16.078 -5.082 25.875 1 67.94 64 ARG B CA 1
ATOM 2880 C C . ARG B 1 64 ? 15.203 -4.203 26.75 1 67.94 64 ARG B C 1
ATOM 2882 O O . ARG B 1 64 ? 14.586 -4.684 27.703 1 67.94 64 ARG B O 1
ATOM 2889 N N . LEU B 1 65 ? 15.188 -2.955 26.422 1 77.12 65 LEU B N 1
ATOM 2890 C CA . LEU B 1 65 ? 14.391 -1.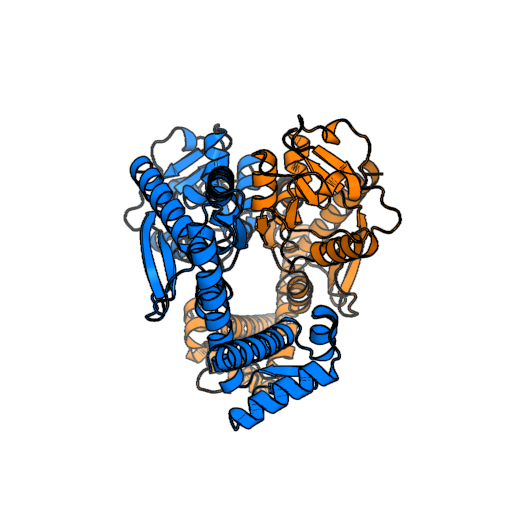958 27.125 1 77.12 65 LEU B CA 1
ATOM 2891 C C . LEU B 1 65 ? 12.938 -1.993 26.672 1 77.12 65 LEU B C 1
ATOM 2893 O O . LEU B 1 65 ? 12.656 -1.811 25.484 1 77.12 65 LEU B O 1
ATOM 2897 N N . ARG B 1 66 ? 12.078 -2.438 27.672 1 80.06 66 ARG B N 1
ATOM 2898 C CA . ARG B 1 66 ? 10.648 -2.457 27.375 1 80.06 66 ARG B CA 1
ATOM 2899 C C . ARG B 1 66 ? 9.883 -1.554 28.344 1 80.06 66 ARG B C 1
ATOM 2901 O O . ARG B 1 66 ? 10.305 -1.361 29.484 1 80.06 66 ARG B O 1
ATOM 2908 N N . LEU B 1 67 ? 8.742 -1.083 27.797 1 81.19 67 LEU B N 1
ATOM 2909 C CA . LEU B 1 67 ? 7.887 -0.264 28.656 1 81.19 67 LEU B CA 1
ATOM 2910 C C . LEU B 1 67 ? 7.141 -1.128 29.656 1 81.19 67 LEU B C 1
ATOM 2912 O O . LEU B 1 67 ? 6.68 -2.223 29.328 1 81.19 67 LEU B O 1
ATOM 2916 N N . THR B 1 68 ? 7.082 -0.653 30.953 1 78.38 68 THR B N 1
ATOM 2917 C CA . THR B 1 68 ? 6.141 -1.181 31.938 1 78.38 68 THR B CA 1
ATOM 2918 C C . THR B 1 68 ? 4.715 -0.756 31.609 1 78.38 68 THR B C 1
ATOM 2920 O O . THR B 1 68 ? 4.504 0.114 30.75 1 78.38 68 THR B O 1
ATOM 2923 N N . PRO B 1 69 ? 3.775 -1.424 32.219 1 68.75 69 PRO B N 1
ATOM 2924 C CA . PRO B 1 69 ? 2.398 -0.956 32.031 1 68.75 69 PRO B CA 1
ATOM 2925 C C . PRO B 1 69 ? 2.234 0.529 32.344 1 68.75 69 PRO B C 1
ATOM 2927 O O . PRO B 1 69 ? 1.548 1.246 31.609 1 68.75 69 PRO B O 1
ATOM 2930 N N . LEU B 1 70 ? 2.873 0.909 33.344 1 68.62 70 LEU B N 1
ATOM 2931 C CA . LEU B 1 70 ? 2.885 2.334 33.656 1 68.62 70 LEU B CA 1
ATOM 2932 C C . LEU B 1 70 ? 3.594 3.125 32.562 1 68.62 70 LEU B C 1
ATOM 2934 O O . LEU B 1 70 ? 3.143 4.211 32.188 1 68.62 70 LEU B O 1
ATOM 2938 N N . GLY B 1 71 ? 4.637 2.559 32.062 1 77.5 71 GLY B N 1
ATOM 2939 C CA . GLY B 1 71 ? 5.355 3.184 30.953 1 77.5 71 GLY B CA 1
ATOM 2940 C C . GLY B 1 71 ? 4.492 3.4 29.719 1 77.5 71 GLY B C 1
ATOM 2941 O O . GLY B 1 71 ? 4.547 4.461 29.094 1 77.5 71 GLY B O 1
ATOM 2942 N N . GLU B 1 72 ? 3.68 2.494 29.469 1 74.38 72 GLU B N 1
ATOM 2943 C CA . GLU B 1 72 ? 2.762 2.592 28.328 1 74.38 72 GLU B CA 1
ATOM 2944 C C . GLU B 1 72 ? 1.739 3.705 28.547 1 74.38 72 GLU B C 1
ATOM 2946 O O . GLU B 1 72 ? 1.438 4.465 27.625 1 74.38 72 GLU B O 1
ATOM 2951 N N . MET B 1 73 ? 1.275 3.814 29.734 1 65.06 73 MET B N 1
ATOM 2952 C CA . MET B 1 73 ? 0.303 4.848 30.078 1 65.06 73 MET B CA 1
ATOM 2953 C C . MET B 1 73 ? 0.932 6.234 30 1 65.06 73 MET B C 1
ATOM 2955 O O . MET B 1 73 ? 0.331 7.164 29.453 1 65.06 73 MET B O 1
ATOM 2959 N N . VAL B 1 74 ? 2.113 6.266 30.516 1 68.88 74 VAL B N 1
ATOM 2960 C CA . VAL B 1 74 ? 2.818 7.543 30.516 1 68.88 74 VAL B CA 1
ATOM 2961 C C . VAL B 1 74 ? 3.148 7.953 29.078 1 68.88 74 VAL B C 1
ATOM 2963 O O . VAL B 1 74 ? 2.961 9.109 28.703 1 68.88 74 VAL B O 1
ATOM 2966 N N . LEU B 1 75 ? 3.547 6.938 28.359 1 72.94 75 LEU B N 1
ATOM 2967 C CA . LEU B 1 75 ? 3.873 7.223 26.969 1 72.94 75 LEU B CA 1
ATOM 2968 C C . LEU B 1 75 ? 2.645 7.719 26.203 1 72.94 75 LEU B C 1
ATOM 2970 O O . LEU B 1 75 ? 2.732 8.672 25.438 1 72.94 75 LEU B O 1
ATOM 2974 N N . ALA B 1 76 ? 1.602 7.176 26.453 1 64.75 76 ALA B N 1
ATOM 2975 C CA . ALA B 1 76 ? 0.353 7.613 25.844 1 64.75 76 ALA B CA 1
ATOM 2976 C C . ALA B 1 76 ? 0.034 9.055 26.219 1 64.75 76 ALA B C 1
ATOM 2978 O O . ALA B 1 76 ? -0.347 9.859 25.359 1 64.75 76 ALA B O 1
ATOM 2979 N N . HIS B 1 77 ? 0.227 9.328 27.453 1 60.53 77 HIS B N 1
ATOM 2980 C CA . HIS B 1 77 ? -0.01 10.672 27.953 1 60.53 77 HIS B CA 1
ATOM 2981 C C . HIS B 1 77 ? 0.992 11.664 27.359 1 60.53 77 HIS B C 1
ATOM 2983 O O . HIS B 1 77 ? 0.622 12.773 26.984 1 60.53 77 HIS B O 1
ATOM 2989 N N . VAL B 1 78 ? 2.199 11.25 27.297 1 64.75 78 VAL B N 1
ATOM 2990 C CA . VAL B 1 78 ? 3.268 12.078 26.734 1 64.75 78 VAL B CA 1
ATOM 2991 C C . VAL B 1 78 ? 2.965 12.414 25.281 1 64.75 78 VAL B C 1
ATOM 2993 O O . VAL B 1 78 ? 3.043 13.57 24.875 1 64.75 78 VAL B O 1
ATOM 2996 N N . ARG B 1 79 ? 2.613 11.523 24.641 1 65.12 79 ARG B N 1
ATOM 2997 C CA . ARG B 1 79 ? 2.309 11.734 23.234 1 65.12 79 ARG B CA 1
ATOM 2998 C C . ARG B 1 79 ? 1.102 12.656 23.062 1 65.12 79 ARG B C 1
ATOM 3000 O O . ARG B 1 79 ? 1.088 13.516 22.188 1 65.12 79 ARG B O 1
ATOM 3007 N N . GLN B 1 80 ? 0.245 12.547 23.969 1 58.78 80 GLN B N 1
ATOM 3008 C CA . GLN B 1 80 ? -0.913 13.438 23.984 1 58.78 80 GLN B CA 1
ATOM 3009 C C . GLN B 1 80 ? -0.501 14.867 24.312 1 58.78 80 GLN B C 1
ATOM 3011 O O . GLN B 1 80 ? -0.952 15.812 23.656 1 58.78 80 GLN B O 1
ATOM 3016 N N . THR B 1 81 ? 0.281 14.992 25.281 1 56.06 81 THR B N 1
ATOM 3017 C CA . THR B 1 81 ? 0.741 16.312 25.719 1 56.06 81 THR B CA 1
ATOM 3018 C C . THR B 1 81 ? 1.562 16.984 24.625 1 56.06 81 THR B C 1
ATOM 3020 O O . THR B 1 81 ? 1.397 18.172 24.359 1 56.06 81 THR B O 1
ATOM 3023 N N . LEU B 1 82 ? 2.355 16.266 24.047 1 61.03 82 LEU B N 1
ATOM 3024 C CA . LEU B 1 82 ? 3.156 16.828 22.969 1 61.03 82 LEU B CA 1
ATOM 3025 C C . LEU B 1 82 ? 2.27 17.266 21.797 1 61.03 82 LEU B C 1
ATOM 3027 O O . LEU B 1 82 ? 2.516 18.312 21.188 1 61.03 82 LEU B O 1
ATOM 3031 N N . ARG B 1 83 ? 1.33 16.625 21.625 1 58.38 83 ARG B N 1
ATOM 3032 C CA . ARG B 1 83 ? 0.356 17 20.609 1 58.38 83 ARG B CA 1
ATOM 3033 C C . ARG B 1 83 ? -0.375 18.281 21 1 58.38 83 ARG B C 1
ATOM 3035 O O . ARG B 1 83 ? -0.594 19.156 20.172 1 58.38 83 ARG B O 1
ATOM 3042 N N . GLU B 1 84 ? -0.74 18.297 22.219 1 53.28 84 GLU B N 1
ATOM 3043 C CA . GLU B 1 84 ? -1.427 19.484 22.719 1 53.28 84 GLU B CA 1
ATOM 3044 C C . GLU B 1 84 ? -0.526 20.719 22.656 1 53.28 84 GLU B C 1
ATOM 3046 O O . GLU B 1 84 ? -0.984 21.812 22.312 1 53.28 84 GLU B O 1
ATOM 3051 N N . HIS B 1 85 ? 0.686 20.562 23.047 1 53.75 85 HIS B N 1
ATOM 3052 C CA . HIS B 1 85 ? 1.65 21.656 22.938 1 53.75 85 HIS B CA 1
ATOM 3053 C C . HIS B 1 85 ? 1.798 22.109 21.484 1 53.75 85 HIS B C 1
ATOM 3055 O O . HIS B 1 85 ? 1.816 23.312 21.203 1 53.75 85 HIS B O 1
ATOM 3061 N N . ASP B 1 86 ? 1.86 21.234 20.672 1 54.44 86 ASP B N 1
ATOM 3062 C CA . ASP B 1 86 ? 1.952 21.562 19.25 1 54.44 86 ASP B CA 1
ATOM 3063 C C . ASP B 1 86 ? 0.681 22.266 18.781 1 54.44 86 ASP B C 1
ATOM 3065 O O . ASP B 1 86 ? 0.745 23.219 18 1 54.44 86 ASP B O 1
ATOM 3069 N N . ALA B 1 87 ? -0.359 21.797 19.312 1 53.53 87 ALA B N 1
ATOM 3070 C CA . ALA B 1 87 ? -1.641 22.422 18.984 1 53.53 87 ALA B CA 1
ATOM 3071 C C . ALA B 1 87 ? -1.677 23.859 19.453 1 53.53 87 ALA B C 1
ATOM 3073 O O . ALA B 1 87 ? -2.174 24.75 18.75 1 53.53 87 ALA B O 1
ATOM 3074 N N . LEU B 1 88 ? -1.201 24.125 20.594 1 48.62 88 LEU B N 1
ATOM 3075 C CA . LEU B 1 88 ? -1.151 25.484 21.109 1 48.62 88 LEU B CA 1
ATOM 3076 C C . LEU B 1 88 ? -0.255 26.375 20.25 1 48.62 88 LEU B C 1
ATOM 3078 O O . LEU B 1 88 ? -0.616 27.5 19.922 1 48.62 88 LEU B O 1
ATOM 3082 N N . ARG B 1 89 ? 0.822 25.906 19.969 1 49.44 89 ARG B N 1
ATOM 3083 C CA . ARG B 1 89 ? 1.721 26.656 19.094 1 49.44 89 ARG B CA 1
ATOM 3084 C C . ARG B 1 89 ? 1.061 26.969 17.75 1 49.44 89 ARG B C 1
ATOM 3086 O O . ARG B 1 89 ? 1.188 28.062 17.219 1 49.44 89 ARG B O 1
ATOM 3093 N N . GLU B 1 90 ? 0.408 25.984 17.25 1 51.53 90 GLU B N 1
ATOM 3094 C CA . GLU B 1 90 ? -0.306 26.172 15.992 1 51.53 90 GLU B CA 1
ATOM 3095 C C . GLU B 1 90 ? -1.396 27.234 16.125 1 51.53 90 GLU B C 1
ATOM 3097 O O . GLU B 1 90 ? -1.587 28.047 15.234 1 51.53 90 GLU B O 1
ATOM 3102 N N . ARG B 1 91 ? -2.102 27.25 17.234 1 49.84 91 ARG B N 1
ATOM 3103 C CA . ARG B 1 91 ? -3.127 28.25 17.484 1 49.84 91 ARG B CA 1
ATOM 3104 C C . ARG B 1 91 ? -2.52 29.656 17.562 1 49.84 91 ARG B C 1
ATOM 3106 O O . ARG B 1 91 ? -3.104 30.625 17.062 1 49.84 91 ARG B O 1
ATOM 3113 N N . ILE B 1 92 ? -1.488 29.719 18.078 1 48.06 92 ILE B N 1
ATOM 3114 C CA . ILE B 1 92 ? -0.82 31.016 18.172 1 48.06 92 ILE B CA 1
ATOM 3115 C C . ILE B 1 92 ? -0.404 31.469 16.781 1 48.06 92 ILE B C 1
ATOM 3117 O O . ILE B 1 92 ? -0.576 32.656 16.422 1 48.06 92 ILE B O 1
ATOM 3121 N N . GLU B 1 93 ? 0.12 30.531 16.062 1 47.19 93 GLU B N 1
ATOM 3122 C CA . GLU B 1 93 ? 0.537 30.875 14.711 1 47.19 93 GLU B CA 1
ATOM 3123 C C . GLU B 1 93 ? -0.667 31.141 13.812 1 47.19 93 GLU B C 1
ATOM 3125 O O . GLU B 1 93 ? -0.61 32 12.93 1 47.19 93 GLU B O 1
ATOM 3130 N N . ASP B 1 94 ? -1.683 30.359 13.891 1 47.62 94 ASP B N 1
ATOM 3131 C CA . ASP B 1 94 ? -2.93 30.672 13.195 1 47.62 94 ASP B CA 1
ATOM 3132 C C . ASP B 1 94 ? -3.354 32.125 13.453 1 47.62 94 ASP B C 1
ATOM 3134 O O . ASP B 1 94 ? -3.846 32.812 12.547 1 47.62 94 ASP B O 1
ATOM 3138 N N . PHE B 1 95 ? -3.219 32.562 14.586 1 44.25 95 PHE B N 1
ATOM 3139 C CA . PHE B 1 95 ? -3.543 33.938 14.898 1 44.25 95 PHE B CA 1
ATOM 3140 C C . PHE B 1 95 ? -2.68 34.875 14.086 1 44.25 95 PHE B C 1
ATOM 3142 O O . PHE B 1 95 ? -3.135 35.969 13.688 1 44.25 95 PHE B O 1
ATOM 3149 N N . LYS B 1 96 ? -1.538 34.469 13.875 1 45.88 96 LYS B N 1
ATOM 3150 C CA . LYS B 1 96 ? -0.726 35.406 13.102 1 45.88 96 LYS B CA 1
ATOM 3151 C C . LYS B 1 96 ? -0.942 35.219 11.602 1 45.88 96 LYS B C 1
ATOM 3153 O O . LYS B 1 96 ? -0.228 35.812 10.789 1 45.88 96 LYS B O 1
ATOM 3158 N N . GLY B 1 97 ? -1.993 34.375 11.094 1 50.91 97 GLY B N 1
ATOM 3159 C CA . GLY B 1 97 ? -2.436 34.219 9.719 1 50.91 97 GLY B CA 1
ATOM 3160 C C . GLY B 1 97 ? -1.785 33.062 9 1 50.91 97 GLY B C 1
ATOM 3161 O O . GLY B 1 97 ? -2.227 32.656 7.918 1 50.91 97 GLY B O 1
ATOM 3162 N N . ALA B 1 98 ? -0.509 32.625 9.289 1 56.12 98 ALA B N 1
ATOM 3163 C CA . ALA B 1 98 ? 0.159 31.578 8.516 1 56.12 98 ALA B CA 1
ATOM 3164 C C . ALA B 1 98 ? -0.034 30.203 9.148 1 56.12 98 ALA B C 1
ATOM 3166 O O . ALA B 1 98 ? 0.582 29.891 10.172 1 56.12 98 ALA B O 1
ATOM 3167 N N . ARG B 1 99 ? -1.175 29.5 8.812 1 69.38 99 ARG B N 1
ATOM 3168 C CA . ARG B 1 99 ? -1.461 28.203 9.391 1 69.38 99 ARG B CA 1
ATOM 3169 C C . ARG B 1 99 ? -0.317 27.219 9.133 1 69.38 99 ARG B C 1
ATOM 3171 O O . ARG B 1 99 ? 0.043 26.969 7.984 1 69.38 99 ARG B O 1
ATOM 3178 N N . ARG B 1 100 ? 0.525 27.016 10.188 1 79.44 100 ARG B N 1
ATOM 3179 C CA . ARG B 1 100 ? 1.64 26.062 10.156 1 79.44 100 ARG B CA 1
ATOM 3180 C C . ARG B 1 100 ? 1.378 24.875 11.062 1 79.44 100 ARG B C 1
ATOM 3182 O O . ARG B 1 100 ? 0.495 24.922 11.922 1 79.44 100 ARG B O 1
ATOM 3189 N N . GLY B 1 101 ? 1.953 23.75 10.734 1 90 101 GLY B N 1
ATOM 3190 C CA . GLY B 1 101 ? 1.845 22.578 11.57 1 90 101 GLY B CA 1
ATOM 3191 C C . GLY B 1 101 ? 1.946 21.281 10.789 1 90 101 GLY B C 1
ATOM 3192 O O . GLY B 1 101 ? 2.551 21.234 9.719 1 90 101 GLY B O 1
ATOM 3193 N N . GLU B 1 102 ? 1.549 20.25 11.523 1 93.75 102 GLU B N 1
ATOM 3194 C CA . GLU B 1 102 ? 1.563 18.922 10.914 1 93.75 102 GLU B CA 1
ATOM 3195 C C . GLU B 1 102 ? 0.307 18.141 11.273 1 93.75 102 GLU B C 1
ATOM 3197 O O . GLU B 1 102 ? -0.288 18.359 12.328 1 93.75 102 GLU B O 1
ATOM 3202 N N . VAL B 1 103 ? -0.095 17.359 10.391 1 96.38 103 VAL B N 1
ATOM 3203 C CA . VAL B 1 103 ? -1.217 16.453 10.641 1 96.38 103 VAL B CA 1
ATOM 3204 C C . VAL B 1 103 ? -0.896 15.07 10.094 1 96.38 103 VAL B C 1
ATOM 3206 O O . VAL B 1 103 ? -0.332 14.938 9 1 96.38 103 VAL B O 1
ATOM 3209 N N . THR B 1 104 ? -1.154 14.055 10.922 1 98 104 THR B N 1
ATOM 3210 C CA . THR B 1 104 ? -0.964 12.664 10.531 1 98 104 THR B CA 1
ATOM 3211 C C . THR B 1 104 ? -2.307 11.945 10.414 1 98 104 THR B C 1
ATOM 3213 O O . THR B 1 104 ? -3.1 11.945 11.359 1 98 104 THR B O 1
ATOM 3216 N N . VAL B 1 105 ? -2.516 11.328 9.227 1 98.62 105 VAL B N 1
ATOM 3217 C CA . VAL B 1 105 ? -3.742 10.578 8.984 1 98.62 105 VAL B CA 1
ATOM 3218 C C . VAL B 1 105 ? -3.406 9.109 8.703 1 98.62 105 VAL B C 1
ATOM 3220 O O . VAL B 1 105 ? -2.619 8.805 7.809 1 98.62 105 VAL B O 1
ATOM 3223 N N . ALA B 1 106 ? -3.963 8.227 9.531 1 98.38 106 ALA B N 1
ATOM 3224 C CA . ALA B 1 106 ? -3.875 6.789 9.273 1 98.38 106 ALA B CA 1
ATOM 3225 C C . ALA B 1 106 ? -5.074 6.305 8.461 1 98.38 106 ALA B C 1
ATOM 3227 O O . ALA B 1 106 ? -6.223 6.547 8.836 1 98.38 106 ALA B O 1
ATOM 3228 N N . VAL B 1 107 ? -4.742 5.641 7.328 1 97.88 107 VAL B N 1
ATOM 3229 C CA . VAL B 1 107 ? -5.82 5.234 6.434 1 97.88 107 VAL B CA 1
ATOM 3230 C C . VAL B 1 107 ? -5.566 3.814 5.93 1 97.88 107 VAL B C 1
ATOM 3232 O O . VAL B 1 107 ? -4.445 3.307 6.023 1 97.88 107 VAL B O 1
ATOM 3235 N N . THR B 1 108 ? -6.633 3.176 5.402 1 95.62 108 THR B N 1
ATOM 3236 C CA . THR B 1 108 ? -6.457 1.881 4.754 1 95.62 108 THR B CA 1
ATOM 3237 C C . THR B 1 108 ? -5.742 2.041 3.414 1 95.62 108 THR B C 1
ATOM 3239 O O . THR B 1 108 ? -5.762 3.121 2.82 1 95.62 108 THR B O 1
ATOM 3242 N N . ALA B 1 109 ? -5.172 0.938 2.928 1 91.12 109 ALA B N 1
ATOM 3243 C CA . ALA B 1 109 ? -4.312 0.958 1.748 1 91.12 109 ALA B CA 1
ATOM 3244 C C . ALA B 1 109 ? -5.059 1.516 0.538 1 91.12 109 ALA B C 1
ATOM 3246 O O . ALA B 1 109 ? -4.523 2.355 -0.193 1 91.12 109 ALA B O 1
ATOM 3247 N N . GLY B 1 110 ? -6.242 1.069 0.354 1 93.94 110 GLY B N 1
ATOM 3248 C CA . GLY B 1 110 ? -7.023 1.532 -0.783 1 93.94 110 GLY B CA 1
ATOM 3249 C C . GLY B 1 110 ? -7.234 3.033 -0.788 1 93.94 110 GLY B C 1
ATOM 3250 O O . GLY B 1 110 ? -7.07 3.686 -1.821 1 93.94 110 GLY B O 1
ATOM 3251 N N . LEU B 1 111 ? -7.496 3.576 0.334 1 96.75 111 LEU B N 1
ATOM 3252 C CA . LEU B 1 111 ? -7.77 5.004 0.458 1 96.75 111 LEU B CA 1
ATOM 3253 C C . LEU B 1 111 ? -6.488 5.82 0.3 1 96.75 111 LEU B C 1
ATOM 3255 O O . LEU B 1 111 ? -6.52 6.93 -0.23 1 96.75 111 LEU B O 1
ATOM 3259 N N . ALA B 1 112 ? -5.402 5.262 0.773 1 96.38 112 ALA B N 1
ATOM 3260 C CA . ALA B 1 112 ? -4.117 5.949 0.685 1 96.38 112 ALA B CA 1
ATOM 3261 C C . ALA B 1 112 ? -3.736 6.219 -0.769 1 96.38 112 ALA B C 1
ATOM 3263 O O . ALA B 1 112 ? -3.232 7.293 -1.097 1 96.38 112 ALA B O 1
ATOM 3264 N N . GLY B 1 113 ? -4.043 5.289 -1.615 1 94.12 113 GLY B N 1
ATOM 3265 C CA . GLY B 1 113 ? -3.588 5.398 -2.992 1 94.12 113 GLY B CA 1
ATOM 3266 C C . GLY B 1 113 ? -4.617 6.031 -3.912 1 94.12 113 GLY B C 1
ATOM 3267 O O . GLY B 1 113 ? -4.332 6.293 -5.082 1 94.12 113 GLY B O 1
ATOM 3268 N N . SER B 1 114 ? -5.773 6.32 -3.473 1 94.12 114 SER B N 1
ATOM 3269 C CA . SER B 1 114 ? -6.836 6.766 -4.367 1 94.12 114 SER B CA 1
ATOM 3270 C C . SER B 1 114 ? -7.5 8.039 -3.848 1 94.12 114 SER B C 1
ATOM 3272 O O . SER B 1 114 ? -7.336 9.109 -4.43 1 94.12 114 SER B O 1
ATOM 3274 N N . LEU B 1 115 ? -8.094 8.062 -2.682 1 95.44 115 LEU B N 1
ATOM 3275 C CA . LEU B 1 115 ? -8.82 9.195 -2.113 1 95.44 115 LEU B CA 1
ATOM 3276 C C . LEU B 1 115 ? -7.852 10.242 -1.568 1 95.44 115 LEU B C 1
ATOM 3278 O O . LEU B 1 115 ? -7.996 11.43 -1.85 1 95.44 115 LEU B O 1
ATOM 3282 N N . MET B 1 116 ? -6.867 9.859 -0.925 1 97.81 116 MET B N 1
ATOM 3283 C CA . MET B 1 116 ? -6.02 10.742 -0.127 1 97.81 116 MET B CA 1
ATOM 3284 C C . MET B 1 116 ? -5.18 11.648 -1.022 1 97.81 116 MET B C 1
ATOM 3286 O O . MET B 1 116 ? -4.957 12.82 -0.699 1 97.81 116 MET B O 1
ATOM 3290 N N . PRO B 1 117 ? -4.746 11.164 -2.199 1 97.56 117 PRO B N 1
ATOM 3291 C CA . PRO B 1 117 ? -3.871 12.031 -2.994 1 97.56 117 PRO B CA 1
ATOM 3292 C C . PRO B 1 117 ? -4.531 13.352 -3.369 1 97.56 117 PRO B C 1
ATOM 3294 O O . PRO B 1 117 ? -3.953 14.422 -3.137 1 97.56 117 PRO B O 1
ATOM 3297 N N . SER B 1 118 ? -5.734 13.32 -3.889 1 96.12 118 SER B N 1
ATOM 3298 C CA . SER B 1 118 ? -6.418 14.547 -4.273 1 96.12 118 SER B CA 1
ATOM 3299 C C . SER B 1 118 ? -6.727 15.414 -3.055 1 96.12 118 SER B C 1
ATOM 3301 O O . SER B 1 118 ? -6.613 16.641 -3.113 1 96.12 118 SER B O 1
ATOM 3303 N N . LEU B 1 119 ? -7.039 14.773 -1.989 1 97 119 LEU B N 1
ATOM 3304 C CA . LEU B 1 119 ? -7.348 15.492 -0.758 1 97 119 LEU B CA 1
ATOM 3305 C C . LEU B 1 119 ? -6.113 16.203 -0.224 1 97 119 LEU B C 1
ATOM 3307 O O . LEU B 1 119 ? -6.18 17.391 0.141 1 97 119 LEU B O 1
ATOM 3311 N N . VAL B 1 120 ? -5.012 15.477 -0.179 1 98.19 120 VAL B N 1
ATOM 3312 C CA . VAL B 1 120 ? -3.764 16.031 0.327 1 98.19 120 VAL B CA 1
ATOM 3313 C C . VAL B 1 120 ? -3.301 17.172 -0.581 1 98.19 120 VAL B C 1
ATOM 3315 O O . VAL B 1 120 ? -2.867 18.219 -0.1 1 98.19 120 VAL B O 1
ATOM 3318 N N . HIS B 1 121 ? -3.4 16.969 -1.87 1 97.38 121 HIS B N 1
ATOM 3319 C CA . HIS B 1 121 ? -3.006 18 -2.83 1 97.38 121 HIS B CA 1
ATOM 3320 C C . HIS B 1 121 ? -3.793 19.281 -2.617 1 97.38 121 HIS B C 1
ATOM 3322 O O . HIS B 1 121 ? -3.205 20.359 -2.457 1 97.38 121 HIS B O 1
ATOM 3328 N N . ASP B 1 122 ? -5.109 19.188 -2.561 1 95.19 122 ASP B N 1
ATOM 3329 C CA . ASP B 1 122 ? -5.988 20.344 -2.391 1 95.19 122 ASP B CA 1
ATOM 3330 C C . ASP B 1 122 ? -5.742 21.016 -1.046 1 95.19 122 ASP B C 1
ATOM 3332 O O . ASP B 1 122 ? -5.727 22.25 -0.962 1 95.19 122 ASP B O 1
ATOM 3336 N N . PHE B 1 123 ? -5.582 20.219 -0.049 1 96.44 123 PHE B N 1
ATOM 3337 C CA . PHE B 1 123 ? -5.344 20.734 1.295 1 96.44 123 PHE B CA 1
ATOM 3338 C C . PHE B 1 123 ? -4.062 21.547 1.339 1 96.44 123 PHE B C 1
ATOM 3340 O O . PHE B 1 123 ? -4.035 22.641 1.916 1 96.44 123 PHE B O 1
ATOM 3347 N N . ARG B 1 124 ? -3.047 21.078 0.67 1 95.19 124 ARG B N 1
ATOM 3348 C CA . ARG B 1 124 ? -1.752 21.75 0.663 1 95.19 124 ARG B CA 1
ATOM 3349 C C . ARG B 1 124 ? -1.811 23.047 -0.144 1 95.19 124 ARG B C 1
ATOM 3351 O O . ARG B 1 124 ? -1.101 24 0.162 1 95.19 124 ARG B O 1
ATOM 3358 N N . GLN B 1 125 ? -2.621 23.078 -1.147 1 91.62 125 GLN B N 1
ATOM 3359 C CA . GLN B 1 125 ? -2.809 24.312 -1.906 1 91.62 125 GLN B CA 1
ATOM 3360 C C . GLN B 1 125 ? -3.426 25.406 -1.037 1 91.62 125 GLN B C 1
ATOM 3362 O O . GLN B 1 125 ? -3.055 26.578 -1.146 1 91.62 125 GLN B O 1
ATOM 3367 N N . ARG B 1 126 ? -4.293 25.016 -0.162 1 88.69 126 ARG B N 1
ATOM 3368 C CA . ARG B 1 126 ? -4.996 25.953 0.704 1 88.69 126 ARG B CA 1
ATOM 3369 C C . ARG B 1 126 ? -4.16 26.297 1.933 1 88.69 126 ARG B C 1
ATOM 3371 O O . ARG B 1 126 ? -4.195 27.422 2.42 1 88.69 126 ARG B O 1
ATOM 3378 N N . TYR B 1 127 ? -3.441 25.25 2.387 1 92 127 TYR B N 1
ATOM 3379 C CA . TYR B 1 127 ? -2.645 25.422 3.596 1 92 127 TYR B CA 1
ATOM 3380 C C . TYR B 1 127 ? -1.209 24.953 3.371 1 92 127 TYR B C 1
ATOM 3382 O O . TYR B 1 127 ? -0.766 23.984 3.975 1 92 127 TYR B O 1
ATOM 3390 N N . PRO B 1 128 ? -0.412 25.703 2.684 1 90.12 128 PRO B N 1
ATOM 3391 C CA . PRO B 1 128 ? 0.932 25.281 2.287 1 90.12 128 PRO B CA 1
ATOM 3392 C C . PRO B 1 128 ? 1.882 25.141 3.475 1 90.12 128 PRO B C 1
ATOM 3394 O O . PRO B 1 128 ? 2.92 24.484 3.363 1 90.12 128 PRO B O 1
ATOM 3397 N N . GLY B 1 129 ? 1.533 25.672 4.578 1 89.56 129 GLY B N 1
ATOM 3398 C CA . GLY B 1 129 ? 2.402 25.609 5.742 1 89.56 129 GLY B CA 1
ATOM 3399 C C . GLY B 1 129 ? 2.193 24.359 6.586 1 89.56 129 GLY B C 1
ATOM 3400 O O . GLY B 1 129 ? 2.939 24.125 7.535 1 89.56 129 GLY B O 1
ATOM 3401 N N . ILE B 1 130 ? 1.241 23.562 6.266 1 93.56 130 ILE B N 1
ATOM 3402 C CA . ILE B 1 130 ? 0.939 22.359 7.043 1 93.56 130 ILE B CA 1
ATOM 3403 C C . ILE B 1 130 ? 1.548 21.141 6.359 1 93.56 130 ILE B C 1
ATOM 3405 O O . ILE B 1 130 ? 1.3 20.891 5.176 1 93.56 130 ILE B O 1
ATOM 3409 N N . VAL B 1 131 ? 2.363 20.375 7.109 1 95.75 131 VAL B N 1
ATOM 3410 C CA . VAL B 1 131 ? 2.91 19.109 6.625 1 95.75 131 VAL B CA 1
ATOM 3411 C C . VAL B 1 131 ? 1.881 18 6.809 1 95.75 131 VAL B C 1
ATOM 3413 O O . VAL B 1 131 ? 1.314 17.844 7.891 1 95.75 131 VAL B O 1
ATOM 3416 N N . VAL B 1 132 ? 1.643 17.281 5.727 1 98.12 132 VAL B N 1
ATOM 3417 C CA . VAL B 1 132 ? 0.664 16.203 5.797 1 98.12 132 VAL B CA 1
ATOM 3418 C C . VAL B 1 132 ? 1.378 14.852 5.762 1 98.12 132 VAL B C 1
ATOM 3420 O O . VAL B 1 132 ? 2.141 14.57 4.832 1 98.12 132 VAL B O 1
ATOM 3423 N N . ARG B 1 133 ? 1.105 14.055 6.766 1 98.44 133 ARG B N 1
ATOM 3424 C CA . ARG B 1 133 ? 1.612 12.688 6.84 1 98.44 133 ARG B CA 1
ATOM 3425 C C . ARG B 1 133 ? 0.478 11.672 6.715 1 98.44 133 ARG B C 1
ATOM 3427 O O . ARG B 1 133 ? -0.546 11.797 7.391 1 98.44 133 ARG B O 1
ATOM 3434 N N . VAL B 1 134 ? 0.694 10.727 5.793 1 98.5 134 VAL B N 1
ATOM 3435 C CA . VAL B 1 134 ? -0.309 9.688 5.59 1 98.5 134 VAL B CA 1
ATOM 3436 C C . VAL B 1 134 ? 0.323 8.312 5.801 1 98.5 134 VAL B C 1
ATOM 3438 O O . VAL B 1 134 ? 1.328 7.98 5.164 1 98.5 134 VAL B O 1
ATOM 3441 N N . ALA B 1 135 ? -0.273 7.57 6.691 1 96.88 135 ALA B N 1
ATOM 3442 C CA . ALA B 1 135 ? 0.158 6.195 6.934 1 96.88 135 ALA B CA 1
ATOM 3443 C C . ALA B 1 135 ? -0.896 5.199 6.461 1 96.88 135 ALA B C 1
ATOM 3445 O O . ALA B 1 135 ? -2.051 5.258 6.891 1 96.88 135 ALA B O 1
ATOM 3446 N N . ASP B 1 136 ? -0.503 4.34 5.543 1 94.94 136 ASP B N 1
ATOM 3447 C CA . ASP B 1 136 ? -1.388 3.234 5.191 1 94.94 136 ASP B CA 1
ATOM 3448 C C . ASP B 1 136 ? -1.208 2.061 6.148 1 94.94 136 ASP B C 1
ATOM 3450 O O . ASP B 1 136 ? -0.105 1.528 6.285 1 94.94 136 ASP B O 1
ATOM 3454 N N . LEU B 1 137 ? -2.289 1.676 6.797 1 92.88 137 LEU B N 1
ATOM 3455 C CA . LEU B 1 137 ? -2.246 0.667 7.852 1 92.88 137 LEU B CA 1
ATOM 3456 C C . LEU B 1 137 ? -3.43 -0.289 7.738 1 92.88 137 LEU B C 1
ATOM 3458 O O . LEU B 1 137 ? -4.48 0.079 7.211 1 92.88 137 LEU B O 1
ATOM 3462 N N . PRO B 1 138 ? -3.164 -1.534 8.234 1 89.38 138 PRO B N 1
ATOM 3463 C CA . PRO B 1 138 ? -4.34 -2.383 8.445 1 89.38 138 PRO B CA 1
ATOM 3464 C C . PRO B 1 138 ? -5.34 -1.772 9.43 1 89.38 138 PRO B C 1
ATOM 3466 O O . PRO B 1 138 ? -4.961 -0.95 10.266 1 89.38 138 PRO B O 1
ATOM 3469 N N . VAL B 1 139 ? -6.527 -2.201 9.336 1 91.75 139 VAL B N 1
ATOM 3470 C CA . VAL B 1 139 ? -7.633 -1.658 10.117 1 91.75 139 VAL B CA 1
ATOM 3471 C C . VAL B 1 139 ? -7.281 -1.688 11.602 1 91.75 139 VAL B C 1
ATOM 3473 O O . VAL B 1 139 ? -7.465 -0.694 12.312 1 91.75 139 VAL B O 1
ATOM 3476 N N . ALA B 1 140 ? -6.754 -2.771 12.086 1 86.44 140 ALA B N 1
ATOM 3477 C CA . ALA B 1 140 ? -6.438 -2.93 13.5 1 86.44 140 ALA B CA 1
ATOM 3478 C C . ALA B 1 140 ? -5.375 -1.928 13.938 1 86.44 140 ALA B C 1
ATOM 3480 O O . ALA B 1 140 ? -5.391 -1.456 15.078 1 86.44 140 ALA B O 1
ATOM 3481 N N . ASP B 1 141 ? -4.555 -1.575 13.094 1 91.38 141 ASP B N 1
ATOM 3482 C CA . ASP B 1 141 ? -3.439 -0.695 13.438 1 91.38 141 ASP B CA 1
ATOM 3483 C C . ASP B 1 141 ? -3.854 0.772 13.359 1 91.38 141 ASP B C 1
ATOM 3485 O O . ASP B 1 141 ? -3.197 1.642 13.938 1 91.38 141 ASP B O 1
ATOM 3489 N N . ILE B 1 142 ? -4.914 1.068 12.633 1 95.69 142 ILE B N 1
ATOM 3490 C CA . ILE B 1 142 ? -5.387 2.443 12.523 1 95.69 142 ILE B CA 1
ATOM 3491 C C . ILE B 1 142 ? -5.875 2.934 13.883 1 95.69 142 ILE B C 1
ATOM 3493 O O . ILE B 1 142 ? -5.48 4.012 14.336 1 95.69 142 ILE B O 1
ATOM 3497 N N . THR B 1 143 ? -6.684 2.141 14.562 1 91.25 143 THR B N 1
ATOM 3498 C CA . THR B 1 143 ? -7.199 2.543 15.867 1 91.25 143 THR B CA 1
ATOM 3499 C C . THR B 1 143 ? -6.07 2.625 16.891 1 91.25 143 THR B C 1
ATOM 3501 O O . THR B 1 143 ? -6.074 3.508 17.75 1 91.25 143 THR B O 1
ATOM 3504 N N . THR B 1 144 ? -5.137 1.71 16.75 1 90.38 144 THR B N 1
ATOM 3505 C CA . THR B 1 144 ? -3.982 1.734 17.641 1 90.38 144 THR B CA 1
ATOM 3506 C C . THR B 1 144 ? -3.172 3.012 17.438 1 90.38 144 THR B C 1
ATOM 3508 O O . THR B 1 144 ? -2.791 3.67 18.406 1 90.38 144 THR B O 1
ATOM 3511 N N . ALA B 1 145 ? -2.965 3.387 16.188 1 94.12 145 ALA B N 1
ATOM 3512 C CA . ALA B 1 145 ? -2.178 4.574 15.875 1 94.12 145 ALA B CA 1
ATOM 3513 C C . ALA B 1 145 ? -2.852 5.84 16.406 1 94.12 145 ALA B C 1
ATOM 3515 O O . ALA B 1 145 ? -2.191 6.711 16.969 1 94.12 145 ALA B O 1
ATOM 3516 N N . VAL B 1 146 ? -4.145 5.941 16.281 1 94.06 146 VAL B N 1
ATOM 3517 C CA . VAL B 1 146 ? -4.895 7.098 16.766 1 94.06 146 VAL B CA 1
ATOM 3518 C C . VAL B 1 146 ? -4.898 7.121 18.281 1 94.06 146 VAL B C 1
ATOM 3520 O O . VAL B 1 146 ? -4.672 8.172 18.891 1 94.06 146 VAL B O 1
ATOM 3523 N N . GLY B 1 147 ? -5.102 5.953 18.844 1 88.31 147 GLY B N 1
ATOM 3524 C CA . GLY B 1 147 ? -5.148 5.852 20.297 1 88.31 147 GLY B CA 1
ATOM 3525 C C . GLY B 1 147 ? -3.836 6.207 20.953 1 88.31 147 GLY B C 1
ATOM 3526 O O . GLY B 1 147 ? -3.826 6.852 22.016 1 88.31 147 GLY B O 1
ATOM 3527 N N . GLN B 1 148 ? -2.76 5.805 20.344 1 84.69 148 GLN B N 1
ATOM 3528 C CA . GLN B 1 148 ? -1.431 6.027 20.906 1 84.69 148 GLN B CA 1
ATOM 3529 C C . GLN B 1 148 ? -0.91 7.418 20.547 1 84.69 148 GLN B C 1
ATOM 3531 O O . GLN B 1 148 ? 0.144 7.836 21.031 1 84.69 148 GLN B O 1
ATOM 3536 N N . GLY B 1 149 ? -1.607 8.07 19.688 1 87.62 149 GLY B N 1
ATOM 3537 C CA . GLY B 1 149 ? -1.212 9.422 19.328 1 87.62 149 GLY B CA 1
ATOM 3538 C C . GLY B 1 149 ? -0.228 9.461 18.172 1 87.62 149 GLY B C 1
ATOM 3539 O O . GLY B 1 149 ? 0.321 10.516 17.844 1 87.62 149 GLY B O 1
ATOM 3540 N N . ASP B 1 150 ? 0.007 8.32 17.547 1 91.12 150 ASP B N 1
ATOM 3541 C CA . ASP B 1 150 ? 0.89 8.258 16.391 1 91.12 150 ASP B CA 1
ATOM 3542 C C . ASP B 1 150 ? 0.215 8.844 15.148 1 91.12 150 ASP B C 1
ATOM 3544 O O . ASP B 1 150 ? 0.887 9.203 14.18 1 91.12 150 ASP B O 1
ATOM 3548 N N . ALA B 1 151 ? -1.085 8.945 15.211 1 96.5 151 ALA B N 1
ATOM 3549 C CA . ALA B 1 151 ? -1.903 9.594 14.195 1 96.5 151 ALA B CA 1
ATOM 3550 C C . ALA B 1 151 ? -2.949 10.508 14.836 1 96.5 151 ALA B C 1
ATOM 3552 O O . ALA B 1 151 ? -3.488 10.195 15.898 1 96.5 151 ALA B O 1
ATOM 3553 N N . ASP B 1 152 ? -3.195 11.617 14.164 1 96.25 152 ASP B N 1
ATOM 3554 C CA . ASP B 1 152 ? -4.215 12.547 14.648 1 96.25 152 ASP B CA 1
ATOM 3555 C C . ASP B 1 152 ? -5.613 12.078 14.258 1 96.25 152 ASP B C 1
ATOM 3557 O O . ASP B 1 152 ? -6.574 12.273 15.008 1 96.25 152 ASP B O 1
ATOM 3561 N N . LEU B 1 153 ? -5.691 11.539 13.055 1 98 153 LEU B N 1
ATOM 3562 C CA . LEU B 1 153 ? -6.953 11.078 12.477 1 98 153 LEU B CA 1
ATOM 3563 C C . LEU B 1 153 ? -6.816 9.664 11.922 1 98 153 LEU B C 1
ATOM 3565 O O . LEU B 1 153 ? -5.734 9.273 11.477 1 98 153 LEU B O 1
ATOM 3569 N N . GLY B 1 154 ? -7.906 8.922 12.047 1 98.25 154 GLY B N 1
ATOM 3570 C CA . GLY B 1 154 ? -8.047 7.645 11.367 1 98.25 154 GLY B CA 1
ATOM 3571 C C . GLY B 1 154 ? -9.195 7.621 10.375 1 98.25 154 GLY B C 1
ATOM 3572 O O . GLY B 1 154 ? -10.258 8.195 10.633 1 98.25 154 GLY B O 1
ATOM 3573 N N . LEU B 1 155 ? -8.945 7.082 9.219 1 98.31 155 LEU B N 1
ATOM 3574 C CA . LEU B 1 155 ? -9.977 6.863 8.211 1 98.31 155 LEU B CA 1
ATOM 3575 C C . LEU B 1 155 ? -9.914 5.441 7.672 1 98.31 155 LEU B C 1
ATOM 3577 O O . LEU B 1 155 ? -8.906 5.031 7.094 1 98.31 155 LEU B O 1
ATOM 3581 N N . GLY B 1 156 ? -10.961 4.695 7.855 1 97.19 156 GLY B N 1
ATOM 3582 C CA . GLY B 1 156 ? -10.93 3.305 7.426 1 97.19 156 GLY B CA 1
ATOM 3583 C C . GLY B 1 156 ? -12.305 2.676 7.332 1 97.19 156 GLY B C 1
ATOM 3584 O O . GLY B 1 156 ? -13.289 3.242 7.816 1 97.19 156 GLY B O 1
ATOM 3585 N N . TYR B 1 157 ? -12.312 1.556 6.656 1 96.62 157 TYR B N 1
ATOM 3586 C CA . TYR B 1 157 ? -13.531 0.774 6.52 1 96.62 157 TYR B CA 1
ATOM 3587 C C . TYR B 1 157 ? -13.734 -0.139 7.723 1 96.62 157 TYR B C 1
ATOM 3589 O O . TYR B 1 157 ? -12.797 -0.812 8.164 1 96.62 157 TYR B O 1
ATOM 3597 N N . ASP B 1 158 ? -14.945 -0.09 8.25 1 95.19 158 ASP B N 1
ATOM 3598 C CA . ASP B 1 158 ? -15.398 -1.011 9.289 1 95.19 158 ASP B CA 1
ATOM 3599 C C . ASP B 1 158 ? -14.469 -0.974 10.5 1 95.19 158 ASP B C 1
ATOM 3601 O O . ASP B 1 158 ? -14.055 -2.02 11 1 95.19 158 ASP B O 1
ATOM 3605 N N . LEU B 1 159 ? -14.086 0.227 10.852 1 94.88 159 LEU B N 1
ATOM 3606 C CA . LEU B 1 159 ? -13.297 0.407 12.07 1 94.88 159 LEU B CA 1
ATOM 3607 C C . LEU B 1 159 ? -14.086 -0.024 13.297 1 94.88 159 LEU B C 1
ATOM 3609 O O . LEU B 1 159 ? -15.297 0.22 13.383 1 94.88 159 LEU B O 1
ATOM 3613 N N . PRO B 1 160 ? -13.344 -0.638 14.219 1 90.88 160 PRO B N 1
ATOM 3614 C CA . PRO B 1 160 ? -14.047 -0.969 15.461 1 90.88 160 PRO B CA 1
ATOM 3615 C C . PRO B 1 160 ? -14.516 0.269 16.219 1 90.88 160 PRO B C 1
ATOM 3617 O O . PRO B 1 160 ? -13.828 1.295 16.219 1 90.88 160 PRO B O 1
ATOM 3620 N N . GLU B 1 161 ? -15.633 0.135 16.844 1 86.31 161 GLU B N 1
ATOM 3621 C CA . GLU B 1 161 ? -16.125 1.193 17.719 1 86.31 161 GLU B CA 1
ATOM 3622 C C . GLU B 1 161 ? -15.5 1.078 19.109 1 86.31 161 GLU B C 1
ATOM 3624 O O . GLU B 1 161 ? -15.672 0.062 19.797 1 86.31 161 GLU B O 1
ATOM 3629 N N . LEU B 1 162 ? -14.727 2.053 19.406 1 85 162 LEU B N 1
ATOM 3630 C CA . LEU B 1 162 ? -14.109 2.098 20.734 1 85 162 LEU B CA 1
ATOM 3631 C C . LEU B 1 162 ? -14.43 3.412 21.438 1 85 162 LEU B C 1
ATOM 3633 O O . LEU B 1 162 ? -14.438 4.473 20.797 1 85 162 LEU B O 1
ATOM 3637 N N . PRO B 1 163 ? -14.711 3.32 22.688 1 84.44 163 PRO B N 1
ATOM 3638 C CA . PRO B 1 163 ? -15.016 4.539 23.438 1 84.44 163 PRO B CA 1
ATOM 3639 C C . PRO B 1 163 ? -13.891 5.566 23.391 1 84.44 163 PRO B C 1
ATOM 3641 O O . PRO B 1 163 ? -14.133 6.766 23.531 1 84.44 163 PRO B O 1
ATOM 3644 N N . ALA B 1 164 ? -12.828 5.062 23.156 1 87.06 164 ALA B N 1
ATOM 3645 C CA . ALA B 1 164 ? -11.648 5.922 23.172 1 87.06 164 ALA B CA 1
ATOM 3646 C C . ALA B 1 164 ? -11.609 6.805 21.922 1 87.06 164 ALA B C 1
ATOM 3648 O O . ALA B 1 164 ? -10.828 7.758 21.859 1 87.06 164 ALA B O 1
ATOM 3649 N N . PHE B 1 165 ? -12.594 6.523 21.062 1 91.56 165 PHE B N 1
ATOM 3650 C CA . PHE B 1 165 ? -12.578 7.27 19.812 1 91.56 165 PHE B CA 1
ATOM 3651 C C . PHE B 1 165 ? -13.93 7.918 19.547 1 91.56 165 PHE B C 1
ATOM 3653 O O . PHE B 1 165 ? -14.961 7.422 20 1 91.56 165 PHE B O 1
ATOM 3660 N N . ARG B 1 166 ? -13.867 9.039 18.906 1 93.44 166 ARG B N 1
ATOM 3661 C CA . ARG B 1 166 ? -15.094 9.648 18.406 1 93.44 166 ARG B CA 1
ATOM 3662 C C . ARG B 1 166 ? -15.117 9.641 16.875 1 93.44 166 ARG B C 1
ATOM 3664 O O . ARG B 1 166 ? -14.102 9.883 16.234 1 93.44 166 ARG B O 1
ATOM 3671 N N . ALA B 1 167 ? -16.297 9.391 16.391 1 95.62 167 ALA B N 1
ATOM 3672 C CA . ALA B 1 167 ? -16.531 9.438 14.953 1 95.62 167 ALA B CA 1
ATOM 3673 C C . ALA B 1 167 ? -16.828 10.859 14.484 1 95.62 167 ALA B C 1
ATOM 3675 O O . ALA B 1 167 ? -17.703 11.523 15.031 1 95.62 167 ALA B O 1
ATOM 3676 N N . LEU B 1 168 ? -16.094 11.281 13.516 1 95.94 168 LEU B N 1
ATOM 3677 C CA . LEU B 1 168 ? -16.266 12.633 12.984 1 95.94 168 LEU B CA 1
ATOM 3678 C C . LEU B 1 168 ? -17.125 12.617 11.727 1 95.94 168 LEU B C 1
ATOM 3680 O O . LEU B 1 168 ? -17.781 13.609 11.414 1 95.94 168 LEU B O 1
ATOM 3684 N N . ALA B 1 169 ? -17.078 11.578 10.953 1 96.06 169 ALA B N 1
ATOM 3685 C CA . ALA B 1 169 ? -17.891 11.328 9.758 1 96.06 169 ALA B CA 1
ATOM 3686 C C . ALA B 1 169 ? -18.062 9.836 9.516 1 96.06 169 ALA B C 1
ATOM 3688 O O . ALA B 1 169 ? -17.172 9.039 9.836 1 96.06 169 ALA B O 1
ATOM 3689 N N . THR B 1 170 ? -19.219 9.5 9.023 1 96.19 170 THR B N 1
ATOM 3690 C CA . THR B 1 170 ? -19.531 8.117 8.68 1 96.19 170 THR B CA 1
ATOM 3691 C C . THR B 1 170 ? -20.359 8.039 7.398 1 96.19 170 THR B C 1
ATOM 3693 O O . THR B 1 170 ? -21.234 8.875 7.18 1 96.19 170 THR B O 1
ATOM 3696 N N . SER B 1 171 ? -20.031 7.125 6.57 1 95.88 171 SER B N 1
ATOM 3697 C CA . SER B 1 171 ? -20.797 6.863 5.355 1 95.88 171 SER B CA 1
ATOM 3698 C C . SER B 1 171 ? -20.719 5.395 4.961 1 95.88 171 SER B C 1
ATOM 3700 O O . SER B 1 171 ? -19.719 4.723 5.223 1 95.88 171 SER B O 1
ATOM 3702 N N . ASP B 1 172 ? -21.766 4.871 4.336 1 95.94 172 ASP B N 1
ATOM 3703 C CA . ASP B 1 172 ? -21.828 3.484 3.889 1 95.94 172 ASP B CA 1
ATOM 3704 C C . ASP B 1 172 ? -21.641 3.383 2.377 1 95.94 172 ASP B C 1
ATOM 3706 O O . ASP B 1 172 ? -22.344 4.031 1.611 1 95.94 172 ASP B O 1
ATOM 3710 N N . TRP B 1 173 ? -20.672 2.535 2.008 1 96.88 173 TRP B N 1
ATOM 3711 C CA . TRP B 1 173 ? -20.312 2.432 0.599 1 96.88 173 TRP B CA 1
ATOM 3712 C C . TRP B 1 173 ? -20.578 1.026 0.07 1 96.88 173 TRP B C 1
ATOM 3714 O O . TRP B 1 173 ? -20.312 0.038 0.753 1 96.88 173 TRP B O 1
ATOM 3724 N N . GLN B 1 174 ? -21.078 0.974 -1.134 1 96 174 GLN B N 1
ATOM 3725 C CA . GLN B 1 174 ? -21.391 -0.299 -1.771 1 96 174 GLN B CA 1
ATOM 3726 C C . GLN B 1 174 ? -20.188 -0.865 -2.512 1 96 174 GLN B C 1
ATOM 3728 O O . GLN B 1 174 ? -19.469 -0.127 -3.178 1 96 174 GLN B O 1
ATOM 3733 N N . ILE B 1 175 ? -20.047 -2.223 -2.344 1 97.69 175 ILE B N 1
ATOM 3734 C CA . ILE B 1 175 ? -19 -2.916 -3.084 1 97.69 175 ILE B CA 1
ATOM 3735 C C . ILE B 1 175 ? -19.438 -3.102 -4.535 1 97.69 175 ILE B C 1
ATOM 3737 O O . ILE B 1 175 ? -20.609 -3.344 -4.812 1 97.69 175 ILE B O 1
ATOM 3741 N N . GLY B 1 176 ? -18.516 -3.004 -5.465 1 98.25 176 GLY B N 1
ATOM 3742 C CA . GLY B 1 176 ? -18.812 -3.182 -6.879 1 98.25 176 GLY B CA 1
ATOM 3743 C C . GLY B 1 176 ? -17.734 -3.939 -7.621 1 98.25 176 GLY B C 1
ATOM 3744 O O . GLY B 1 176 ? -16.672 -4.219 -7.062 1 98.25 176 GLY B O 1
ATOM 3745 N N . ALA B 1 177 ? -18.078 -4.297 -8.836 1 98.69 177 ALA B N 1
ATOM 3746 C CA . ALA B 1 177 ? -17.109 -4.863 -9.758 1 98.69 177 ALA B CA 1
ATOM 3747 C C . ALA B 1 177 ? -16.266 -3.768 -10.414 1 98.69 177 ALA B C 1
ATOM 3749 O O . ALA B 1 177 ? -16.797 -2.717 -10.789 1 98.69 177 ALA B O 1
ATOM 3750 N N . VAL B 1 178 ? -14.992 -3.977 -10.445 1 98.81 178 VAL B N 1
ATOM 3751 C CA . VAL B 1 178 ? -14.062 -3.094 -11.133 1 98.81 178 VAL B CA 1
ATOM 3752 C C . VAL B 1 178 ? -13.516 -3.791 -12.375 1 98.81 178 VAL B C 1
ATOM 3754 O O . VAL B 1 178 ? -12.93 -4.867 -12.289 1 98.81 178 VAL B O 1
ATOM 3757 N N . VAL B 1 179 ? -13.766 -3.148 -13.547 1 98.81 179 VAL B N 1
ATOM 3758 C CA . VAL B 1 179 ? -13.461 -3.773 -14.828 1 98.81 179 VAL B CA 1
ATOM 3759 C C . VAL B 1 179 ? -12.797 -2.758 -15.75 1 98.81 179 VAL B C 1
ATOM 3761 O O . VAL B 1 179 ? -12.891 -1.549 -15.531 1 98.81 179 VAL B O 1
ATOM 3764 N N . PRO B 1 180 ? -12.062 -3.238 -16.781 1 98.06 180 PRO B N 1
ATOM 3765 C CA . PRO B 1 180 ? -11.578 -2.285 -17.781 1 98.06 180 PRO B CA 1
ATOM 3766 C C . PRO B 1 180 ? -12.703 -1.712 -18.641 1 98.06 180 PRO B C 1
ATOM 3768 O O . PRO B 1 180 ? -13.797 -2.277 -18.688 1 98.06 180 PRO B O 1
ATOM 3771 N N . PRO B 1 181 ? -12.648 -0.483 -19.281 1 96 181 PRO B N 1
ATOM 3772 C CA . PRO B 1 181 ? -13.711 0.182 -20.047 1 96 181 PRO B CA 1
ATOM 3773 C C . PRO B 1 181 ? -14.281 -0.693 -21.156 1 96 181 PRO B C 1
ATOM 3775 O O . PRO B 1 181 ? -15.477 -0.636 -21.438 1 96 181 PRO B O 1
ATOM 3778 N N . GLY B 1 182 ? -13.633 -1.606 -21.812 1 94.69 182 GLY B N 1
ATOM 3779 C CA . GLY B 1 182 ? -14.094 -2.447 -22.906 1 94.69 182 GLY B CA 1
ATOM 3780 C C . GLY B 1 182 ? -14.68 -3.768 -22.438 1 94.69 182 GLY B C 1
ATOM 3781 O O . GLY B 1 182 ? -15.18 -4.551 -23.25 1 94.69 182 GLY B O 1
ATOM 3782 N N . HIS B 1 183 ? -14.758 -3.916 -21.141 1 97.06 183 HIS B N 1
ATOM 3783 C CA . HIS B 1 183 ? -15.266 -5.16 -20.578 1 97.06 183 HIS B CA 1
ATOM 3784 C C . HIS B 1 183 ? -16.781 -5.25 -20.703 1 97.06 183 HIS B C 1
ATOM 3786 O O . HIS B 1 183 ? -17.469 -4.23 -20.656 1 97.06 183 HIS B O 1
ATOM 3792 N N . ALA B 1 184 ? -17.375 -6.375 -20.812 1 96.25 184 ALA B N 1
ATOM 3793 C CA . ALA B 1 184 ? -18.797 -6.617 -21 1 96.25 184 ALA B CA 1
ATOM 3794 C C . ALA B 1 184 ? -19.609 -6.008 -19.859 1 96.25 184 ALA B C 1
ATOM 3796 O O . ALA B 1 184 ? -20.688 -5.449 -20.078 1 96.25 184 ALA B O 1
ATOM 3797 N N . LEU B 1 185 ? -19.094 -6.062 -18.703 1 97.62 185 LEU B N 1
ATOM 3798 C CA . LEU B 1 185 ? -19.828 -5.574 -17.531 1 97.62 185 LEU B CA 1
ATOM 3799 C C . LEU B 1 185 ? -19.828 -4.051 -17.5 1 97.62 185 LEU B C 1
ATOM 3801 O O . LEU B 1 185 ? -20.641 -3.447 -16.781 1 97.62 185 LEU B O 1
ATOM 3805 N N . ALA B 1 186 ? -18.875 -3.404 -18.156 1 97.19 186 ALA B N 1
ATOM 3806 C CA . ALA B 1 186 ? -18.719 -1.953 -18.094 1 97.19 186 ALA B CA 1
ATOM 3807 C C . ALA B 1 186 ? -19.938 -1.243 -18.688 1 97.19 186 ALA B C 1
ATOM 3809 O O . ALA B 1 186 ? -20.188 -0.075 -18.375 1 97.19 186 ALA B O 1
ATOM 3810 N N . ALA B 1 187 ? -20.703 -1.92 -19.484 1 94.94 187 ALA B N 1
ATOM 3811 C CA . ALA B 1 187 ? -21.859 -1.336 -20.141 1 94.94 187 ALA B CA 1
ATOM 3812 C C . ALA B 1 187 ? -23.109 -1.458 -19.281 1 94.94 187 ALA B C 1
ATOM 3814 O O . ALA B 1 187 ? -24.156 -0.88 -19.594 1 94.94 187 ALA B O 1
ATOM 3815 N N . ARG B 1 188 ? -23 -2.113 -18.203 1 95.81 188 ARG B N 1
ATOM 3816 C CA . ARG B 1 188 ? -24.141 -2.359 -17.328 1 95.81 188 ARG B CA 1
ATOM 3817 C C . ARG B 1 188 ? -24.234 -1.311 -16.234 1 95.81 188 ARG B C 1
ATOM 3819 O O . ARG B 1 188 ? -23.219 -0.791 -15.773 1 95.81 188 ARG B O 1
ATOM 3826 N N . GLN B 1 189 ? -25.469 -1.058 -15.797 1 95.25 189 GLN B N 1
ATOM 3827 C CA . GLN B 1 189 ? -25.688 -0.146 -14.68 1 95.25 189 GLN B CA 1
ATOM 3828 C C . GLN B 1 189 ? -25.328 -0.809 -13.352 1 95.25 189 GLN B C 1
ATOM 3830 O O . GLN B 1 189 ? -24.938 -0.131 -12.398 1 95.25 189 GLN B O 1
ATOM 3835 N N . SER B 1 190 ? -25.531 -2.072 -13.281 1 97.25 190 SER B N 1
ATOM 3836 C CA . SER B 1 190 ? -25.219 -2.889 -12.109 1 97.25 190 SER B CA 1
ATOM 3837 C C . SER B 1 190 ? -25 -4.348 -12.5 1 97.25 190 SER B C 1
ATOM 3839 O O . SER B 1 190 ? -25.25 -4.734 -13.641 1 97.25 190 SER B O 1
ATOM 3841 N N . ALA B 1 191 ? -24.391 -5.133 -11.547 1 97.5 191 ALA B N 1
ATOM 3842 C CA . ALA B 1 191 ? -24.156 -6.555 -11.781 1 97.5 191 ALA B CA 1
ATOM 3843 C C . ALA B 1 191 ? -24.438 -7.371 -10.523 1 97.5 191 ALA B C 1
ATOM 3845 O O . ALA B 1 191 ? -24.562 -6.816 -9.43 1 97.5 191 ALA B O 1
ATOM 3846 N N . LEU B 1 192 ? -24.656 -8.648 -10.766 1 96 192 LEU B N 1
ATOM 3847 C CA . LEU B 1 192 ? -24.734 -9.602 -9.656 1 96 192 LEU B CA 1
ATOM 3848 C C . LEU B 1 192 ? -23.391 -10.289 -9.445 1 96 192 LEU B C 1
ATOM 3850 O O . LEU B 1 192 ? -22.625 -10.484 -10.398 1 96 192 LEU B O 1
ATOM 3854 N N . LEU B 1 193 ? -23.203 -10.656 -8.188 1 95.81 193 LEU B N 1
ATOM 3855 C CA . LEU B 1 193 ? -22 -11.391 -7.84 1 95.81 193 LEU B CA 1
ATOM 3856 C C . LEU B 1 193 ? -21.859 -12.641 -8.703 1 95.81 193 LEU B C 1
ATOM 3858 O O . LEU B 1 193 ? -20.75 -12.984 -9.125 1 95.81 193 LEU B O 1
ATOM 3862 N N . SER B 1 194 ? -22.938 -13.281 -9.016 1 93.06 194 SER B N 1
ATOM 3863 C CA . SER B 1 194 ? -22.953 -14.508 -9.805 1 93.06 194 SER B CA 1
ATOM 3864 C C . SER B 1 194 ? -22.5 -14.25 -11.234 1 93.06 194 SER B C 1
ATOM 3866 O O . SER B 1 194 ? -21.953 -15.141 -11.891 1 93.06 194 SER B O 1
ATOM 3868 N N . GLU B 1 195 ? -22.719 -13.062 -11.703 1 94 195 GLU B N 1
ATOM 3869 C CA . GLU B 1 195 ? -22.266 -12.68 -13.039 1 94 195 GLU B CA 1
ATOM 3870 C C . GLU B 1 195 ? -20.766 -12.406 -13.055 1 94 195 GLU B C 1
ATOM 3872 O O . GLU B 1 195 ? -20.109 -12.57 -14.086 1 94 195 GLU B O 1
ATOM 3877 N N . CYS B 1 196 ? -20.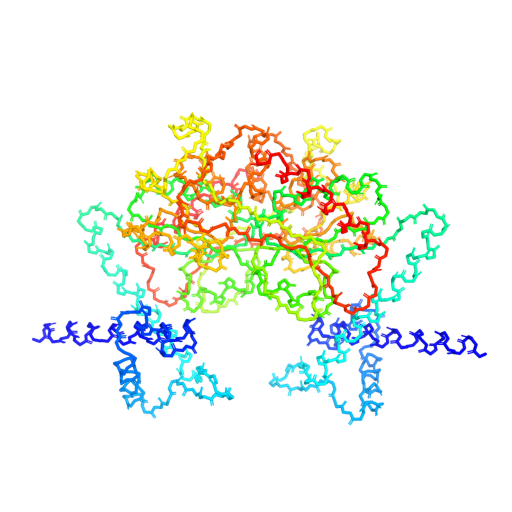219 -12.023 -11.914 1 96.19 196 CYS B N 1
ATOM 3878 C CA . CYS B 1 196 ? -18.812 -11.672 -11.797 1 96.19 196 CYS B CA 1
ATOM 3879 C C . CYS B 1 196 ? -17.953 -12.93 -11.727 1 96.19 196 CYS B C 1
ATOM 3881 O O . CYS B 1 196 ? -16.812 -12.93 -12.188 1 96.19 196 CYS B O 1
ATOM 3883 N N . VAL B 1 197 ? -18.484 -14.016 -11.188 1 92.75 197 VAL B N 1
ATOM 3884 C CA . VAL B 1 197 ? -17.672 -15.203 -10.922 1 92.75 197 VAL B CA 1
ATOM 3885 C C . VAL B 1 197 ? -17.438 -15.969 -12.227 1 92.75 197 VAL B C 1
ATOM 3887 O O . VAL B 1 197 ? -16.656 -16.922 -12.258 1 92.75 197 VAL B O 1
ATOM 3890 N N . GLY B 1 198 ? -18.047 -15.516 -13.281 1 91.19 198 GLY B N 1
ATOM 3891 C CA . GLY B 1 198 ? -17.781 -16.078 -14.594 1 91.19 198 GLY B CA 1
ATOM 3892 C C . GLY B 1 198 ? -16.469 -15.594 -15.195 1 91.19 198 GLY B C 1
ATOM 3893 O O . GLY B 1 198 ? -15.969 -16.188 -16.156 1 91.19 198 GLY B O 1
ATOM 3894 N N . TYR B 1 199 ? -15.922 -14.594 -14.594 1 95.69 199 TYR B N 1
ATOM 3895 C CA . TYR B 1 199 ? -14.656 -14.016 -15.039 1 95.69 199 TYR B CA 1
ATOM 3896 C C . TYR B 1 199 ? -13.539 -14.312 -14.047 1 95.69 199 TYR B C 1
ATOM 3898 O O . TYR B 1 199 ? -13.797 -14.586 -12.867 1 95.69 199 TYR B O 1
ATOM 3906 N N . PRO B 1 200 ? -12.242 -14.344 -14.539 1 97 200 PRO B N 1
ATOM 3907 C CA . PRO B 1 200 ? -11.148 -14.438 -13.562 1 97 200 PRO B CA 1
ATOM 3908 C C . PRO B 1 200 ? -11.219 -13.352 -12.492 1 97 200 PRO B C 1
ATOM 3910 O O . PRO B 1 200 ? -11.367 -12.164 -12.82 1 97 200 PRO B O 1
ATOM 3913 N N . LEU B 1 201 ? -11.102 -13.797 -11.25 1 98.31 201 LEU B N 1
ATOM 3914 C CA . LEU B 1 201 ? -11.219 -12.859 -10.141 1 98.31 201 LEU B CA 1
ATOM 3915 C C . LEU B 1 201 ? -9.859 -12.57 -9.523 1 98.31 201 LEU B C 1
ATOM 3917 O O . LEU B 1 201 ? -9.062 -13.484 -9.297 1 98.31 201 LEU B O 1
ATOM 3921 N N . ILE B 1 202 ? -9.586 -11.32 -9.391 1 98.75 202 ILE B N 1
ATOM 3922 C CA . ILE B 1 202 ? -8.484 -10.828 -8.57 1 98.75 202 ILE B CA 1
ATOM 3923 C C . ILE B 1 202 ? -9.031 -10.344 -7.223 1 98.75 202 ILE B C 1
ATOM 3925 O O . ILE B 1 202 ? -9.812 -9.398 -7.168 1 98.75 202 ILE B O 1
ATOM 3929 N N . LEU B 1 203 ? -8.602 -10.969 -6.125 1 98.5 203 LEU B N 1
ATOM 3930 C CA . LEU B 1 203 ? -9.242 -10.68 -4.848 1 98.5 203 LEU B CA 1
ATOM 3931 C C . LEU B 1 203 ? -8.25 -10.055 -3.873 1 98.5 203 LEU B C 1
ATOM 3933 O O . LEU B 1 203 ? -7.055 -10.344 -3.924 1 98.5 203 LEU B O 1
ATOM 3937 N N . PRO B 1 204 ? -8.812 -9.148 -3.014 1 97.69 204 PRO B N 1
ATOM 3938 C CA . PRO B 1 204 ? -8.008 -8.734 -1.865 1 97.69 204 PRO B CA 1
ATOM 3939 C C . PRO B 1 204 ? -7.617 -9.898 -0.96 1 97.69 204 PRO B C 1
ATOM 3941 O O . PRO B 1 204 ? -8.359 -10.875 -0.852 1 97.69 204 PRO B O 1
ATOM 3944 N N . ALA B 1 205 ? -6.473 -9.734 -0.344 1 96.19 205 ALA B N 1
ATOM 3945 C CA . ALA B 1 205 ? -6.023 -10.742 0.609 1 96.19 205 ALA B CA 1
ATOM 3946 C C . ALA B 1 205 ? -6.961 -10.828 1.81 1 96.19 205 ALA B C 1
ATOM 3948 O O . ALA B 1 205 ? -7.68 -9.867 2.107 1 96.19 205 ALA B O 1
ATOM 3949 N N . PRO B 1 206 ? -6.938 -11.922 2.525 1 92.62 206 PRO B N 1
ATOM 3950 C CA . PRO B 1 206 ? -7.84 -12.141 3.662 1 92.62 206 PRO B CA 1
ATOM 3951 C C . PRO B 1 206 ? -7.656 -11.102 4.766 1 92.62 206 PRO B C 1
ATOM 3953 O O . PRO B 1 206 ? -8.594 -10.828 5.523 1 92.62 206 PRO B O 1
ATOM 3956 N N . SER B 1 207 ? -6.504 -10.523 4.836 1 88.69 207 SER B N 1
ATOM 3957 C CA . SER B 1 207 ? -6.234 -9.555 5.891 1 88.69 207 SER B CA 1
ATOM 3958 C C . SER B 1 207 ? -6.938 -8.227 5.613 1 88.69 207 SER B C 1
ATOM 3960 O O . SER B 1 207 ? -7.035 -7.375 6.496 1 88.69 207 SER B O 1
ATOM 3962 N N . LEU B 1 208 ? -7.387 -8.047 4.434 1 93.06 208 LEU B N 1
ATOM 3963 C CA . LEU B 1 208 ? -8.094 -6.812 4.098 1 93.06 208 LEU B CA 1
ATOM 3964 C C . LEU B 1 208 ? -9.562 -6.902 4.488 1 93.06 208 LEU B C 1
ATOM 3966 O O . LEU B 1 208 ? -10.188 -7.949 4.32 1 93.06 208 LEU B O 1
ATOM 3970 N N . SER B 1 209 ? -10.117 -5.809 4.973 1 92.38 209 SER B N 1
ATOM 3971 C CA . SER B 1 209 ? -11.422 -5.789 5.613 1 92.38 209 SER B CA 1
ATOM 3972 C C . SER B 1 209 ? -12.523 -6.219 4.645 1 92.38 209 SER B C 1
ATOM 3974 O O . SER B 1 209 ? -13.523 -6.812 5.055 1 92.38 209 SER B O 1
ATOM 3976 N N . ILE B 1 210 ? -12.312 -5.992 3.395 1 96.5 210 ILE B N 1
ATOM 3977 C CA . ILE B 1 210 ? -13.359 -6.23 2.408 1 96.5 210 ILE B CA 1
ATOM 3978 C C . ILE B 1 210 ? -13.477 -7.727 2.133 1 96.5 210 ILE B C 1
ATOM 3980 O O . ILE B 1 210 ? -14.523 -8.203 1.678 1 96.5 210 ILE B O 1
ATOM 3984 N N . ARG B 1 211 ? -12.445 -8.477 2.416 1 95.94 211 ARG B N 1
ATOM 3985 C CA . ARG B 1 211 ? -12.375 -9.875 1.988 1 95.94 211 ARG B CA 1
ATOM 3986 C C . ARG B 1 211 ? -13.383 -10.727 2.748 1 95.94 211 ARG B C 1
ATOM 3988 O O . ARG B 1 211 ? -14.023 -11.602 2.166 1 95.94 211 ARG B O 1
ATOM 3995 N N . ALA B 1 212 ? -13.547 -10.438 4.023 1 94.38 212 ALA B N 1
ATOM 3996 C CA . ALA B 1 212 ? -14.492 -11.211 4.82 1 94.38 212 ALA B CA 1
ATOM 3997 C C . ALA B 1 212 ? -15.922 -11.016 4.309 1 94.38 212 ALA B C 1
ATOM 3999 O O . ALA B 1 212 ? -16.719 -11.953 4.32 1 94.38 212 ALA B O 1
ATOM 4000 N N . ILE B 1 213 ? -16.203 -9.898 3.889 1 96.31 213 ILE B N 1
ATOM 4001 C CA . ILE B 1 213 ? -17.516 -9.586 3.348 1 96.31 213 ILE B CA 1
ATOM 4002 C C . ILE B 1 213 ? -17.734 -10.352 2.045 1 96.31 213 ILE B C 1
ATOM 4004 O O . ILE B 1 213 ? -18.781 -10.969 1.848 1 96.31 213 ILE B O 1
ATOM 4008 N N . LEU B 1 214 ? -16.75 -10.344 1.205 1 96.88 214 LEU B N 1
ATOM 4009 C CA . LEU B 1 214 ? -16.828 -11.055 -0.068 1 96.88 214 LEU B CA 1
ATOM 4010 C C . LEU B 1 214 ? -16.969 -12.555 0.153 1 96.88 214 LEU B C 1
ATOM 4012 O O . LEU B 1 214 ? -17.797 -13.203 -0.478 1 96.88 214 LEU B O 1
ATOM 4016 N N . ASP B 1 215 ? -16.188 -13.031 1.077 1 95.62 215 ASP B N 1
ATOM 4017 C CA . ASP B 1 215 ? -16.234 -14.461 1.36 1 95.62 215 ASP B CA 1
ATOM 4018 C C . ASP B 1 215 ? -17.625 -14.875 1.859 1 95.62 215 ASP B C 1
ATOM 4020 O O . ASP B 1 215 ? -18.156 -15.906 1.458 1 95.62 215 ASP B O 1
ATOM 4024 N N . ALA B 1 216 ? -18.188 -14.086 2.727 1 95.12 216 ALA B N 1
ATOM 4025 C CA . ALA B 1 216 ? -19.531 -14.359 3.227 1 95.12 216 ALA B CA 1
ATOM 4026 C C . ALA B 1 216 ? -20.547 -14.344 2.092 1 95.12 216 ALA B C 1
ATOM 4028 O O . ALA B 1 216 ? -21.453 -15.18 2.053 1 95.12 216 ALA B O 1
ATOM 4029 N N . ALA B 1 217 ? -20.344 -13.445 1.216 1 95.19 217 ALA B N 1
ATOM 4030 C CA . ALA B 1 217 ? -21.25 -13.344 0.078 1 95.19 217 ALA B CA 1
ATOM 4031 C C . ALA B 1 217 ? -21.109 -14.547 -0.85 1 95.19 217 ALA B C 1
ATOM 4033 O O . ALA B 1 217 ? -22.109 -15.078 -1.341 1 95.19 217 ALA B O 1
ATOM 4034 N N . PHE B 1 218 ? -19.859 -14.938 -1.117 1 94.75 218 PHE B N 1
ATOM 4035 C CA . PHE B 1 218 ? -19.625 -16.125 -1.928 1 94.75 218 PHE B CA 1
ATOM 4036 C C . PHE B 1 218 ? -20.297 -17.344 -1.303 1 94.75 218 PHE B C 1
ATOM 4038 O O . PHE B 1 218 ? -20.984 -18.109 -1.988 1 94.75 218 PHE B O 1
ATOM 4045 N N . ALA B 1 219 ? -20.109 -17.469 -0.041 1 93.25 219 ALA B N 1
ATOM 4046 C CA . ALA B 1 219 ? -20.656 -18.609 0.688 1 93.25 219 ALA B CA 1
ATOM 4047 C C . ALA B 1 219 ? -22.188 -18.625 0.626 1 93.25 219 ALA B C 1
ATOM 4049 O O . ALA B 1 219 ? -22.797 -19.672 0.391 1 93.25 219 ALA B O 1
ATOM 4050 N N . ARG B 1 220 ? -22.781 -17.562 0.813 1 91.38 220 ARG B N 1
ATOM 4051 C CA . ARG B 1 220 ? -24.234 -17.438 0.798 1 91.38 220 ARG B CA 1
ATOM 4052 C C . ARG B 1 220 ? -24.812 -17.828 -0.563 1 91.38 220 ARG B C 1
ATOM 4054 O O . ARG B 1 220 ? -25.922 -18.328 -0.651 1 91.38 220 ARG B O 1
ATOM 4061 N N . ASN B 1 221 ? -24.047 -17.594 -1.567 1 88.81 221 ASN B N 1
ATOM 4062 C CA . ASN B 1 221 ? -24.484 -17.906 -2.922 1 88.81 221 ASN B CA 1
ATOM 4063 C C . ASN B 1 221 ? -23.938 -19.25 -3.389 1 88.81 221 ASN B C 1
ATOM 4065 O O . ASN B 1 221 ? -24.047 -19.594 -4.566 1 88.81 221 ASN B O 1
ATOM 4069 N N . ALA B 1 222 ? -23.25 -20.016 -2.525 1 90.94 222 ALA B N 1
ATOM 4070 C CA . ALA B 1 222 ? -22.672 -21.328 -2.812 1 90.94 222 ALA B CA 1
ATOM 4071 C C . ALA B 1 222 ? -21.703 -21.25 -3.986 1 90.94 222 ALA B C 1
ATOM 4073 O O . ALA B 1 222 ? -21.719 -22.109 -4.871 1 90.94 222 ALA B O 1
ATOM 4074 N N . ILE B 1 223 ? -21 -20.141 -3.967 1 89.12 223 ILE B N 1
ATOM 4075 C CA . ILE B 1 223 ? -20.016 -19.938 -5.012 1 89.12 223 ILE B CA 1
ATOM 4076 C C . ILE B 1 223 ? -18.625 -20.297 -4.488 1 89.12 223 ILE B C 1
ATOM 4078 O O . ILE B 1 223 ? -18.203 -19.797 -3.441 1 89.12 223 ILE B O 1
ATOM 4082 N N . GLU B 1 224 ? -18.031 -21.234 -5.129 1 88.25 224 GLU B N 1
ATOM 4083 C CA . GLU B 1 224 ? -16.625 -21.516 -4.859 1 88.25 224 GLU B CA 1
ATOM 4084 C C . GLU B 1 224 ? -15.703 -20.656 -5.727 1 88.25 224 GLU B C 1
ATOM 4086 O O . GLU B 1 224 ? -15.844 -20.625 -6.953 1 88.25 224 GLU B O 1
ATOM 4091 N N . VAL B 1 225 ? -14.844 -19.969 -5 1 89.25 225 VAL B N 1
ATOM 4092 C CA . VAL B 1 225 ? -14.023 -19.031 -5.758 1 89.25 225 VAL B CA 1
ATOM 4093 C C . VAL B 1 225 ? -12.547 -19.406 -5.625 1 89.25 225 VAL B C 1
ATOM 4095 O O . VAL B 1 225 ? -12.07 -19.672 -4.523 1 89.25 225 VAL B O 1
ATOM 4098 N N . SER B 1 226 ? -11.906 -19.562 -6.75 1 89.56 226 SER B N 1
ATOM 4099 C CA . SER B 1 226 ? -10.453 -19.641 -6.852 1 89.56 226 SER B CA 1
ATOM 4100 C C . SER B 1 226 ? -9.883 -18.438 -7.602 1 89.56 226 SER B C 1
ATOM 4102 O O . SER B 1 226 ? -9.891 -18.406 -8.836 1 89.56 226 SER B O 1
ATOM 4104 N N . PRO B 1 227 ? -9.445 -17.469 -6.863 1 96 227 PRO B N 1
ATOM 4105 C CA . PRO B 1 227 ? -8.945 -16.297 -7.559 1 96 227 PRO B CA 1
ATOM 4106 C C . PRO B 1 227 ? -7.699 -16.578 -8.391 1 96 227 PRO B C 1
ATOM 4108 O O . PRO B 1 227 ? -6.941 -17.516 -8.078 1 96 227 PRO B O 1
ATOM 4111 N N . VAL B 1 228 ? -7.496 -15.805 -9.422 1 96.69 228 VAL B N 1
ATOM 4112 C CA . VAL B 1 228 ? -6.305 -15.938 -10.258 1 96.69 228 VAL B CA 1
ATOM 4113 C C . VAL B 1 228 ? -5.129 -15.219 -9.586 1 96.69 228 VAL B C 1
ATOM 4115 O O . VAL B 1 228 ? -3.971 -15.57 -9.828 1 96.69 228 VAL B O 1
ATOM 4118 N N . ALA B 1 229 ? -5.457 -14.211 -8.773 1 98.31 229 ALA B N 1
ATOM 4119 C CA . ALA B 1 229 ? -4.473 -13.477 -7.984 1 98.31 229 ALA B CA 1
ATOM 4120 C C . ALA B 1 229 ? -5.098 -12.93 -6.707 1 98.31 229 ALA B C 1
ATOM 4122 O O . ALA B 1 229 ? -6.301 -12.68 -6.656 1 98.31 229 ALA B O 1
ATOM 4123 N N . GLU B 1 230 ? -4.309 -12.805 -5.742 1 98.19 230 GLU B N 1
ATOM 4124 C CA . GLU B 1 230 ? -4.668 -12.266 -4.434 1 98.19 230 GLU B CA 1
ATOM 4125 C C . GLU B 1 230 ? -3.566 -11.359 -3.893 1 98.19 230 GLU B C 1
ATOM 4127 O O . GLU B 1 230 ? -2.381 -11.664 -4.027 1 98.19 230 GLU B O 1
ATOM 4132 N N . SER B 1 231 ? -4.008 -10.219 -3.299 1 98.12 231 SER B N 1
ATOM 4133 C CA . SER B 1 231 ? -2.951 -9.32 -2.859 1 98.12 231 SER B CA 1
ATOM 4134 C C . SER B 1 231 ? -3.424 -8.422 -1.718 1 98.12 231 SER B C 1
ATOM 4136 O O . SER B 1 231 ? -4.617 -8.133 -1.603 1 98.12 231 SER B O 1
ATOM 4138 N N . THR B 1 232 ? -2.443 -8.008 -0.948 1 95.62 232 THR B N 1
ATOM 4139 C CA . THR B 1 232 ? -2.686 -6.957 0.041 1 95.62 232 THR B CA 1
ATOM 4140 C C . THR B 1 232 ? -2.51 -5.574 -0.581 1 95.62 232 THR B C 1
ATOM 4142 O O . THR B 1 232 ? -2.863 -4.566 0.031 1 95.62 232 THR B O 1
ATOM 4145 N N . SER B 1 233 ? -2.018 -5.492 -1.776 1 96.06 233 SER B N 1
ATOM 4146 C CA . SER B 1 233 ? -1.8 -4.23 -2.477 1 96.06 233 SER B CA 1
ATOM 4147 C C . SER B 1 233 ? -2.973 -3.896 -3.391 1 96.06 233 SER B C 1
ATOM 4149 O O . SER B 1 233 ? -3.148 -4.523 -4.438 1 96.06 233 SER B O 1
ATOM 4151 N N . THR B 1 234 ? -3.641 -2.844 -2.99 1 95.81 234 THR B N 1
ATOM 4152 C CA . THR B 1 234 ? -4.75 -2.426 -3.84 1 95.81 234 THR B CA 1
ATOM 4153 C C . THR B 1 234 ? -4.234 -1.854 -5.156 1 95.81 234 THR B C 1
ATOM 4155 O O . THR B 1 234 ? -4.891 -1.982 -6.195 1 95.81 234 THR B O 1
ATOM 4158 N N . ALA B 1 235 ? -3.051 -1.298 -5.105 1 95.19 235 ALA B N 1
ATOM 4159 C CA . ALA B 1 235 ? -2.438 -0.799 -6.336 1 95.19 235 ALA B CA 1
ATOM 4160 C C . ALA B 1 235 ? -2.193 -1.934 -7.328 1 95.19 235 ALA B C 1
ATOM 4162 O O . ALA B 1 235 ? -2.473 -1.795 -8.523 1 95.19 235 ALA B O 1
ATOM 4163 N N . LEU B 1 236 ? -1.696 -3.031 -6.801 1 97.12 236 LEU B N 1
ATOM 4164 C CA . LEU B 1 236 ? -1.466 -4.191 -7.656 1 97.12 236 LEU B CA 1
ATOM 4165 C C . LEU B 1 236 ? -2.775 -4.695 -8.25 1 97.12 236 LEU B C 1
ATOM 4167 O O . LEU B 1 236 ? -2.857 -4.957 -9.453 1 97.12 236 LEU B O 1
ATOM 4171 N N . ILE B 1 237 ? -3.76 -4.793 -7.449 1 98.31 237 ILE B N 1
ATOM 4172 C CA . ILE B 1 237 ? -5.059 -5.301 -7.879 1 98.31 237 ILE B CA 1
ATOM 4173 C C . ILE B 1 237 ? -5.605 -4.434 -9.008 1 98.31 237 ILE B C 1
ATOM 4175 O O . ILE B 1 237 ? -6.008 -4.945 -10.055 1 98.31 237 ILE B O 1
ATOM 4179 N N . ARG B 1 238 ? -5.562 -3.166 -8.828 1 97.38 238 ARG B N 1
ATOM 4180 C CA . ARG B 1 238 ? -6.07 -2.248 -9.836 1 97.38 238 ARG B CA 1
ATOM 4181 C C . ARG B 1 238 ? -5.289 -2.379 -11.141 1 97.38 238 ARG B C 1
ATOM 4183 O O . ARG B 1 238 ? -5.879 -2.408 -12.227 1 97.38 238 ARG B O 1
ATOM 4190 N N . GLN B 1 239 ? -4.008 -2.473 -11.031 1 96.62 239 GLN B N 1
ATOM 4191 C CA . GLN B 1 239 ? -3.17 -2.576 -12.219 1 96.62 239 GLN B CA 1
ATOM 4192 C C . GLN B 1 239 ? -3.438 -3.879 -12.969 1 96.62 239 GLN B C 1
ATOM 4194 O O . GLN B 1 239 ? -3.473 -3.896 -14.203 1 96.62 239 GLN B O 1
ATOM 4199 N N . LEU B 1 240 ? -3.611 -4.949 -12.234 1 98.31 240 LEU B N 1
ATOM 4200 C CA . LEU B 1 240 ? -3.914 -6.227 -12.875 1 98.31 240 LEU B CA 1
ATOM 4201 C C . LEU B 1 240 ? -5.23 -6.148 -13.641 1 98.31 240 LEU B C 1
ATOM 4203 O O . LEU B 1 240 ? -5.355 -6.719 -14.727 1 98.31 240 LEU B O 1
ATOM 4207 N N . VAL B 1 241 ? -6.211 -5.465 -13.07 1 98.62 241 VAL B N 1
ATOM 4208 C CA . VAL B 1 241 ? -7.48 -5.285 -13.766 1 98.62 241 VAL B CA 1
ATOM 4209 C C . VAL B 1 241 ? -7.258 -4.496 -15.055 1 98.62 241 VAL B C 1
ATOM 4211 O O . VAL B 1 241 ? -7.762 -4.871 -16.125 1 98.62 241 VAL B O 1
ATOM 4214 N N . MET B 1 242 ? -6.504 -3.479 -14.953 1 96.88 242 MET B N 1
ATOM 4215 C CA . MET B 1 242 ? -6.238 -2.637 -16.125 1 96.88 242 MET B CA 1
ATOM 4216 C C . MET B 1 242 ? -5.527 -3.426 -17.219 1 96.88 242 MET B C 1
ATOM 4218 O O . MET B 1 242 ? -5.734 -3.172 -18.406 1 96.88 242 MET B O 1
ATOM 4222 N N . LEU B 1 243 ? -4.711 -4.379 -16.812 1 95.81 243 LEU B N 1
ATOM 4223 C CA . LEU B 1 243 ? -3.949 -5.188 -17.75 1 95.81 243 LEU B CA 1
ATOM 4224 C C . LEU B 1 243 ? -4.816 -6.293 -18.344 1 95.81 243 LEU B C 1
ATOM 4226 O O . LEU B 1 243 ? -4.391 -6.992 -19.266 1 95.81 243 LEU B O 1
ATOM 4230 N N . GLY B 1 244 ? -5.973 -6.465 -17.797 1 96 244 GLY B N 1
ATOM 4231 C CA . GLY B 1 244 ? -6.91 -7.43 -18.344 1 96 244 GLY B CA 1
ATOM 4232 C C . GLY B 1 244 ? -6.754 -8.82 -17.75 1 96 244 GLY B C 1
ATOM 4233 O O . GLY B 1 244 ? -7.242 -9.797 -18.312 1 96 244 GLY B O 1
ATOM 4234 N N . THR B 1 245 ? -6.074 -8.891 -16.609 1 97.06 245 THR B N 1
ATOM 4235 C CA . THR B 1 245 ? -5.848 -10.188 -15.969 1 97.06 245 THR B CA 1
ATOM 4236 C C . THR B 1 245 ? -7.156 -10.766 -15.438 1 97.06 245 THR B C 1
ATOM 4238 O O . THR B 1 245 ? -7.316 -11.984 -15.367 1 97.06 245 THR B O 1
ATOM 4241 N N . GLY B 1 246 ? -8 -9.977 -15.039 1 98.19 246 GLY B N 1
ATOM 4242 C CA . GLY B 1 246 ? -9.281 -10.312 -14.438 1 98.19 246 GLY B CA 1
ATOM 4243 C C . GLY B 1 246 ? -10.047 -9.094 -13.945 1 98.19 246 GLY B C 1
ATOM 4244 O O . GLY B 1 246 ? -9.773 -7.969 -14.375 1 98.19 246 GLY B O 1
ATOM 4245 N N . ILE B 1 247 ? -11.086 -9.344 -13.164 1 98.69 247 ILE B N 1
ATOM 4246 C CA . ILE B 1 247 ? -11.859 -8.258 -12.555 1 98.69 247 ILE B CA 1
ATOM 4247 C C . ILE B 1 247 ? -11.719 -8.32 -11.039 1 98.69 247 ILE B C 1
ATOM 4249 O O . ILE B 1 247 ? -11.32 -9.344 -10.484 1 98.69 247 ILE B O 1
ATOM 4253 N N . ALA B 1 248 ? -11.938 -7.23 -10.406 1 98.81 248 ALA B N 1
ATOM 4254 C CA . ALA B 1 248 ? -11.844 -7.148 -8.953 1 98.81 248 ALA B CA 1
ATOM 4255 C C . ALA B 1 248 ? -13.164 -6.688 -8.344 1 98.81 248 ALA B C 1
ATOM 4257 O O . ALA B 1 248 ? -14.062 -6.234 -9.062 1 98.81 248 ALA B O 1
ATOM 4258 N N . LEU B 1 249 ? -13.352 -6.945 -7.094 1 98.44 249 LEU B N 1
ATOM 4259 C CA . LEU B 1 249 ? -14.469 -6.473 -6.273 1 98.44 249 LEU B CA 1
ATOM 4260 C C . LEU B 1 249 ? -13.977 -5.512 -5.195 1 98.44 249 LEU B C 1
ATOM 4262 O O . LEU B 1 249 ? -13.32 -5.93 -4.238 1 98.44 249 LEU B O 1
ATOM 4266 N N . LEU B 1 250 ? -14.281 -4.188 -5.387 1 98.25 250 LEU B N 1
ATOM 4267 C CA . LEU B 1 250 ? -13.727 -3.145 -4.531 1 98.25 250 LEU B CA 1
ATOM 4268 C C . LEU B 1 250 ? -14.766 -2.066 -4.246 1 98.25 250 LEU B C 1
ATOM 4270 O O . LEU B 1 250 ? -15.859 -2.084 -4.816 1 98.25 250 LEU B O 1
ATOM 4274 N N . ASN B 1 251 ? -14.43 -1.172 -3.281 1 97 251 ASN B N 1
ATOM 4275 C CA . ASN B 1 251 ? -15.18 0.063 -3.066 1 97 251 ASN B CA 1
ATOM 4276 C C . ASN B 1 251 ? -14.859 1.104 -4.137 1 97 251 ASN B C 1
ATOM 4278 O O . ASN B 1 251 ? -13.719 1.206 -4.59 1 97 251 ASN B O 1
ATOM 4282 N N . PRO B 1 252 ? -15.891 1.908 -4.496 1 97 252 PRO B N 1
ATOM 4283 C CA . PRO B 1 252 ? -15.648 2.91 -5.535 1 97 252 PRO B CA 1
ATOM 4284 C C . PRO B 1 252 ? -14.57 3.92 -5.137 1 97 252 PRO B C 1
ATOM 4286 O O . PRO B 1 252 ? -13.867 4.449 -6.004 1 97 252 PRO B O 1
ATOM 4289 N N . LEU B 1 253 ? -14.375 4.188 -3.877 1 97 253 LEU B N 1
ATOM 4290 C CA . LEU B 1 253 ? -13.391 5.164 -3.426 1 97 253 LEU B CA 1
ATOM 4291 C C . LEU B 1 253 ? -11.969 4.645 -3.65 1 97 253 LEU B C 1
ATOM 4293 O O . LEU B 1 253 ? -11.023 5.426 -3.699 1 97 253 LEU B O 1
ATOM 4297 N N . ASP B 1 254 ? -11.859 3.318 -3.811 1 96.44 254 ASP B N 1
ATOM 4298 C CA . ASP B 1 254 ? -10.539 2.715 -3.955 1 96.44 254 ASP B CA 1
ATOM 4299 C C . ASP B 1 254 ? -10.07 2.76 -5.406 1 96.44 254 ASP B C 1
ATOM 4301 O O . ASP B 1 254 ? -8.938 2.369 -5.711 1 96.44 254 ASP B O 1
ATOM 4305 N N . VAL B 1 255 ? -10.922 3.223 -6.32 1 96.56 255 VAL B N 1
ATOM 4306 C CA . VAL B 1 255 ? -10.547 3.268 -7.73 1 96.56 255 VAL B CA 1
ATOM 4307 C C . VAL B 1 255 ? -10.922 4.625 -8.32 1 96.56 255 VAL B C 1
ATOM 4309 O O . VAL B 1 255 ? -11.125 4.742 -9.531 1 96.56 255 VAL B O 1
ATOM 4312 N N . MET B 1 256 ? -11.023 5.629 -7.512 1 93.88 256 MET B N 1
ATOM 4313 C CA . MET B 1 256 ? -11.523 6.93 -7.945 1 93.88 256 MET B CA 1
ATOM 4314 C C . MET B 1 256 ? -10.617 7.539 -9.008 1 93.88 256 MET B C 1
ATOM 4316 O O . MET B 1 256 ? -11.094 8.102 -9.992 1 93.88 256 MET B O 1
ATOM 4320 N N . GLU B 1 257 ? -9.344 7.402 -8.836 1 90.62 257 GLU B N 1
ATOM 4321 C CA . GLU B 1 257 ? -8.398 8.023 -9.75 1 90.62 257 GLU B CA 1
ATOM 4322 C C . GLU B 1 257 ? -8.438 7.355 -11.125 1 90.62 257 GLU B C 1
ATOM 4324 O O . GLU B 1 257 ? -8.438 8.031 -12.148 1 90.62 257 GLU B O 1
ATOM 4329 N N . GLU B 1 258 ? -8.453 6.07 -11.102 1 94.69 258 GLU B N 1
ATOM 4330 C CA . GLU B 1 258 ? -8.508 5.332 -12.359 1 94.69 258 GLU B CA 1
ATOM 4331 C C . GLU B 1 258 ? -9.844 5.551 -13.07 1 94.69 258 GLU B C 1
ATOM 4333 O O . GLU B 1 258 ? -9.898 5.582 -14.305 1 94.69 258 GLU B O 1
ATOM 4338 N N . ARG B 1 259 ? -10.922 5.73 -12.336 1 95.25 259 ARG B N 1
ATOM 4339 C CA . ARG B 1 259 ? -12.227 6.035 -12.922 1 95.25 259 ARG B CA 1
ATOM 4340 C C . ARG B 1 259 ? -12.219 7.41 -13.578 1 95.25 259 ARG B C 1
ATOM 4342 O O . ARG B 1 259 ? -12.742 7.578 -14.688 1 95.25 259 ARG B O 1
ATOM 4349 N N . ALA B 1 260 ? -11.633 8.328 -12.922 1 91.56 260 ALA B N 1
ATOM 4350 C CA . ALA B 1 260 ? -11.594 9.703 -13.422 1 91.56 260 ALA B CA 1
ATOM 4351 C C . ALA B 1 260 ? -10.867 9.773 -14.766 1 91.56 260 ALA B C 1
ATOM 4353 O O . ALA B 1 260 ? -11.242 10.57 -15.633 1 91.56 260 ALA B O 1
ATOM 4354 N N . ARG B 1 261 ? -9.875 8.938 -14.953 1 90 261 ARG B N 1
ATOM 4355 C CA . ARG B 1 261 ? -9.133 8.961 -16.219 1 90 261 ARG B CA 1
ATOM 4356 C C . ARG B 1 261 ? -9.641 7.891 -17.172 1 90 261 ARG B C 1
ATOM 4358 O O . ARG B 1 261 ? -8.969 7.551 -18.141 1 90 261 ARG B O 1
ATOM 4365 N N . GLN B 1 262 ? -10.727 7.242 -16.828 1 94.69 262 GLN B N 1
ATOM 4366 C CA . GLN B 1 262 ? -11.43 6.273 -17.672 1 94.69 262 GLN B CA 1
ATOM 4367 C C . GLN B 1 262 ? -10.57 5.039 -17.922 1 94.69 262 GLN B C 1
ATOM 4369 O O . GLN B 1 262 ? -10.625 4.461 -19.016 1 94.69 262 GLN B O 1
ATOM 4374 N N . ALA B 1 263 ? -9.797 4.723 -16.938 1 95.75 263 ALA B N 1
ATOM 4375 C CA . ALA B 1 263 ? -8.945 3.541 -17.062 1 95.75 263 ALA B CA 1
ATOM 4376 C C . ALA B 1 263 ? -9.625 2.318 -16.453 1 95.75 263 ALA B C 1
ATOM 4378 O O . ALA B 1 263 ? -9.289 1.181 -16.781 1 95.75 263 ALA B O 1
ATOM 4379 N N . LEU B 1 264 ? -10.531 2.586 -15.523 1 98 264 LEU B N 1
ATOM 4380 C CA . LEU B 1 264 ? -11.344 1.549 -14.898 1 98 264 LEU B CA 1
ATOM 4381 C C . LEU B 1 264 ? -12.805 1.973 -14.828 1 98 264 LEU B C 1
ATOM 4383 O O . LEU B 1 264 ? -13.109 3.168 -14.828 1 98 264 LEU B O 1
ATOM 4387 N N . VAL B 1 265 ? -13.648 1.008 -14.836 1 98.38 265 VAL B N 1
ATOM 4388 C CA . VAL B 1 265 ? -15.086 1.218 -14.672 1 98.38 265 VAL B CA 1
ATOM 4389 C C . VAL B 1 265 ? -15.57 0.493 -13.414 1 98.38 265 VAL B C 1
ATOM 4391 O O . VAL B 1 265 ? -15.172 -0.647 -13.156 1 98.38 265 VAL B O 1
ATOM 4394 N N . TYR B 1 266 ? -16.266 1.218 -12.602 1 98.12 266 TYR B N 1
ATOM 4395 C CA . TYR B 1 266 ? -16.922 0.679 -11.414 1 98.12 266 TYR B CA 1
ATOM 4396 C C . TYR B 1 266 ? -18.375 0.339 -11.695 1 98.12 266 TYR B C 1
ATOM 4398 O O . TYR B 1 266 ? -19.141 1.192 -12.148 1 98.12 266 TYR B O 1
ATOM 4406 N N . VAL B 1 267 ? -18.781 -0.907 -11.43 1 98.31 267 VAL B N 1
ATOM 4407 C CA . VAL B 1 267 ? -20.141 -1.387 -11.609 1 98.31 267 VAL B CA 1
ATOM 4408 C C . VAL B 1 267 ? -20.703 -1.878 -10.266 1 98.31 267 VAL B C 1
ATOM 4410 O O . VAL B 1 267 ? -20.297 -2.939 -9.781 1 98.31 267 VAL B O 1
ATOM 4413 N N . PRO B 1 268 ? -21.656 -1.146 -9.68 1 97.5 268 PRO B N 1
ATOM 4414 C CA . PRO B 1 268 ? -22.156 -1.547 -8.367 1 97.5 268 PRO B CA 1
ATOM 4415 C C . PRO B 1 268 ? -22.797 -2.938 -8.375 1 97.5 268 PRO B C 1
ATOM 4417 O O . PRO B 1 268 ? -23.453 -3.309 -9.344 1 97.5 268 PRO B O 1
ATOM 4420 N N . LEU B 1 269 ? -22.5 -3.715 -7.297 1 97.56 269 LEU B N 1
ATOM 4421 C CA . LEU B 1 269 ? -23.156 -5.004 -7.121 1 97.56 269 LEU B CA 1
ATOM 4422 C C . LEU B 1 269 ? -24.516 -4.836 -6.469 1 97.56 269 LEU B C 1
ATOM 4424 O O . LEU B 1 269 ? -24.656 -4.137 -5.461 1 97.56 269 LEU B O 1
ATOM 4428 N N . ARG B 1 270 ? -25.516 -5.484 -6.953 1 95.31 270 ARG B N 1
ATOM 4429 C CA . ARG B 1 270 ? -26.875 -5.27 -6.477 1 95.31 270 ARG B CA 1
ATOM 4430 C C . ARG B 1 270 ? -27.375 -6.465 -5.672 1 95.31 270 ARG B C 1
ATOM 4432 O O . ARG B 1 270 ? -28.578 -6.633 -5.48 1 95.31 270 ARG B O 1
ATOM 4439 N N . ASP B 1 271 ? -26.484 -7.285 -5.273 1 94.62 271 ASP B N 1
ATOM 4440 C CA . ASP B 1 271 ? -26.875 -8.422 -4.441 1 94.62 271 ASP B CA 1
ATOM 4441 C C . ASP B 1 271 ? -27.516 -7.949 -3.145 1 94.62 271 ASP B C 1
ATOM 4443 O O . ASP B 1 271 ? -26.938 -7.168 -2.396 1 94.62 271 ASP B O 1
ATOM 4447 N N . ARG B 1 272 ? -28.672 -8.469 -2.807 1 89.06 272 ARG B N 1
ATOM 4448 C CA . ARG B 1 272 ? -29.484 -8.031 -1.676 1 89.06 272 ARG B CA 1
ATOM 4449 C C . ARG B 1 272 ? -28.766 -8.273 -0.355 1 89.06 272 ARG B C 1
ATOM 4451 O O . ARG B 1 272 ? -28.922 -7.504 0.594 1 89.06 272 ARG B O 1
ATOM 4458 N N . HIS B 1 273 ? -27.984 -9.32 -0.262 1 89.94 273 HIS B N 1
ATOM 4459 C CA . HIS B 1 273 ? -27.391 -9.703 1.015 1 89.94 273 HIS B CA 1
ATOM 4460 C C . HIS B 1 273 ? -25.922 -9.312 1.073 1 89.94 273 HIS B C 1
ATOM 4462 O O . HIS B 1 273 ? -25.219 -9.68 2.018 1 89.94 273 HIS B O 1
ATOM 4468 N N . LEU B 1 274 ? -25.531 -8.586 0.052 1 94 274 LEU B N 1
ATOM 4469 C CA . LEU B 1 274 ? -24.156 -8.109 0.092 1 94 274 LEU B CA 1
ATOM 4470 C C . LEU B 1 274 ? -24.047 -6.84 0.923 1 94 274 LEU B C 1
ATOM 4472 O O . LEU B 1 274 ? -24.578 -5.793 0.538 1 94 274 LEU B O 1
ATOM 4476 N N . GLN B 1 275 ? -23.359 -6.969 2.018 1 92.62 275 GLN B N 1
ATOM 4477 C CA . GLN B 1 275 ? -23.172 -5.828 2.906 1 92.62 275 GLN B CA 1
ATOM 4478 C C . GLN B 1 275 ? -22.188 -4.824 2.311 1 92.62 275 GLN B C 1
ATOM 4480 O O . GLN B 1 275 ? -21.203 -5.215 1.695 1 92.62 275 GLN B O 1
ATOM 4485 N N . GLY B 1 276 ? -22.531 -3.557 2.471 1 94.81 276 GLY B N 1
ATOM 4486 C CA . GLY B 1 276 ? -21.531 -2.535 2.188 1 94.81 276 GLY B CA 1
ATOM 4487 C C . GLY B 1 276 ? -20.484 -2.404 3.279 1 94.81 276 GLY B C 1
ATOM 4488 O O . GLY B 1 276 ? -20.406 -3.244 4.176 1 94.81 276 GLY B O 1
ATOM 4489 N N . GLN B 1 277 ? -19.594 -1.478 3.072 1 96.5 277 GLN B N 1
ATOM 4490 C CA . GLN B 1 277 ? -18.625 -1.155 4.113 1 96.5 277 GLN B CA 1
ATOM 4491 C C . GLN B 1 277 ? -18.859 0.24 4.68 1 96.5 277 GLN B C 1
ATOM 4493 O O . GLN B 1 277 ? -19.188 1.168 3.939 1 96.5 277 GLN B O 1
ATOM 4498 N N . THR B 1 278 ? -18.719 0.322 5.988 1 96.81 278 THR B N 1
ATOM 4499 C CA . THR B 1 278 ? -18.844 1.61 6.66 1 96.81 278 THR B CA 1
ATOM 4500 C C . THR B 1 278 ? -17.484 2.305 6.75 1 96.81 278 THR B C 1
ATOM 4502 O O . THR B 1 278 ? -16.547 1.776 7.352 1 96.81 278 THR B O 1
ATOM 4505 N N . LEU B 1 279 ? -17.438 3.434 6.102 1 97.62 279 LEU B N 1
ATOM 4506 C CA . LEU B 1 279 ? -16.266 4.281 6.203 1 97.62 279 LEU B CA 1
ATOM 4507 C C . LEU B 1 279 ? -16.406 5.273 7.352 1 97.62 279 LEU B C 1
ATOM 4509 O O . LEU B 1 279 ? -17.406 5.984 7.445 1 97.62 279 LEU B O 1
ATOM 4513 N N . THR B 1 280 ? -15.391 5.293 8.227 1 97.56 280 THR B N 1
ATOM 4514 C CA . THR B 1 280 ? -15.477 6.176 9.391 1 97.56 280 THR B CA 1
ATOM 4515 C C . THR B 1 280 ? -14.195 6.988 9.547 1 97.56 280 THR B C 1
ATOM 4517 O O . THR B 1 280 ? -13.094 6.441 9.438 1 97.56 280 THR B O 1
ATOM 4520 N N . LEU B 1 281 ? -14.383 8.289 9.68 1 98.12 281 LEU B N 1
ATOM 4521 C CA . LEU B 1 281 ? -13.32 9.18 10.133 1 98.12 281 LEU B CA 1
ATOM 4522 C C . LEU B 1 281 ? -13.328 9.305 11.648 1 98.12 281 LEU B C 1
ATOM 4524 O O . LEU B 1 281 ? -14.344 9.68 12.242 1 98.12 281 LEU B O 1
ATOM 4528 N N . VAL B 1 282 ? -12.141 9 12.273 1 97.62 282 VAL B N 1
ATOM 4529 C CA . VAL B 1 282 ? -12.141 8.969 13.727 1 97.62 282 VAL B CA 1
ATOM 4530 C C . VAL B 1 282 ? -11.016 9.844 14.266 1 97.62 282 VAL B C 1
ATOM 4532 O O . VAL B 1 282 ? -10.016 10.07 13.578 1 97.62 282 VAL B O 1
ATOM 4535 N N . ALA B 1 283 ? -11.219 10.328 15.477 1 96.56 283 ALA B N 1
ATOM 4536 C CA . ALA B 1 283 ? -10.219 10.984 16.312 1 96.56 283 ALA B CA 1
ATOM 4537 C C . ALA B 1 283 ? -10.312 10.5 17.75 1 96.56 283 ALA B C 1
ATOM 4539 O O . ALA B 1 283 ? -11.258 9.797 18.125 1 96.56 283 ALA B O 1
ATOM 4540 N N . ARG B 1 284 ? -9.305 10.812 18.484 1 92.94 284 ARG B N 1
ATOM 4541 C CA . ARG B 1 284 ? -9.375 10.492 19.906 1 92.94 284 ARG B CA 1
ATOM 4542 C C . ARG B 1 284 ? -10.555 11.203 20.562 1 92.94 284 ARG B C 1
ATOM 4544 O O . ARG B 1 284 ? -10.844 12.359 20.25 1 92.94 284 ARG B O 1
ATOM 4551 N N . ALA B 1 285 ? -11.133 10.438 21.516 1 87.94 285 ALA B N 1
ATOM 4552 C CA . ALA B 1 285 ? -12.289 11.016 22.203 1 87.94 285 ALA B CA 1
ATOM 4553 C C . ALA B 1 285 ? -11.859 12.117 23.156 1 87.94 285 ALA B C 1
ATOM 4555 O O . ALA B 1 285 ? -12.578 13.109 23.344 1 87.94 285 ALA B O 1
ATOM 4556 N N . ARG B 1 286 ? -10.758 11.852 23.672 1 82.5 286 ARG B N 1
ATOM 4557 C CA . ARG B 1 286 ? -10.297 12.82 24.656 1 82.5 286 ARG B CA 1
ATOM 4558 C C . ARG B 1 286 ? -9.258 13.766 24.062 1 82.5 286 ARG B C 1
ATOM 4560 O O . ARG B 1 286 ? -8.438 13.352 23.25 1 82.5 286 ARG B O 1
ATOM 4567 N N . GLY B 1 287 ? -9.445 15.055 24.375 1 78.69 287 GLY B N 1
ATOM 4568 C CA . GLY B 1 287 ? -8.484 16.062 23.969 1 78.69 287 GLY B CA 1
ATOM 4569 C C . GLY B 1 287 ? -8.836 16.734 22.656 1 78.69 287 GLY B C 1
ATOM 4570 O O . GLY B 1 287 ? -9.469 16.125 21.797 1 78.69 287 GLY B O 1
ATOM 4571 N N . PRO B 1 288 ? -8.547 17.969 22.641 1 79.75 288 PRO B N 1
ATOM 4572 C CA . PRO B 1 288 ? -8.836 18.703 21.406 1 79.75 288 PRO B CA 1
ATOM 4573 C C . PRO B 1 288 ? -7.879 18.328 20.266 1 79.75 288 PRO B C 1
ATOM 4575 O O . PRO B 1 288 ? -6.734 17.953 20.516 1 79.75 288 PRO B O 1
ATOM 4578 N N . LEU B 1 289 ? -8.422 18.391 19.047 1 87.56 289 LEU B N 1
ATOM 4579 C CA . LEU B 1 289 ? -7.582 18.297 17.859 1 87.56 289 LEU B CA 1
ATOM 4580 C C . LEU B 1 289 ? -6.719 19.547 17.703 1 87.56 289 LEU B C 1
ATOM 4582 O O . LEU B 1 289 ? -7.129 20.641 18.094 1 87.56 289 LEU B O 1
ATOM 4586 N N . SER B 1 290 ? -5.48 19.25 17.188 1 85.19 290 SER B N 1
ATOM 4587 C CA . SER B 1 290 ? -4.73 20.422 16.75 1 85.19 290 SER B CA 1
ATOM 4588 C C . SER B 1 290 ? -5.48 21.172 15.648 1 85.19 290 SER B C 1
ATOM 4590 O O . SER B 1 290 ? -6.387 20.625 15.016 1 85.19 290 SER B O 1
ATOM 4592 N N . ALA B 1 291 ? -5.156 22.391 15.445 1 85.25 291 ALA B N 1
ATOM 4593 C CA . ALA B 1 291 ? -5.777 23.188 14.391 1 85.25 291 ALA B CA 1
ATOM 4594 C C . ALA B 1 291 ? -5.613 22.516 13.023 1 85.25 291 ALA B C 1
ATOM 4596 O O . ALA B 1 291 ? -6.562 22.453 12.242 1 85.25 291 ALA B O 1
ATOM 4597 N N . ALA B 1 292 ? -4.406 22.016 12.766 1 92.06 292 ALA B N 1
ATOM 4598 C CA . ALA B 1 292 ? -4.129 21.328 11.5 1 92.06 292 ALA B CA 1
ATOM 4599 C C . ALA B 1 292 ? -5.008 20.094 11.344 1 92.06 292 ALA B C 1
ATOM 4601 O O . ALA B 1 292 ? -5.551 19.844 10.266 1 92.06 292 ALA B O 1
ATOM 4602 N N . ALA B 1 293 ? -5.195 19.375 12.422 1 94.5 293 ALA B N 1
ATOM 4603 C CA . ALA B 1 293 ? -6.012 18.172 12.398 1 94.5 293 ALA B CA 1
ATOM 4604 C C . ALA B 1 293 ? -7.488 18.5 12.188 1 94.5 293 ALA B C 1
ATOM 4606 O O . ALA B 1 293 ? -8.203 17.781 11.484 1 94.5 293 ALA B O 1
ATOM 4607 N N . GLU B 1 294 ? -7.922 19.578 12.797 1 92.31 294 GLU B N 1
ATOM 4608 C CA . GLU B 1 294 ? -9.305 20.016 12.625 1 92.31 294 GLU B CA 1
ATOM 4609 C C . GLU B 1 294 ? -9.586 20.406 11.18 1 92.31 294 GLU B C 1
ATOM 4611 O O . GLU B 1 294 ? -10.625 20.047 10.617 1 92.31 294 GLU B O 1
ATOM 4616 N N . LEU B 1 295 ? -8.672 21.141 10.656 1 92.31 295 LEU B N 1
ATOM 4617 C CA . LEU B 1 295 ? -8.812 21.562 9.273 1 92.31 295 LEU B CA 1
ATOM 4618 C C . LEU B 1 295 ? -8.828 20.359 8.336 1 92.31 295 LEU B C 1
ATOM 4620 O O . LEU B 1 295 ? -9.648 20.297 7.414 1 92.31 295 LEU B O 1
ATOM 4624 N N . MET B 1 296 ? -7.938 19.391 8.57 1 96.62 296 MET B N 1
ATOM 4625 C CA . MET B 1 296 ? -7.891 18.188 7.75 1 96.62 296 MET B CA 1
ATOM 4626 C C . MET B 1 296 ? -9.172 17.375 7.906 1 96.62 296 MET B C 1
ATOM 4628 O O . MET B 1 296 ? -9.711 16.859 6.922 1 96.62 296 MET B O 1
ATOM 4632 N N . ALA B 1 297 ? -9.648 17.297 9.148 1 97.12 297 ALA B N 1
ATOM 4633 C CA . ALA B 1 297 ? -10.891 16.562 9.406 1 97.12 297 ALA B CA 1
ATOM 4634 C C . ALA B 1 297 ? -12.055 17.172 8.648 1 97.12 297 ALA B C 1
ATOM 4636 O O . ALA B 1 297 ? -12.867 16.453 8.055 1 97.12 297 ALA B O 1
ATOM 4637 N N . GLU B 1 298 ? -12.102 18.422 8.672 1 94.44 298 GLU B N 1
ATOM 4638 C CA . GLU B 1 298 ? -13.156 19.125 7.953 1 94.44 298 GLU B CA 1
ATOM 4639 C C . GLU B 1 298 ? -13.062 18.875 6.453 1 94.44 298 GLU B C 1
ATOM 4641 O O . GLU B 1 298 ? -14.078 18.609 5.797 1 94.44 298 GLU B O 1
ATOM 4646 N N . ARG B 1 299 ? -11.898 18.906 5.918 1 95.56 299 ARG B N 1
ATOM 4647 C CA . ARG B 1 299 ? -11.695 18.703 4.488 1 95.56 299 ARG B CA 1
ATOM 4648 C C . ARG B 1 299 ? -12.086 17.281 4.09 1 95.56 299 ARG B C 1
ATOM 4650 O O . ARG B 1 299 ? -12.734 17.078 3.057 1 95.56 299 ARG B O 1
ATOM 4657 N N . ILE B 1 300 ? -11.656 16.328 4.895 1 97.88 300 ILE B N 1
ATOM 4658 C CA . ILE B 1 300 ? -12 14.93 4.617 1 97.88 300 ILE B CA 1
ATOM 4659 C C . ILE B 1 300 ? -13.516 14.75 4.691 1 97.88 300 ILE B C 1
ATOM 4661 O O . ILE B 1 300 ? -14.117 14.141 3.803 1 97.88 300 ILE B O 1
ATOM 4665 N N . GLY B 1 301 ? -14.102 15.289 5.754 1 96.62 301 GLY B N 1
ATOM 4666 C CA . GLY B 1 301 ? -15.539 15.188 5.918 1 96.62 301 GLY B CA 1
ATOM 4667 C C . GLY B 1 301 ? -16.312 15.773 4.754 1 96.62 301 GLY B C 1
ATOM 4668 O O . GLY B 1 301 ? -17.25 15.148 4.242 1 96.62 301 GLY B O 1
ATOM 4669 N N . ASP B 1 302 ? -15.914 16.938 4.32 1 93.62 302 ASP B N 1
ATOM 4670 C CA . ASP B 1 302 ? -16.562 17.609 3.201 1 93.62 302 ASP B CA 1
ATOM 4671 C C . ASP B 1 302 ? -16.438 16.797 1.917 1 93.62 302 ASP B C 1
ATOM 4673 O O . ASP B 1 302 ? -17.422 16.625 1.181 1 93.62 302 ASP B O 1
ATOM 4677 N N . ALA B 1 303 ? -15.258 16.312 1.655 1 95.19 303 ALA B N 1
ATOM 4678 C CA . ALA B 1 303 ? -15.023 15.523 0.446 1 95.19 303 ALA B CA 1
ATOM 4679 C C . ALA B 1 303 ? -15.875 14.258 0.438 1 95.19 303 ALA B C 1
ATOM 4681 O O . ALA B 1 303 ? -16.469 13.914 -0.584 1 95.19 303 ALA B O 1
ATOM 4682 N N . LEU B 1 304 ? -15.922 13.594 1.605 1 96.25 304 LEU B N 1
ATOM 4683 C CA . LEU B 1 304 ? -16.688 12.359 1.707 1 96.25 304 LEU B CA 1
ATOM 4684 C C . LEU B 1 304 ? -18.172 12.633 1.499 1 96.25 304 LEU B C 1
ATOM 4686 O O . LEU B 1 304 ? -18.875 11.844 0.864 1 96.25 304 LEU B O 1
ATOM 4690 N N . ALA B 1 305 ? -18.672 13.75 2.014 1 93.81 305 ALA B N 1
ATOM 4691 C CA . ALA B 1 305 ? -20.078 14.117 1.838 1 93.81 305 ALA B CA 1
ATOM 4692 C C . ALA B 1 305 ? -20.406 14.336 0.364 1 93.81 305 ALA B C 1
ATOM 4694 O O . ALA B 1 305 ? -21.438 13.852 -0.126 1 93.81 305 ALA B O 1
ATOM 4695 N N . VAL B 1 306 ? -19.547 14.984 -0.368 1 93.31 306 VAL B N 1
ATOM 4696 C CA . VAL B 1 306 ? -19.75 15.289 -1.78 1 93.31 306 VAL B CA 1
ATOM 4697 C C . VAL B 1 306 ? -19.703 14 -2.598 1 93.31 306 VAL B C 1
ATOM 4699 O O . VAL B 1 306 ? -20.594 13.742 -3.416 1 93.31 306 VAL B O 1
ATOM 4702 N N . LEU B 1 307 ? -18.641 13.211 -2.303 1 94 307 LEU B N 1
ATOM 4703 C CA . LEU B 1 307 ? -18.469 11.969 -3.047 1 94 307 LEU B CA 1
ATOM 4704 C C . LEU B 1 307 ? -19.625 11 -2.779 1 94 307 LEU B C 1
ATOM 4706 O O . LEU B 1 307 ? -20.078 10.305 -3.689 1 94 307 LEU B O 1
ATOM 4710 N N . PHE B 1 308 ? -20.078 10.977 -1.513 1 93.38 308 PHE B N 1
ATOM 4711 C CA . PHE B 1 308 ? -21.172 10.086 -1.155 1 93.38 308 PHE B CA 1
ATOM 4712 C C . PHE B 1 308 ? -22.453 10.5 -1.857 1 93.38 308 PHE B C 1
ATOM 4714 O O . PHE B 1 308 ? -23.219 9.648 -2.328 1 93.38 308 PHE B O 1
ATOM 4721 N N . ALA B 1 309 ? -22.75 11.766 -1.981 1 89.69 309 ALA B N 1
ATOM 4722 C CA . ALA B 1 309 ? -23.922 12.289 -2.668 1 89.69 309 ALA B CA 1
ATOM 4723 C C . ALA B 1 309 ? -23.906 11.93 -4.152 1 89.69 309 ALA B C 1
ATOM 4725 O O . ALA B 1 309 ? -24.953 11.664 -4.75 1 89.69 309 ALA B O 1
ATOM 4726 N N . GLN B 1 310 ? -22.688 11.82 -4.738 1 86.44 310 GLN B N 1
ATOM 4727 C CA . GLN B 1 310 ? -22.531 11.516 -6.16 1 86.44 310 GLN B CA 1
ATOM 4728 C C . GLN B 1 310 ? -22.672 10.023 -6.426 1 86.44 310 GLN B C 1
ATOM 4730 O O . GLN B 1 310 ? -22.953 9.609 -7.551 1 86.44 310 GLN B O 1
ATOM 4735 N N . ALA B 1 311 ? -22.344 9.25 -5.414 1 83.38 311 ALA B N 1
ATOM 4736 C CA . ALA B 1 311 ? -22.359 7.801 -5.582 1 83.38 311 ALA B CA 1
ATOM 4737 C C . ALA B 1 311 ? -23.766 7.242 -5.434 1 83.38 311 ALA B C 1
ATOM 4739 O O . ALA B 1 311 ? -24.047 6.105 -5.832 1 83.38 311 ALA B O 1
ATOM 4740 N N . ARG B 1 312 ? -24.734 7.984 -4.91 1 71.88 312 ARG B N 1
ATOM 4741 C CA . ARG B 1 312 ? -26.125 7.559 -4.766 1 71.88 312 ARG B CA 1
ATOM 4742 C C . ARG B 1 312 ? -26.906 7.828 -6.043 1 71.88 312 ARG B C 1
ATOM 4744 O O . ARG B 1 312 ? -26.641 8.797 -6.758 1 71.88 312 ARG B O 1
#

Sequence (624 aa):
MVTIQLLAQSMHARVLRYLDEVVRRGSIRKAAEHLHVAPTAVNRQILDLEAELGAPLFERINKRLRLTPLGEMVLAHVRQTLREHDALRERIEDFKGARRGEVTVAVTAGLAGSLMPSLVHDFRQRYPGIVVRVADLPVADITTAVGQGDADLGLGYDLPELPAFRALATSDWQIGAVVPPGHALAARQSALLSECVGYPLILPAPSLSIRAILDAAFARNAIEVSPVAESTSTALIRQLVMLGTGIALLNPLDVMEERARQALVYVPLRDRHLQGQTLTLVARARGPLSAAAELMAERIGDALAVLFAQARMVTIQLLAQSMHARVLRYLDEVVRRGSIRKAAEHLHVAPTAVNRQILDLEAELGAPLFERINKRLRLTPLGEMVLAHVRQTLREHDALRERIEDFKGARRGEVTVAVTAGLAGSLMPSLVHDFRQRYPGIVVRVADLPVADITTAVGQGDADLGLGYDLPELPAFRALATSDWQIGAVVPPGHALAARQSALLSECVGYPLILPAPSLSIRAILDAAFARNAIEVSPVAESTSTALIRQLVMLGTGIALLNPLDVMEERARQALVYVPLRDRHLQGQTLTLVARARGPLSAAAELMAERIGDALAVLFAQAR